Protein AF-A0A142X2M2-F1 (afdb_monomer)

Secondary structure (DSSP, 8-state):
--------------PPPPPPPPP-PPPPP-PPPP-PPPPPTT-PPPPPP---EEEPPHHHHHHHHHT-HHHHHHHT-SS--HHHHHHHHHHHHHTS---------------------PPPP----------HHHHHHHHHHHH-HHHHHHHHHHHHHHHHHHHHHHH-HHHHHHHT--HHHHHHGGGSPEETS-GGGTEE-HHHHHHHHHHHS-HHHHHHHHHHH-SPPSS-PPP-EEE----SPEEPPS--HHHHHHHHHT-HHHHHHTT--HHHHHHHHHHHHHHHHHHHHHTTT--SEE-HHHHHHHHHHHHHHHHHHHHHHH-HHHHHHHHHHHHHHH-HHHHHHH-HHHHHHTT--HHHHHHHHHHHHTT-SPPPPP--SSPPHHHHHHHHHHHHHHHHHHHHHTS-HHHHHHHHHHH-S------------PPPPP---S--S-----

Nearest PDB structures (foldseek):
  5c5b-assembly2_D  TM=1.240E-01  e=7.533E+00  Homo sapiens

Mean predicted aligned error: 13.17 Å

Structure (mmCIF, N/CA/C/O backbone):
data_AF-A0A142X2M2-F1
#
_entry.id   AF-A0A142X2M2-F1
#
loop_
_atom_site.group_PDB
_atom_site.id
_atom_site.type_symbol
_atom_site.label_atom_id
_atom_site.label_alt_id
_atom_site.label_comp_id
_atom_site.label_asym_id
_atom_site.label_entity_id
_atom_site.label_seq_id
_atom_site.pdbx_PDB_ins_code
_atom_site.Cartn_x
_atom_site.Cartn_y
_atom_site.Cartn_z
_atom_site.occupancy
_atom_site.B_iso_or_equiv
_atom_site.auth_seq_id
_atom_site.auth_comp_id
_atom_site.auth_asym_id
_atom_site.auth_atom_id
_atom_site.pdbx_PDB_model_num
ATOM 1 N N . MET A 1 1 ? -37.157 43.082 50.820 1.00 34.12 1 MET A N 1
ATOM 2 C CA . MET A 1 1 ? -36.244 43.528 49.746 1.00 34.12 1 MET A CA 1
ATOM 3 C C . MET A 1 1 ? -36.594 42.687 48.521 1.00 34.12 1 MET A C 1
ATOM 5 O O . MET A 1 1 ? -36.271 41.513 48.525 1.00 34.12 1 MET A O 1
ATOM 9 N N . PHE A 1 2 ? -37.652 43.058 47.786 1.00 28.42 2 PHE A N 1
ATOM 10 C CA . PHE A 1 2 ? -37.632 43.806 46.504 1.00 28.42 2 PHE A CA 1
ATOM 11 C C . PHE A 1 2 ? -36.718 43.139 45.454 1.00 28.42 2 PHE A C 1
ATOM 13 O O . PHE A 1 2 ? -35.533 43.013 45.723 1.00 28.42 2 PHE A O 1
ATOM 20 N N . GLY A 1 3 ? -37.163 42.697 44.271 1.00 26.62 3 GLY A N 1
ATOM 21 C CA . GLY A 1 3 ? -38.444 42.836 43.553 1.00 26.62 3 GLY A CA 1
ATOM 22 C C . GLY A 1 3 ? -38.660 41.653 42.584 1.00 26.62 3 GLY A C 1
ATOM 23 O O . GLY A 1 3 ? -37.718 40.932 42.275 1.00 26.62 3 GLY A O 1
ATOM 24 N N . SER A 1 4 ? -39.911 41.266 42.317 1.00 27.66 4 SER A N 1
ATOM 25 C CA . SER A 1 4 ? -40.783 41.728 41.208 1.00 27.66 4 SER A CA 1
ATOM 26 C C . SER A 1 4 ? -40.435 41.051 39.869 1.00 27.66 4 SER A C 1
ATOM 28 O O . SER A 1 4 ? -39.358 41.272 39.338 1.00 27.66 4 SER A O 1
ATOM 30 N N . LEU A 1 5 ? -41.198 40.049 39.413 1.00 26.20 5 LEU A N 1
ATOM 31 C CA . LEU A 1 5 ? -42.499 40.077 38.700 1.00 26.20 5 LEU A CA 1
ATOM 32 C C . LEU A 1 5 ? -42.400 40.337 37.180 1.00 26.20 5 LEU A C 1
ATOM 34 O O . LEU A 1 5 ? -42.012 41.425 36.781 1.00 26.20 5 LEU A O 1
ATOM 38 N N . HIS A 1 6 ? -42.951 39.373 36.417 1.00 27.03 6 HIS A N 1
ATOM 39 C CA . HIS A 1 6 ? -43.659 39.485 35.120 1.00 27.03 6 HIS A CA 1
ATOM 40 C C . HIS A 1 6 ? -42.833 39.962 33.899 1.00 27.03 6 HIS A C 1
ATOM 42 O O . HIS A 1 6 ? -42.152 40.972 33.948 1.00 27.03 6 HIS A O 1
ATOM 48 N N . TRP A 1 7 ? -42.843 39.274 32.750 1.00 24.09 7 TRP A N 1
ATOM 49 C CA . TRP A 1 7 ? -44.007 39.125 31.867 1.00 24.09 7 TRP A CA 1
ATOM 50 C C . TRP A 1 7 ? -43.967 37.873 30.967 1.00 24.09 7 TRP A C 1
ATOM 52 O O . TRP A 1 7 ? -42.922 37.366 30.572 1.00 24.09 7 TRP A O 1
ATOM 62 N N . 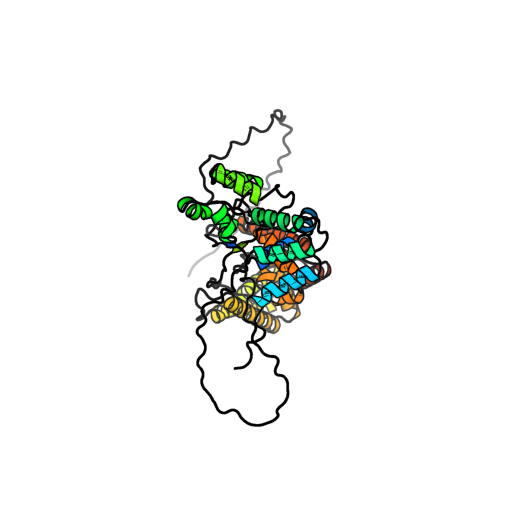MET A 1 8 ? -45.182 37.454 30.626 1.00 23.16 8 MET A N 1
ATOM 63 C CA . MET A 1 8 ? -45.648 36.450 29.671 1.00 23.16 8 MET A CA 1
ATOM 64 C C . MET A 1 8 ? -46.097 37.189 28.393 1.00 23.16 8 MET A C 1
ATOM 66 O O . MET A 1 8 ? -46.690 38.244 28.554 1.00 23.16 8 MET A O 1
ATOM 70 N N . LEU A 1 9 ? -45.856 36.680 27.172 1.00 24.19 9 LEU A N 1
ATOM 71 C CA . LEU A 1 9 ? -46.802 36.637 26.022 1.00 24.19 9 LEU A CA 1
ATOM 72 C C . LEU A 1 9 ? -46.113 36.436 24.646 1.00 24.19 9 LEU A C 1
ATOM 74 O O . LEU A 1 9 ? -45.360 37.279 24.176 1.00 24.19 9 LEU A O 1
ATOM 78 N N . ILE A 1 10 ? -46.468 35.307 24.018 1.00 26.72 10 ILE A N 1
ATOM 79 C CA . ILE A 1 10 ? -47.018 35.102 22.658 1.00 26.72 10 ILE A CA 1
ATOM 80 C C . ILE A 1 10 ? -46.437 35.901 21.472 1.00 26.72 10 ILE A C 1
ATOM 82 O O . ILE A 1 10 ? -46.679 37.096 21.333 1.00 26.72 10 ILE A O 1
ATOM 86 N N . LEU A 1 11 ? -45.918 35.157 20.484 1.00 23.42 11 LEU A N 1
ATOM 87 C CA . LEU A 1 11 ? -46.179 35.410 19.060 1.00 23.42 11 LEU A CA 1
ATOM 88 C C . LEU A 1 11 ? -46.281 34.078 18.292 1.00 23.42 11 LEU A C 1
ATOM 90 O O . LEU A 1 11 ? -45.315 33.335 18.144 1.00 23.42 11 LEU A O 1
ATOM 94 N N . VAL A 1 12 ? -47.506 33.790 17.851 1.00 26.75 12 VAL A N 1
ATOM 95 C CA . VAL A 1 12 ? -47.888 32.808 16.828 1.00 26.75 12 VAL A CA 1
ATOM 96 C C . VAL A 1 12 ? -48.082 33.568 15.510 1.00 26.75 12 VAL A C 1
ATOM 98 O O . VAL A 1 12 ? -48.514 34.718 15.539 1.00 26.75 12 VAL A O 1
ATOM 101 N N . ALA A 1 13 ? -47.868 32.857 14.393 1.00 27.33 13 ALA A N 1
ATOM 102 C CA . ALA A 1 13 ? -48.114 33.218 12.986 1.00 27.33 13 ALA A CA 1
ATOM 103 C C . ALA A 1 13 ? -46.903 33.877 12.281 1.00 27.33 13 ALA A C 1
ATOM 105 O O . ALA A 1 13 ? -46.231 34.725 12.846 1.00 27.33 13 ALA A O 1
ATOM 106 N N . LEU A 1 14 ? -46.518 33.510 11.053 1.00 27.27 14 LEU A N 1
ATOM 107 C CA . LEU A 1 14 ? -47.326 33.086 9.909 1.00 27.27 14 LEU A CA 1
ATOM 108 C C . LEU A 1 14 ? -46.604 32.038 9.046 1.00 27.27 14 LEU A C 1
ATOM 110 O O . LEU A 1 14 ? -45.448 32.207 8.663 1.00 27.27 14 LEU A O 1
ATOM 114 N N . ALA A 1 15 ? -47.354 31.004 8.664 1.00 33.44 15 ALA A N 1
ATOM 115 C CA . ALA A 1 15 ? -47.099 30.229 7.461 1.00 33.44 15 ALA A CA 1
ATOM 116 C C . ALA A 1 15 ? -47.244 31.146 6.232 1.00 33.44 15 ALA A C 1
ATOM 118 O O . ALA A 1 15 ? -48.276 31.792 6.051 1.00 33.44 15 ALA A O 1
ATOM 119 N N . GLY A 1 16 ? -46.202 31.205 5.403 1.00 30.20 16 GLY A N 1
ATOM 120 C CA . GLY A 1 16 ? -46.249 31.801 4.069 1.00 30.20 16 GLY A CA 1
ATOM 121 C C . GLY A 1 16 ? -46.608 30.738 3.021 1.00 30.20 16 GLY A C 1
ATOM 122 O O . GLY A 1 16 ? -46.146 29.602 3.139 1.00 30.20 16 GLY A O 1
ATOM 123 N N . PRO A 1 17 ? -47.436 31.065 2.014 1.00 38.94 17 PRO A N 1
ATOM 124 C CA . PRO A 1 17 ? -47.988 30.087 1.086 1.00 38.94 17 PRO A CA 1
ATOM 125 C C . PRO A 1 17 ? -46.957 29.571 0.076 1.00 38.94 17 PRO A C 1
ATOM 127 O O . PRO A 1 17 ? -46.070 30.295 -0.382 1.00 38.94 17 PRO A O 1
ATOM 130 N N . ALA A 1 18 ? -47.149 28.310 -0.314 1.00 37.25 18 ALA A N 1
ATOM 131 C CA . ALA A 1 18 ? -46.510 27.674 -1.453 1.00 37.25 18 ALA A CA 1
ATOM 132 C C . ALA A 1 18 ? -46.694 28.525 -2.721 1.00 37.25 18 ALA A C 1
ATOM 134 O O . ALA A 1 18 ? -47.817 28.829 -3.127 1.00 37.25 18 ALA A O 1
ATOM 135 N N . GLN A 1 19 ? -45.584 28.899 -3.361 1.00 37.22 19 GLN A N 1
ATOM 136 C CA . GLN A 1 19 ? -45.625 29.463 -4.704 1.00 37.22 19 GLN A CA 1
ATOM 137 C C . GLN A 1 19 ? -45.918 28.342 -5.703 1.00 37.22 19 GLN A C 1
ATOM 139 O O . GLN A 1 19 ? -45.169 27.373 -5.810 1.00 37.22 19 GLN A O 1
ATOM 144 N N . ALA A 1 20 ? -47.019 28.495 -6.435 1.00 45.31 20 ALA A N 1
ATOM 145 C CA . ALA A 1 20 ? -47.341 27.686 -7.599 1.00 45.31 20 ALA A CA 1
ATOM 146 C C . ALA A 1 20 ? -46.241 27.804 -8.680 1.00 45.31 20 ALA A C 1
ATOM 148 O O . ALA A 1 20 ? -45.609 28.860 -8.808 1.00 45.31 20 ALA A O 1
ATOM 149 N N . PRO A 1 21 ? -46.016 26.750 -9.485 1.00 40.12 21 PRO A N 1
ATOM 150 C CA . PRO A 1 21 ? -45.026 26.766 -10.555 1.00 40.12 21 PRO A CA 1
ATOM 151 C C . PRO A 1 21 ? -45.401 27.805 -11.619 1.00 40.12 21 PRO A C 1
ATOM 153 O O . PRO A 1 21 ? -46.514 27.811 -12.147 1.00 40.12 21 PRO A O 1
ATOM 156 N N . ARG A 1 22 ? -44.460 28.696 -11.950 1.00 42.84 22 ARG A N 1
ATOM 157 C CA . ARG A 1 22 ? -44.619 29.623 -13.077 1.00 42.84 22 ARG A CA 1
ATOM 158 C C . ARG A 1 22 ? -44.614 28.840 -14.402 1.00 42.84 22 ARG A C 1
ATOM 160 O O . ARG A 1 22 ? -43.749 27.980 -14.575 1.00 42.84 22 ARG A O 1
ATOM 167 N N . PRO A 1 23 ? -45.522 29.148 -15.344 1.00 41.97 23 PRO A N 1
ATOM 168 C CA . PRO A 1 23 ? -45.538 28.531 -16.663 1.00 41.97 23 PRO A CA 1
ATOM 169 C C . PRO A 1 23 ? -44.358 29.005 -17.525 1.00 41.97 23 PRO A C 1
ATOM 171 O O . PRO A 1 23 ? -43.807 30.090 -17.332 1.00 41.97 23 PRO A O 1
ATOM 174 N N . GLY A 1 24 ? -43.983 28.129 -18.458 1.00 42.19 24 GLY A N 1
ATOM 175 C CA . GLY A 1 24 ? -42.773 28.123 -19.276 1.00 42.19 24 GLY A CA 1
ATOM 176 C C . GLY A 1 24 ? -42.265 29.465 -19.803 1.00 42.19 24 GLY A C 1
ATOM 177 O O . GLY A 1 24 ? -42.968 30.210 -20.484 1.00 42.19 24 GLY A O 1
ATOM 178 N N . ARG A 1 25 ? -40.963 29.688 -19.599 1.00 37.44 25 ARG A N 1
ATOM 179 C CA . ARG A 1 25 ? -40.144 30.458 -20.537 1.00 37.44 25 ARG A CA 1
ATOM 180 C C . ARG A 1 25 ? -39.588 29.479 -21.580 1.00 37.44 25 ARG A C 1
ATOM 182 O O . ARG A 1 25 ? -39.007 28.473 -21.173 1.00 37.44 25 ARG A O 1
ATOM 189 N N . PRO A 1 26 ? -39.745 29.739 -22.887 1.00 40.62 26 PRO A N 1
ATOM 190 C CA . PRO A 1 26 ? -39.127 28.913 -23.912 1.00 40.62 26 PRO A CA 1
ATOM 191 C C . PRO A 1 26 ? -37.603 29.014 -23.787 1.00 40.62 26 PRO A C 1
ATOM 193 O O . PRO A 1 26 ? -37.051 30.110 -23.665 1.00 40.62 26 PRO A O 1
ATOM 196 N N . LEU A 1 27 ? -36.936 27.859 -23.778 1.00 41.97 27 LEU A N 1
ATOM 197 C CA . LEU A 1 27 ? -35.482 27.771 -23.842 1.00 41.97 27 LEU A CA 1
ATOM 198 C C . LEU A 1 27 ? -35.015 28.384 -25.175 1.00 41.97 27 LEU A C 1
ATOM 200 O O . LEU A 1 27 ? -35.503 27.958 -26.225 1.00 41.97 27 LEU A O 1
ATOM 204 N N . PRO A 1 28 ? -34.092 29.363 -25.177 1.00 41.47 28 PRO A N 1
ATOM 205 C CA . PRO A 1 28 ? -33.401 29.736 -26.400 1.00 41.47 28 PRO A CA 1
ATOM 206 C C . PRO A 1 28 ? -32.556 28.542 -26.858 1.00 41.47 28 PRO A C 1
ATOM 208 O O . PRO A 1 28 ? -31.933 27.860 -26.044 1.00 41.47 28 PRO A O 1
ATOM 211 N N . GLY A 1 29 ? -32.619 28.269 -28.161 1.00 35.72 29 GLY A N 1
ATOM 212 C CA . GLY A 1 29 ? -32.109 27.061 -28.799 1.00 35.72 29 GLY A CA 1
ATOM 213 C C . GLY A 1 29 ? -30.684 26.675 -28.405 1.00 35.72 29 GLY A C 1
ATOM 214 O O . GLY A 1 29 ? -29.812 27.520 -28.200 1.00 35.72 29 GLY A O 1
ATOM 215 N N . GLY A 1 30 ? -30.469 25.360 -28.337 1.00 4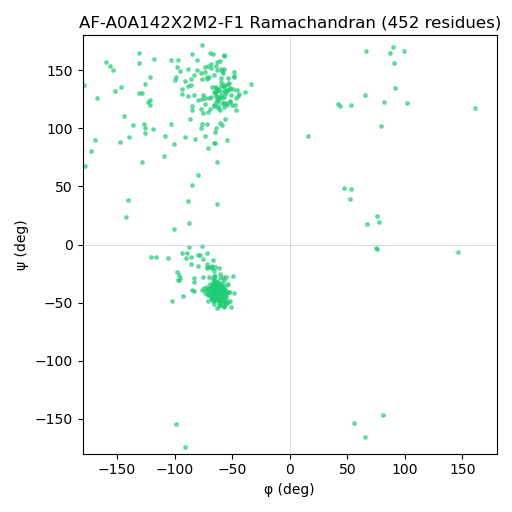0.97 30 GLY A N 1
ATOM 216 C CA . GLY A 1 30 ? -29.160 24.750 -28.161 1.00 40.97 30 GLY A CA 1
ATOM 217 C C . GLY A 1 30 ? -28.217 25.141 -29.293 1.00 40.97 30 GLY A C 1
ATOM 218 O O . GLY A 1 30 ? -28.288 24.598 -30.392 1.00 40.97 30 GLY A O 1
ATOM 219 N N . GLY A 1 31 ? -27.319 26.077 -29.000 1.00 44.34 31 GLY A N 1
ATOM 220 C CA . GLY A 1 31 ? -26.029 26.159 -29.667 1.00 44.34 31 GLY A CA 1
ATOM 221 C C . GLY A 1 31 ? -25.062 25.141 -29.045 1.00 44.34 31 GLY A C 1
ATOM 222 O O . GLY A 1 31 ? -25.192 24.832 -27.856 1.00 44.34 31 GLY A O 1
ATOM 223 N N . PRO A 1 32 ? -24.098 24.605 -29.814 1.00 44.22 32 PRO A N 1
ATOM 224 C CA . PRO A 1 32 ? -23.048 23.747 -29.272 1.00 44.22 32 PRO A CA 1
ATOM 225 C C . PRO A 1 32 ? -22.259 24.492 -28.179 1.00 44.22 32 PRO A C 1
ATOM 227 O O . PRO A 1 32 ? -22.115 25.717 -28.262 1.00 44.22 32 PRO A O 1
ATOM 230 N N . PRO A 1 33 ? -21.750 23.790 -27.148 1.00 39.78 33 PRO A N 1
ATOM 231 C CA . PRO A 1 33 ? -21.020 24.428 -26.062 1.00 39.78 33 PRO A CA 1
ATOM 232 C C . PRO A 1 33 ? -19.819 25.206 -26.627 1.00 39.78 33 PRO A C 1
ATOM 234 O O . PRO A 1 33 ? -19.078 24.663 -27.454 1.00 39.78 33 PRO A O 1
ATOM 237 N N . PRO A 1 34 ? -19.612 26.472 -26.217 1.00 38.84 34 PRO A N 1
ATOM 238 C CA . PRO A 1 34 ? -18.451 27.237 -26.640 1.00 38.84 34 PRO A CA 1
ATOM 239 C C . PRO A 1 34 ? -17.191 26.502 -26.187 1.00 38.84 34 PRO A C 1
ATOM 241 O O . PRO A 1 34 ? -17.072 26.110 -25.025 1.00 38.84 34 PRO A O 1
ATOM 244 N N . GLY A 1 35 ? -16.283 26.295 -27.142 1.00 37.06 35 GLY A N 1
ATOM 245 C CA . GLY A 1 35 ? -15.048 25.545 -26.970 1.00 37.06 35 GLY A CA 1
ATOM 246 C C . GLY A 1 35 ? -14.337 25.896 -25.669 1.00 37.06 35 GLY A C 1
ATOM 247 O O . GLY A 1 35 ? -14.119 27.070 -25.353 1.00 37.06 35 GLY A O 1
ATOM 248 N N . GLY A 1 36 ? -13.985 24.850 -24.917 1.00 34.53 36 GLY A N 1
ATOM 249 C CA . GLY A 1 36 ? -13.160 24.967 -23.727 1.00 34.53 36 GLY A CA 1
ATOM 250 C C . GLY A 1 36 ? -11.916 25.777 -24.061 1.00 34.53 36 GLY A C 1
ATOM 251 O O . GLY A 1 36 ? -11.152 25.422 -24.959 1.00 34.53 36 GLY A O 1
ATOM 252 N N . ARG A 1 37 ? -11.734 26.903 -23.365 1.00 36.69 37 ARG A N 1
ATOM 253 C CA . ARG A 1 37 ? -10.487 27.658 -23.451 1.00 36.69 37 ARG A CA 1
ATOM 254 C C . ARG A 1 37 ? -9.348 26.712 -23.061 1.00 36.69 37 ARG A C 1
ATOM 256 O O . ARG A 1 37 ? -9.430 26.129 -21.977 1.00 36.69 37 ARG A O 1
ATOM 263 N N . PRO A 1 38 ? -8.298 26.565 -23.886 1.00 38.59 38 PRO A N 1
ATOM 264 C CA . PRO A 1 38 ? -7.097 25.876 -23.450 1.00 38.59 38 PRO A CA 1
ATOM 265 C C . PRO A 1 38 ? -6.590 26.564 -22.181 1.00 38.59 38 PRO A C 1
ATOM 267 O O . PRO A 1 38 ? -6.538 27.796 -22.102 1.00 38.59 38 PRO A O 1
ATOM 270 N N . LEU A 1 39 ? -6.282 25.761 -21.163 1.00 34.94 39 LEU A N 1
ATOM 271 C CA . LEU A 1 39 ? -5.656 26.253 -19.942 1.00 34.94 39 LEU A CA 1
ATOM 272 C C . LEU A 1 39 ? -4.382 27.029 -20.323 1.00 34.94 39 LEU A C 1
ATOM 274 O O . LEU A 1 39 ? -3.655 26.592 -21.218 1.00 34.94 39 LEU A O 1
ATOM 278 N N . PRO A 1 40 ? -4.101 28.18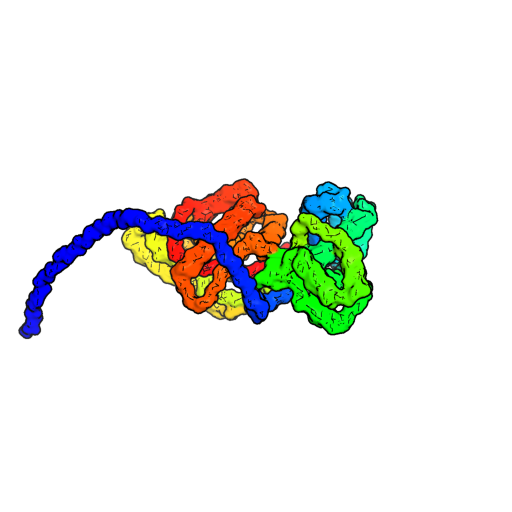1 -19.688 1.00 37.38 40 PRO A N 1
ATOM 279 C CA . PRO A 1 40 ? -2.903 28.951 -19.987 1.00 37.38 40 PRO A CA 1
ATOM 280 C C . PRO A 1 40 ? -1.662 28.086 -19.746 1.00 37.38 40 PRO A C 1
ATOM 282 O O . PRO A 1 40 ? -1.439 27.594 -18.637 1.00 37.38 40 PRO A O 1
ATOM 285 N N . ALA A 1 41 ? -0.857 27.915 -20.796 1.00 35.00 41 ALA A N 1
ATOM 286 C CA . ALA A 1 41 ? 0.471 27.328 -20.713 1.00 35.00 41 ALA A CA 1
ATOM 287 C C . ALA A 1 41 ? 1.293 28.138 -19.698 1.00 35.00 41 ALA A C 1
ATOM 289 O O . ALA A 1 41 ? 1.622 29.293 -19.955 1.00 35.00 41 ALA A O 1
ATOM 290 N N . GLY A 1 42 ? 1.565 27.574 -18.518 1.00 38.25 42 GLY A N 1
ATOM 291 C CA . GLY A 1 42 ? 2.412 28.239 -17.520 1.00 38.25 42 GLY A CA 1
ATOM 292 C C . GLY A 1 42 ? 2.075 28.008 -16.048 1.00 38.25 42 GLY A C 1
ATOM 293 O O . GLY A 1 42 ? 2.857 28.420 -15.199 1.00 38.25 42 GLY A O 1
ATOM 294 N N . ARG A 1 43 ? 0.968 27.338 -15.697 1.00 32.56 43 ARG A N 1
ATOM 295 C CA . ARG A 1 43 ? 0.784 26.854 -14.318 1.00 32.56 43 ARG A CA 1
ATOM 296 C C . ARG A 1 43 ? 1.335 25.441 -14.193 1.00 32.56 43 ARG A C 1
ATOM 298 O O . ARG A 1 43 ? 0.629 24.473 -14.452 1.00 32.56 43 ARG A O 1
ATOM 305 N N . THR A 1 44 ? 2.600 25.338 -13.794 1.00 41.22 44 THR A N 1
ATOM 306 C CA . THR A 1 44 ? 3.134 24.095 -13.240 1.00 41.22 44 THR A CA 1
ATOM 307 C C . THR A 1 44 ? 2.265 23.717 -12.043 1.00 41.22 44 THR A C 1
ATOM 309 O O . THR A 1 44 ? 2.058 24.516 -11.125 1.00 41.22 44 THR A O 1
ATOM 312 N N . ALA A 1 45 ? 1.669 22.524 -12.083 1.00 34.78 45 ALA A N 1
ATOM 313 C CA . ALA A 1 45 ? 1.011 21.969 -10.912 1.00 34.78 45 ALA A CA 1
ATOM 314 C C . ALA A 1 45 ? 2.016 22.000 -9.744 1.00 34.78 45 ALA A C 1
ATOM 316 O O . ALA A 1 45 ? 3.201 21.739 -9.973 1.00 34.78 45 ALA A O 1
ATOM 317 N N . PRO A 1 46 ? 1.597 22.359 -8.516 1.00 36.44 46 PRO A N 1
ATOM 318 C CA . PRO A 1 46 ? 2.500 22.347 -7.373 1.00 36.44 46 PRO A CA 1
ATOM 319 C C . PRO A 1 46 ? 3.124 20.956 -7.277 1.00 36.44 46 PRO A C 1
ATOM 321 O O . PRO A 1 46 ? 2.386 19.970 -7.183 1.00 36.44 46 PRO A O 1
ATOM 324 N N . ALA A 1 47 ? 4.458 20.904 -7.362 1.00 40.34 47 ALA A N 1
ATOM 325 C CA . ALA A 1 47 ? 5.226 19.669 -7.351 1.00 40.34 47 ALA A CA 1
ATOM 326 C C . ALA A 1 47 ? 4.711 18.777 -6.219 1.00 40.34 47 ALA A C 1
ATOM 328 O O . ALA A 1 47 ? 4.585 19.224 -5.073 1.00 40.34 47 ALA A O 1
ATOM 329 N N . ALA A 1 48 ? 4.348 17.535 -6.550 1.00 36.56 48 ALA A N 1
ATOM 330 C CA . ALA A 1 48 ? 4.084 16.527 -5.537 1.00 36.56 48 ALA A CA 1
ATOM 331 C C . ALA A 1 48 ? 5.255 16.535 -4.531 1.00 36.56 48 ALA A C 1
ATOM 333 O O . ALA A 1 48 ? 6.390 16.798 -4.948 1.00 36.56 48 ALA A O 1
ATOM 334 N N . PRO A 1 49 ? 5.011 16.305 -3.222 1.00 41.34 49 PRO A N 1
ATOM 335 C CA . PRO A 1 49 ? 6.102 16.169 -2.259 1.00 41.34 49 PRO A CA 1
ATOM 336 C C . PRO A 1 49 ? 7.153 15.238 -2.860 1.00 41.34 49 PRO A C 1
ATOM 338 O O . PRO A 1 49 ? 6.782 14.224 -3.450 1.00 41.34 49 PRO A O 1
ATOM 341 N N . SER A 1 50 ? 8.422 15.644 -2.782 1.00 53.00 50 SER A N 1
ATOM 342 C CA . SER A 1 50 ? 9.569 15.052 -3.475 1.00 53.00 50 SER A CA 1
ATOM 343 C C . SER A 1 50 ? 9.813 13.609 -3.027 1.00 53.00 50 SER A C 1
ATOM 345 O O . SER A 1 50 ? 10.758 13.315 -2.295 1.00 53.00 50 SER A O 1
ATOM 347 N N . ALA A 1 51 ? 8.928 12.700 -3.421 1.00 61.41 51 ALA A N 1
ATOM 348 C CA . ALA A 1 51 ? 9.123 11.279 -3.280 1.00 61.41 51 ALA A CA 1
ATOM 349 C C . ALA A 1 51 ? 10.354 10.941 -4.120 1.00 61.41 51 ALA A C 1
ATOM 351 O O . ALA A 1 51 ? 10.389 11.180 -5.330 1.00 61.41 51 ALA A O 1
ATOM 352 N N . SER A 1 52 ? 11.401 10.455 -3.460 1.00 77.38 52 S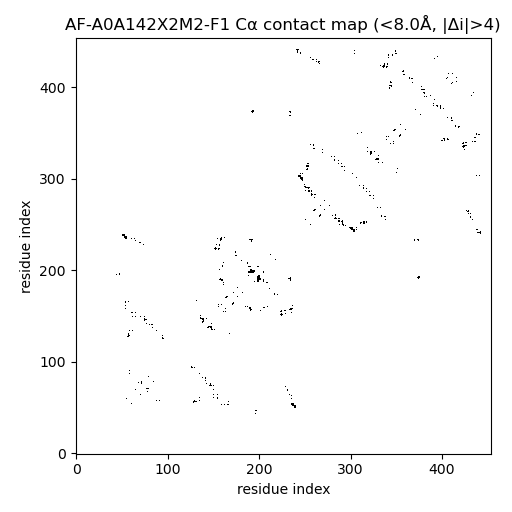ER A N 1
ATOM 353 C CA . SER A 1 52 ? 12.545 9.909 -4.172 1.00 77.38 52 SER A CA 1
ATOM 354 C C . SER A 1 52 ? 12.078 8.597 -4.778 1.00 77.38 52 SER A C 1
ATOM 356 O O . SER A 1 52 ? 11.706 7.683 -4.056 1.00 77.38 52 SER A O 1
ATOM 358 N N . TRP A 1 53 ? 12.016 8.518 -6.098 1.00 81.88 53 TRP A N 1
ATOM 359 C CA . TRP A 1 53 ? 11.662 7.292 -6.801 1.00 81.88 53 TRP A CA 1
ATOM 360 C C . TRP A 1 53 ? 12.943 6.541 -7.158 1.00 81.88 53 TRP A C 1
ATOM 362 O O . TRP A 1 53 ? 13.903 7.133 -7.667 1.00 81.88 53 TRP A O 1
ATOM 372 N N . ILE A 1 54 ? 12.966 5.237 -6.909 1.00 86.88 54 ILE A N 1
ATOM 373 C CA . ILE A 1 54 ? 14.056 4.349 -7.313 1.00 86.88 54 ILE A CA 1
ATOM 374 C C . ILE A 1 54 ? 13.505 3.245 -8.210 1.00 86.88 54 ILE A C 1
ATOM 376 O O . ILE A 1 54 ? 12.381 2.795 -8.004 1.00 86.88 54 ILE A O 1
ATOM 380 N N . PRO A 1 55 ? 14.266 2.799 -9.219 1.00 89.06 55 PRO A N 1
ATOM 381 C CA . PRO A 1 55 ? 13.900 1.588 -9.933 1.00 89.06 55 PRO A CA 1
ATOM 382 C C . PRO A 1 55 ? 13.845 0.414 -8.953 1.00 89.06 55 PRO A C 1
ATOM 384 O O . PRO A 1 55 ? 14.668 0.334 -8.039 1.00 89.06 55 PRO A O 1
ATOM 387 N N . LEU A 1 56 ? 12.895 -0.500 -9.165 1.00 86.31 56 LEU A N 1
ATOM 388 C CA . LEU A 1 56 ? 12.923 -1.807 -8.505 1.00 86.31 56 LEU A CA 1
ATOM 389 C C . LEU A 1 56 ? 14.245 -2.519 -8.835 1.00 86.31 56 LEU A C 1
ATOM 391 O O . LEU A 1 56 ? 14.910 -2.166 -9.813 1.00 86.31 56 LEU A O 1
ATOM 395 N N . SER A 1 57 ? 14.642 -3.535 -8.072 1.00 86.62 57 SER A N 1
ATOM 396 C CA . SER A 1 57 ? 15.796 -4.353 -8.466 1.00 86.62 57 SER A CA 1
ATOM 397 C C . SER A 1 57 ? 15.550 -5.009 -9.831 1.00 86.62 57 SER A C 1
ATOM 399 O O . SER A 1 57 ? 14.409 -5.299 -10.191 1.00 86.62 57 SER A O 1
ATOM 401 N N . THR A 1 58 ? 16.606 -5.275 -10.607 1.00 89.81 58 THR A N 1
ATOM 402 C CA . THR A 1 58 ? 16.493 -5.949 -11.916 1.00 89.81 58 THR A CA 1
ATOM 403 C C . THR A 1 58 ? 15.630 -7.215 -11.834 1.00 89.81 58 THR A C 1
ATOM 405 O O . THR A 1 58 ? 14.767 -7.433 -12.683 1.00 89.81 58 THR A O 1
ATOM 408 N N . ALA A 1 59 ? 15.803 -7.997 -10.766 1.00 85.69 59 ALA A N 1
ATOM 409 C CA . ALA A 1 59 ? 15.008 -9.181 -10.467 1.00 85.69 59 ALA A CA 1
ATOM 410 C C . ALA A 1 59 ? 13.506 -8.899 -10.370 1.00 85.69 59 ALA A C 1
ATOM 412 O O . ALA A 1 59 ? 12.700 -9.530 -11.054 1.00 85.69 59 ALA A O 1
ATOM 413 N N . GLU A 1 60 ? 13.133 -7.938 -9.523 1.00 84.75 60 GLU A N 1
ATOM 414 C CA . GLU A 1 60 ? 11.743 -7.544 -9.300 1.00 84.75 60 GLU A CA 1
ATOM 415 C C . GLU A 1 60 ? 11.111 -6.997 -10.577 1.00 84.75 60 GLU A C 1
ATOM 417 O O . GLU A 1 60 ? 9.953 -7.292 -10.855 1.00 84.75 60 GLU A O 1
ATOM 422 N N . GLN A 1 61 ? 11.877 -6.257 -11.385 1.00 92.25 61 GLN A N 1
ATOM 423 C CA . GLN A 1 61 ? 11.409 -5.732 -12.665 1.00 92.25 61 GLN A CA 1
ATOM 424 C C . GLN A 1 61 ? 10.999 -6.862 -13.621 1.00 92.25 61 GLN A C 1
ATOM 426 O O . GLN A 1 61 ? 9.885 -6.853 -14.144 1.00 92.25 61 GLN A O 1
ATOM 431 N N . PHE A 1 62 ? 11.867 -7.859 -13.828 1.00 92.69 62 PHE A N 1
ATOM 432 C CA . PHE A 1 62 ? 11.549 -9.002 -14.691 1.00 92.69 62 PHE A CA 1
ATOM 433 C C . PHE A 1 62 ? 10.439 -9.878 -14.110 1.00 92.69 62 PHE A C 1
ATOM 435 O O . PHE A 1 62 ? 9.538 -10.282 -14.844 1.00 92.69 62 PHE A O 1
ATOM 442 N N . ALA A 1 63 ? 10.463 -10.138 -12.801 1.00 87.50 63 ALA A N 1
ATOM 443 C CA . ALA A 1 63 ? 9.424 -10.914 -12.135 1.00 87.50 63 ALA A CA 1
ATOM 444 C C . ALA A 1 63 ? 8.046 -10.249 -12.265 1.00 87.50 63 ALA A C 1
ATOM 446 O O . ALA A 1 63 ? 7.063 -10.929 -12.549 1.00 87.50 63 ALA A O 1
ATOM 447 N N . MET A 1 64 ? 7.967 -8.925 -12.099 1.00 87.19 64 MET A N 1
ATOM 448 C CA . MET A 1 64 ? 6.717 -8.175 -12.223 1.00 87.19 64 MET A CA 1
ATOM 449 C C . MET A 1 64 ? 6.168 -8.215 -13.650 1.00 87.19 64 MET A C 1
ATOM 451 O O . MET A 1 64 ? 4.979 -8.458 -13.827 1.00 87.19 64 MET A O 1
ATOM 455 N N . LEU A 1 65 ? 7.021 -8.051 -14.666 1.00 92.12 65 LEU A N 1
ATOM 456 C CA . LEU A 1 65 ? 6.600 -8.157 -16.065 1.00 92.12 65 LEU A CA 1
ATOM 457 C C . LEU A 1 65 ? 6.117 -9.569 -16.418 1.00 92.12 65 LEU A C 1
ATOM 459 O O . LEU A 1 65 ? 5.059 -9.716 -17.017 1.00 92.12 65 LEU A O 1
ATOM 463 N N . LEU A 1 66 ? 6.852 -10.609 -16.017 1.00 92.38 66 LEU A N 1
ATOM 464 C CA . LEU A 1 66 ? 6.510 -12.003 -16.328 1.00 92.38 66 LEU A CA 1
ATOM 465 C C . LEU A 1 66 ? 5.251 -12.506 -15.600 1.00 92.38 66 LEU A C 1
ATOM 467 O O . LEU A 1 66 ? 4.657 -13.491 -16.035 1.00 92.38 66 LEU A O 1
ATOM 471 N N . LYS A 1 67 ? 4.826 -11.843 -14.515 1.00 87.62 67 LYS A N 1
ATOM 472 C CA . LYS A 1 67 ? 3.549 -12.116 -13.832 1.00 87.62 67 LYS A CA 1
ATOM 473 C C . LYS A 1 67 ? 2.328 -11.637 -14.631 1.00 87.62 67 LYS A C 1
ATOM 475 O O . LYS A 1 67 ? 1.221 -12.099 -14.364 1.00 87.62 67 LYS A O 1
ATOM 480 N N . LEU A 1 68 ? 2.500 -10.718 -15.583 1.00 87.06 68 LEU A N 1
ATOM 481 C CA . LEU A 1 68 ? 1.396 -10.172 -16.371 1.00 87.06 68 LEU A CA 1
ATOM 482 C C . LEU A 1 68 ? 1.089 -11.080 -17.561 1.00 87.06 68 LEU A C 1
ATOM 484 O O . LEU A 1 68 ? 1.918 -11.272 -18.453 1.00 87.06 68 LEU A O 1
ATOM 488 N N . LYS A 1 69 ? -0.139 -11.598 -17.610 1.00 90.75 69 LYS A N 1
ATOM 489 C CA . LYS A 1 69 ? -0.606 -12.475 -18.693 1.00 90.75 69 LYS A CA 1
ATOM 490 C C . LYS A 1 69 ? -0.489 -11.795 -20.057 1.00 90.75 69 LYS A C 1
ATOM 492 O O . LYS A 1 69 ? -0.177 -12.430 -21.060 1.00 90.75 69 LYS A O 1
ATOM 497 N N . GLU A 1 70 ? -0.742 -10.497 -20.095 1.00 91.69 70 GLU A N 1
ATOM 498 C CA . GLU A 1 70 ? -0.692 -9.656 -21.280 1.00 91.69 70 GLU A CA 1
ATOM 499 C C . GLU A 1 70 ? 0.741 -9.494 -21.803 1.00 91.69 70 GLU A C 1
ATOM 501 O O . GLU A 1 70 ? 0.958 -9.580 -23.010 1.00 91.69 70 GLU A O 1
ATOM 506 N N . VAL A 1 71 ? 1.725 -9.355 -20.905 1.00 93.50 71 VAL A N 1
ATOM 507 C CA . VAL A 1 71 ? 3.149 -9.380 -21.274 1.00 93.50 71 VAL A CA 1
ATOM 508 C C . VAL A 1 71 ? 3.517 -10.745 -21.844 1.00 93.50 71 VAL A C 1
ATOM 510 O O . VAL A 1 71 ? 4.175 -10.798 -22.878 1.00 93.50 71 VAL A O 1
ATOM 513 N N . GLY A 1 72 ? 3.036 -11.835 -21.231 1.00 93.81 72 GLY A N 1
ATOM 514 C CA . GLY A 1 72 ? 3.181 -13.196 -21.758 1.00 93.81 72 GLY A CA 1
ATOM 515 C C . GLY A 1 72 ? 2.718 -13.315 -23.214 1.00 93.81 72 GLY A C 1
ATOM 516 O O . GLY A 1 72 ? 3.464 -13.781 -24.074 1.00 93.81 72 GLY A O 1
ATOM 517 N N . LYS A 1 73 ? 1.528 -12.789 -23.533 1.00 95.06 73 LYS A N 1
ATOM 518 C CA . LYS A 1 73 ? 1.024 -12.735 -24.918 1.00 95.06 73 LYS A CA 1
ATOM 519 C C . LYS A 1 73 ? 1.927 -11.914 -25.841 1.00 95.06 73 LYS A C 1
ATOM 521 O O . LYS A 1 73 ? 2.208 -12.363 -26.948 1.00 95.06 73 LYS A O 1
ATOM 526 N N . GLU A 1 74 ? 2.393 -10.742 -25.404 1.00 95.56 74 GLU A N 1
ATOM 527 C CA . GLU A 1 74 ? 3.260 -9.885 -26.226 1.00 95.56 74 GLU A CA 1
ATOM 528 C C . GLU A 1 74 ? 4.638 -10.501 -26.506 1.00 95.56 74 GLU A C 1
ATOM 530 O O . GLU A 1 74 ? 5.193 -10.272 -27.580 1.00 95.56 74 GLU A O 1
ATOM 535 N N . ILE A 1 75 ? 5.190 -11.285 -25.576 1.00 96.44 75 ILE A N 1
ATOM 536 C CA . ILE A 1 75 ? 6.459 -11.998 -25.785 1.00 96.44 75 ILE A CA 1
ATOM 537 C C . ILE A 1 75 ? 6.269 -13.373 -26.446 1.00 96.44 75 ILE A C 1
ATOM 539 O O . ILE A 1 75 ? 7.260 -14.043 -26.706 1.00 96.44 75 ILE A O 1
ATOM 543 N N . GLY A 1 76 ? 5.033 -13.806 -26.724 1.00 95.75 76 GLY A N 1
ATOM 544 C CA . GLY A 1 76 ? 4.740 -15.109 -27.334 1.00 95.75 76 GLY A CA 1
ATOM 545 C C . GLY A 1 76 ? 4.871 -16.306 -26.382 1.00 95.75 76 GLY A C 1
ATOM 546 O O . GLY A 1 76 ? 5.110 -17.422 -26.833 1.00 95.75 76 GLY A O 1
ATOM 547 N N . VAL A 1 77 ? 4.729 -16.084 -25.073 1.00 93.62 77 VAL A N 1
ATOM 548 C CA . VAL A 1 77 ? 4.829 -17.100 -24.016 1.00 93.62 77 VAL A CA 1
ATOM 549 C C . VAL A 1 77 ? 3.557 -17.043 -23.164 1.00 93.62 77 VAL A C 1
ATOM 551 O O . VAL A 1 77 ? 3.424 -16.183 -22.297 1.00 93.62 77 VAL A O 1
ATOM 554 N N . GLU A 1 78 ? 2.601 -17.952 -23.395 1.00 87.81 78 GLU A N 1
ATOM 555 C CA . GLU A 1 78 ? 1.318 -17.960 -22.661 1.00 87.81 78 GLU A CA 1
ATOM 556 C C . GLU A 1 78 ? 1.492 -18.098 -21.143 1.00 87.81 78 GLU A C 1
ATOM 558 O O . GLU A 1 78 ? 0.697 -17.563 -20.367 1.00 87.81 78 GLU A O 1
ATOM 563 N N . SER A 1 79 ? 2.519 -18.827 -20.707 1.00 89.38 79 SER A N 1
ATOM 564 C CA . SER A 1 79 ? 2.904 -18.959 -19.304 1.00 89.38 79 SER A CA 1
ATOM 565 C C . SER A 1 79 ? 4.408 -19.230 -19.191 1.00 89.38 79 SER A C 1
ATOM 567 O O . SER A 1 79 ? 4.910 -20.105 -19.900 1.00 89.38 79 SER A O 1
ATOM 569 N N . PRO A 1 80 ? 5.140 -18.508 -18.321 1.00 89.38 80 PRO A N 1
ATOM 570 C CA . PRO A 1 80 ? 6.554 -18.761 -18.048 1.00 89.38 80 PRO A CA 1
ATOM 571 C C . PRO A 1 80 ? 6.826 -20.239 -17.705 1.00 89.38 80 PRO A C 1
ATOM 573 O O . PRO A 1 80 ? 6.174 -20.764 -16.796 1.00 89.38 80 PRO A O 1
ATOM 576 N N . PRO A 1 81 ? 7.793 -20.918 -18.357 1.00 93.81 81 PRO A N 1
ATOM 577 C CA . PRO A 1 81 ? 8.201 -22.262 -17.954 1.00 93.81 81 PRO A CA 1
ATOM 578 C C . PRO A 1 81 ? 8.634 -22.295 -16.481 1.00 93.81 81 PRO A C 1
ATOM 580 O O . PRO A 1 81 ? 9.351 -21.404 -16.020 1.00 93.81 81 PRO A O 1
ATOM 583 N N . GLN A 1 82 ? 8.228 -23.324 -15.729 1.00 91.62 82 GLN A N 1
ATOM 584 C CA . GLN A 1 82 ? 8.562 -23.432 -14.297 1.00 91.62 82 GLN A CA 1
ATOM 585 C C . GLN A 1 82 ? 10.077 -23.475 -14.054 1.00 91.62 82 GLN A C 1
ATOM 587 O O . GLN A 1 82 ? 10.559 -22.891 -13.085 1.00 91.62 82 GLN A O 1
ATOM 592 N N . GLU A 1 83 ? 10.830 -24.098 -14.962 1.00 93.44 83 GLU A N 1
ATOM 593 C CA . GLU A 1 83 ? 12.296 -24.137 -14.929 1.00 93.44 83 GLU A CA 1
ATOM 594 C C . GLU A 1 83 ? 12.912 -22.742 -15.083 1.00 93.44 83 GLU A C 1
ATOM 596 O O . GLU A 1 83 ? 13.826 -22.387 -14.345 1.00 93.44 83 GLU A O 1
ATOM 601 N N . MET A 1 84 ? 12.354 -21.903 -15.962 1.00 93.62 84 MET A N 1
ATOM 602 C CA . MET A 1 84 ? 12.779 -20.509 -16.106 1.00 93.62 84 MET A CA 1
ATOM 603 C C . MET A 1 84 ? 12.566 -19.736 -14.801 1.00 93.62 84 MET A C 1
ATOM 605 O O . MET A 1 84 ? 13.453 -19.018 -14.350 1.00 93.62 84 MET A O 1
ATOM 609 N N . LEU A 1 85 ? 11.404 -19.901 -14.159 1.00 89.12 85 LEU A N 1
ATOM 610 C CA . LEU A 1 85 ? 11.124 -19.260 -12.871 1.00 89.12 85 LEU A CA 1
ATOM 611 C C . LEU A 1 85 ? 12.047 -19.773 -11.755 1.00 89.12 85 LEU A C 1
ATOM 613 O O . LEU A 1 85 ? 12.411 -19.001 -10.867 1.00 89.12 85 LEU A O 1
ATOM 617 N N . ALA A 1 86 ? 12.425 -21.053 -11.780 1.00 88.69 86 ALA A N 1
ATOM 618 C CA . ALA A 1 86 ? 13.379 -21.630 -10.839 1.00 88.69 86 ALA A CA 1
ATOM 619 C C . ALA A 1 86 ? 14.790 -21.048 -11.028 1.00 88.69 86 ALA A C 1
ATOM 621 O O . ALA A 1 86 ? 15.365 -20.571 -10.049 1.00 88.69 86 ALA A O 1
ATOM 622 N N . ASP A 1 87 ? 15.288 -20.990 -12.268 1.00 89.88 87 ASP A N 1
ATOM 623 C CA . ASP A 1 87 ? 16.583 -20.387 -12.618 1.00 89.88 87 ASP A CA 1
ATOM 624 C C . ASP A 1 87 ? 16.626 -18.904 -12.196 1.00 89.88 87 ASP A C 1
ATOM 626 O O . ASP A 1 87 ? 17.575 -18.454 -11.552 1.00 89.88 87 ASP A O 1
ATOM 630 N N . LEU A 1 88 ? 15.552 -18.148 -12.467 1.00 87.88 88 LEU A N 1
ATOM 631 C CA . LEU A 1 88 ? 15.419 -16.750 -12.041 1.00 87.88 88 LEU A CA 1
ATOM 632 C C . LEU A 1 88 ? 15.460 -16.600 -10.513 1.00 87.88 88 LEU A C 1
ATOM 634 O O . LEU A 1 88 ? 16.131 -15.710 -9.995 1.00 87.88 88 LEU A O 1
ATOM 638 N N . ARG A 1 89 ? 14.776 -17.475 -9.764 1.00 85.56 89 ARG A N 1
ATOM 639 C CA . ARG A 1 89 ? 14.824 -17.470 -8.289 1.00 85.56 89 ARG A CA 1
ATOM 640 C C . ARG A 1 89 ? 16.209 -17.834 -7.765 1.00 85.56 89 ARG A C 1
ATOM 642 O O . ARG A 1 89 ? 16.635 -17.272 -6.758 1.00 85.56 89 ARG A O 1
ATOM 649 N N . GLN A 1 90 ? 16.899 -18.772 -8.411 1.00 87.94 90 GLN A N 1
ATOM 650 C CA . GLN A 1 90 ? 18.257 -19.152 -8.037 1.00 87.94 90 GLN A CA 1
ATOM 651 C C . GLN A 1 90 ? 19.225 -17.987 -8.242 1.00 87.94 90 GLN A C 1
ATOM 653 O O . GLN A 1 90 ? 20.042 -17.740 -7.360 1.00 87.94 90 GLN A O 1
ATOM 658 N N . LEU A 1 91 ? 19.082 -17.227 -9.332 1.00 85.00 91 LEU A N 1
ATOM 659 C CA . LEU A 1 91 ? 19.883 -16.031 -9.586 1.00 85.00 91 LEU A CA 1
ATOM 660 C C . LEU A 1 91 ? 19.704 -14.976 -8.481 1.00 85.00 91 LEU A C 1
ATOM 662 O O . LEU A 1 91 ? 20.682 -14.427 -7.979 1.00 85.00 91 LEU A O 1
ATOM 666 N N . VAL A 1 92 ? 18.463 -14.764 -8.027 1.00 81.75 92 VAL A N 1
ATOM 667 C CA . VAL A 1 92 ? 18.158 -13.859 -6.903 1.00 81.75 92 VAL A CA 1
ATOM 668 C C . VAL A 1 92 ? 18.793 -14.334 -5.593 1.00 81.75 92 VAL A C 1
ATOM 670 O O . VAL A 1 92 ? 19.302 -13.518 -4.830 1.00 81.75 92 VAL A O 1
ATOM 673 N N . ARG A 1 93 ? 18.785 -15.647 -5.324 1.00 81.31 93 ARG A N 1
ATOM 674 C CA . ARG A 1 93 ? 19.382 -16.226 -4.106 1.00 81.31 93 ARG A CA 1
ATOM 675 C C . ARG A 1 93 ? 20.913 -16.248 -4.148 1.00 81.31 93 ARG A C 1
ATOM 677 O O . ARG A 1 93 ? 21.544 -16.027 -3.124 1.00 81.31 93 ARG A O 1
ATOM 684 N N . GLY A 1 94 ? 21.502 -16.505 -5.315 1.00 72.19 94 GLY A N 1
ATOM 685 C CA . GLY A 1 94 ? 22.949 -16.642 -5.507 1.00 72.19 94 GLY A CA 1
ATOM 686 C C . GLY A 1 94 ? 23.732 -15.330 -5.398 1.00 72.19 94 GLY A C 1
ATOM 687 O O . GLY A 1 94 ? 24.939 -15.366 -5.185 1.00 72.19 94 GLY A O 1
ATOM 688 N N . GLY A 1 95 ? 23.060 -14.176 -5.485 1.00 61.78 95 GLY A N 1
ATOM 689 C CA . GLY A 1 95 ? 23.671 -12.857 -5.279 1.00 61.78 95 GLY A CA 1
ATOM 690 C C . GLY A 1 95 ? 24.046 -12.539 -3.823 1.00 61.78 95 GLY A C 1
ATOM 691 O O . GLY A 1 95 ? 24.689 -11.521 -3.577 1.00 61.78 95 GLY A O 1
ATOM 692 N N . GLY A 1 96 ? 23.667 -13.387 -2.859 1.00 50.12 96 GLY A N 1
ATOM 693 C CA . GLY A 1 96 ? 24.041 -13.274 -1.450 1.00 50.12 96 GLY A CA 1
ATOM 694 C C . GLY A 1 96 ? 24.841 -14.492 -0.993 1.00 50.12 96 GLY A C 1
ATOM 695 O O . GLY A 1 96 ? 24.255 -15.527 -0.709 1.00 50.12 96 GLY A O 1
ATOM 696 N N . SER A 1 97 ? 26.169 -14.348 -0.954 1.00 39.78 97 SER A N 1
ATOM 697 C CA . SER A 1 97 ? 27.174 -15.215 -0.311 1.00 39.78 97 SER A CA 1
ATOM 698 C C . SER A 1 97 ? 26.719 -16.632 0.085 1.00 39.78 97 SER A C 1
ATOM 700 O O . SER A 1 97 ? 26.245 -16.869 1.196 1.00 39.78 97 SER A O 1
ATOM 702 N N . ALA A 1 98 ? 26.946 -17.595 -0.807 1.00 37.97 98 ALA A N 1
ATOM 703 C CA . ALA A 1 98 ? 26.851 -19.016 -0.503 1.00 37.97 98 ALA A CA 1
ATOM 704 C C . ALA A 1 98 ? 28.149 -19.518 0.153 1.00 37.97 98 ALA A C 1
ATOM 706 O O . ALA A 1 98 ? 29.041 -19.974 -0.547 1.00 37.97 98 ALA A O 1
ATOM 707 N N . GLU A 1 99 ? 28.224 -19.474 1.484 1.00 41.16 99 GLU A N 1
ATOM 708 C CA . GLU A 1 99 ? 28.948 -20.466 2.296 1.00 41.16 99 GLU A CA 1
ATOM 709 C C . GLU A 1 99 ? 28.225 -20.623 3.642 1.00 41.16 99 GLU A C 1
ATOM 711 O O . GLU A 1 99 ? 28.524 -19.955 4.625 1.00 41.16 99 GLU A O 1
ATOM 716 N N . VAL A 1 100 ? 27.246 -21.527 3.690 1.00 35.31 100 VAL A N 1
ATOM 717 C CA . VAL A 1 100 ? 26.928 -22.257 4.921 1.00 35.31 100 VAL A CA 1
ATOM 718 C C . VAL A 1 100 ? 26.975 -23.722 4.533 1.00 35.31 100 VAL A C 1
ATOM 720 O O . VAL A 1 100 ? 26.115 -24.224 3.809 1.00 35.31 100 VAL A O 1
ATOM 723 N N . SER A 1 101 ? 28.066 -24.365 4.931 1.00 37.47 101 SER A N 1
ATOM 724 C CA . SER A 1 101 ? 28.301 -25.781 4.731 1.00 37.47 101 SER A CA 1
ATOM 725 C C . SER A 1 101 ? 27.263 -26.596 5.499 1.00 37.47 101 SER A C 1
ATOM 727 O O . SER A 1 101 ? 27.002 -26.386 6.682 1.00 37.47 101 SER A O 1
ATOM 729 N N . ASP A 1 102 ? 26.684 -27.563 4.799 1.00 40.16 102 ASP A N 1
ATOM 730 C CA . ASP A 1 102 ? 25.881 -28.629 5.372 1.00 40.16 102 ASP A CA 1
ATOM 731 C C . ASP A 1 102 ? 26.782 -29.492 6.273 1.00 40.16 102 ASP A C 1
ATOM 733 O O . ASP A 1 102 ? 27.607 -30.276 5.803 1.00 40.16 102 ASP A O 1
ATOM 737 N N . SER A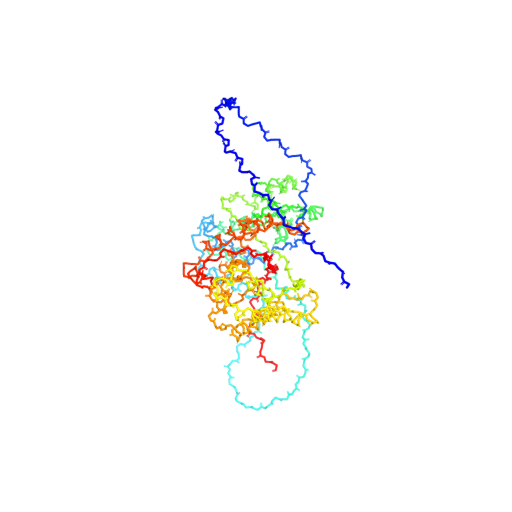 1 103 ? 26.701 -29.270 7.585 1.00 36.03 103 SER A N 1
ATOM 738 C CA . SER A 1 103 ? 27.394 -30.056 8.609 1.00 36.03 103 SER A CA 1
ATOM 739 C C . SER A 1 103 ? 26.395 -30.506 9.665 1.00 36.03 103 SER A C 1
ATOM 741 O O . SER A 1 103 ? 26.420 -30.050 10.804 1.00 36.03 103 SER A O 1
ATOM 743 N N . THR A 1 104 ? 25.524 -31.444 9.294 1.00 35.50 104 THR A N 1
ATOM 744 C CA . THR A 1 104 ? 24.739 -32.213 10.268 1.00 35.50 104 THR A CA 1
ATOM 745 C C . THR A 1 104 ? 25.231 -33.658 10.308 1.00 35.50 104 THR A C 1
ATOM 747 O O . THR A 1 104 ? 24.608 -34.576 9.780 1.00 35.50 104 THR A O 1
ATOM 750 N N . LYS A 1 105 ? 26.383 -33.873 10.956 1.00 39.09 105 LYS A N 1
ATOM 751 C CA . LYS A 1 105 ? 26.777 -35.179 11.503 1.00 39.09 105 LYS A CA 1
ATOM 752 C C . LYS A 1 105 ? 27.351 -34.999 12.911 1.00 39.09 105 LYS A C 1
ATOM 754 O O . LYS A 1 105 ? 28.486 -34.576 13.059 1.00 39.09 105 LYS A O 1
ATOM 759 N N . GLY A 1 106 ? 26.509 -35.334 13.893 1.00 39.72 106 GLY A N 1
ATOM 760 C CA . GLY A 1 106 ? 26.794 -35.888 15.224 1.00 39.72 106 GLY A CA 1
ATOM 761 C C . GLY A 1 106 ? 27.938 -35.325 16.074 1.00 39.72 106 GLY A C 1
ATOM 762 O O . GLY A 1 106 ? 29.098 -35.543 15.756 1.00 39.72 106 GLY A O 1
ATOM 763 N N . ALA A 1 107 ? 27.596 -34.795 17.252 1.00 33.25 107 ALA A N 1
ATOM 764 C CA . ALA A 1 107 ? 28.287 -35.106 18.508 1.00 33.25 107 ALA A CA 1
ATOM 765 C C . ALA A 1 107 ? 27.467 -34.601 19.708 1.00 33.25 107 ALA A C 1
ATOM 767 O O . ALA A 1 107 ? 27.093 -33.432 19.782 1.00 33.25 107 ALA A O 1
ATOM 768 N N . GLU A 1 108 ? 27.192 -35.510 20.639 1.00 38.41 108 GLU A N 1
ATOM 769 C CA . GLU A 1 108 ? 26.722 -35.224 21.990 1.00 38.41 108 GLU A CA 1
ATOM 770 C C . GLU A 1 108 ? 27.862 -34.631 22.839 1.00 38.41 108 GLU A C 1
ATOM 772 O O . GLU A 1 108 ? 28.991 -35.112 22.778 1.00 38.41 108 GLU A O 1
ATOM 777 N N . GLY A 1 109 ? 27.531 -33.670 23.708 1.00 37.03 109 GLY A N 1
ATOM 778 C CA . GLY A 1 109 ? 28.203 -33.496 25.000 1.00 37.03 109 GLY A CA 1
ATOM 779 C C . GLY A 1 109 ? 29.248 -32.377 25.150 1.00 37.03 109 GLY A C 1
ATOM 780 O O . GLY A 1 109 ? 30.324 -32.433 24.568 1.00 37.03 109 GLY A O 1
ATOM 781 N N . LEU A 1 110 ? 28.964 -31.498 26.128 1.00 32.91 110 LEU A N 1
ATOM 782 C CA . LEU A 1 110 ? 29.892 -30.728 26.990 1.00 32.91 110 LEU A CA 1
ATOM 783 C C . LEU A 1 110 ? 30.369 -29.317 26.538 1.00 32.91 110 LEU A C 1
ATOM 785 O O . LEU A 1 110 ? 30.184 -28.942 25.385 1.00 32.91 110 LEU A O 1
ATOM 789 N N . PRO A 1 111 ? 30.784 -28.451 27.503 1.00 40.19 111 PRO A N 1
ATOM 790 C CA . PRO A 1 111 ? 30.161 -27.144 27.706 1.00 40.19 111 PRO A CA 1
ATOM 791 C C . PRO A 1 111 ? 30.958 -25.956 27.151 1.00 40.19 111 PRO A C 1
ATOM 793 O O . PRO A 1 111 ? 32.168 -25.998 26.958 1.00 40.19 111 PRO A O 1
ATOM 796 N N . ILE A 1 112 ? 30.218 -24.868 26.945 1.00 32.62 112 ILE A N 1
ATOM 797 C CA . ILE A 1 112 ? 30.628 -23.620 26.302 1.00 32.62 112 ILE A CA 1
ATOM 798 C C . ILE A 1 112 ? 31.514 -22.785 27.240 1.00 32.62 112 ILE A C 1
ATOM 800 O O . ILE A 1 112 ? 31.029 -22.234 28.230 1.00 32.62 112 ILE A O 1
ATOM 804 N N . GLU A 1 113 ? 32.788 -22.617 26.879 1.00 32.91 113 GLU A N 1
ATOM 805 C CA . GLU A 1 113 ? 33.602 -21.483 27.322 1.00 32.91 113 GLU A CA 1
ATOM 806 C C . GLU A 1 113 ? 33.446 -20.301 26.354 1.00 32.91 113 GLU A C 1
ATOM 808 O O . GLU A 1 113 ? 33.447 -20.440 25.131 1.00 32.91 113 GLU A O 1
ATOM 813 N N . LYS A 1 114 ? 33.295 -19.113 26.945 1.00 45.59 114 LYS A N 1
ATOM 814 C CA . LYS A 1 114 ? 33.122 -17.821 26.280 1.00 45.59 114 LYS A CA 1
ATOM 815 C C . LYS A 1 114 ? 34.340 -17.466 25.425 1.00 45.59 114 LYS A C 1
ATOM 817 O O . LYS A 1 114 ? 35.430 -17.274 25.961 1.00 45.59 114 LYS A O 1
ATOM 822 N N . ARG A 1 115 ? 34.125 -17.212 24.132 1.00 30.12 115 ARG A N 1
ATOM 823 C CA . ARG A 1 115 ? 35.051 -16.436 23.298 1.00 30.12 115 ARG A CA 1
ATOM 824 C C . ARG A 1 115 ? 34.317 -15.250 22.684 1.00 30.12 115 ARG A C 1
ATOM 826 O O . ARG A 1 115 ? 33.278 -15.413 22.056 1.00 30.12 115 ARG A O 1
ATOM 833 N N .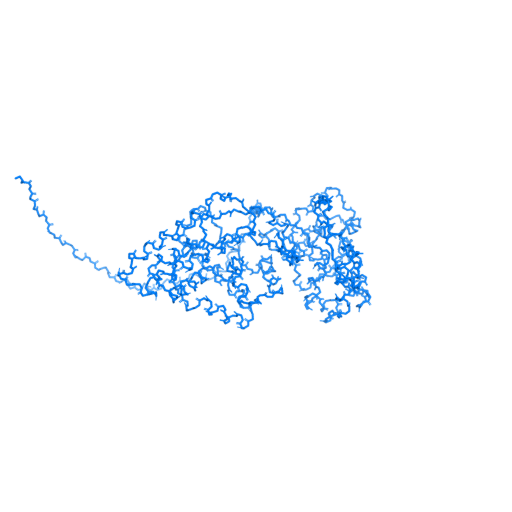 ALA A 1 116 ? 34.844 -14.061 22.955 1.00 41.44 116 ALA A N 1
ATOM 834 C CA . ALA A 1 116 ? 34.344 -12.793 22.458 1.00 41.44 116 ALA A CA 1
ATOM 835 C C . ALA A 1 116 ? 34.921 -12.522 21.064 1.00 41.44 116 ALA A C 1
ATOM 837 O O . ALA A 1 116 ? 36.126 -12.323 20.926 1.00 41.44 116 ALA A O 1
ATOM 838 N N . GLU A 1 117 ? 34.051 -12.472 20.062 1.00 34.66 117 GLU A N 1
ATOM 839 C CA . GLU A 1 117 ? 34.314 -11.837 18.772 1.00 34.66 117 GLU A CA 1
ATOM 840 C C . GLU A 1 117 ? 33.249 -10.750 18.589 1.00 34.66 117 GLU A C 1
ATOM 842 O O . GLU A 1 117 ? 32.056 -10.994 18.765 1.00 34.66 117 GLU A O 1
ATOM 847 N N . GLY A 1 118 ? 33.694 -9.511 18.366 1.00 35.56 118 GLY A N 1
ATOM 848 C CA . GLY A 1 118 ? 32.807 -8.361 18.187 1.00 35.56 118 GLY A CA 1
ATOM 849 C C . GLY A 1 118 ? 32.021 -8.450 16.873 1.00 35.56 118 GLY A C 1
ATOM 850 O O . GLY A 1 118 ? 32.487 -9.093 15.930 1.00 35.56 118 GLY A O 1
ATOM 851 N N . PRO A 1 119 ? 30.845 -7.806 16.777 1.00 31.39 119 PRO A N 1
ATOM 852 C CA . PRO A 1 119 ? 30.024 -7.901 15.583 1.00 31.39 119 PRO A CA 1
ATOM 853 C C . PRO A 1 119 ? 30.662 -7.119 14.422 1.00 31.39 119 PRO A C 1
ATOM 855 O O . PRO A 1 119 ? 31.230 -6.041 14.636 1.00 31.39 119 PRO A O 1
ATOM 858 N N . PRO A 1 120 ? 30.548 -7.618 13.181 1.00 33.66 120 PRO A N 1
ATOM 859 C CA . PRO A 1 120 ? 30.874 -6.833 12.005 1.00 33.66 120 PRO A CA 1
ATOM 860 C C . PRO A 1 120 ? 29.902 -5.650 11.915 1.00 33.66 120 PRO A C 1
ATOM 862 O O . PRO A 1 120 ? 28.696 -5.786 12.110 1.00 33.66 120 PRO A O 1
ATOM 865 N N . THR A 1 121 ? 30.435 -4.467 11.635 1.00 32.88 121 THR A N 1
ATOM 866 C CA . THR A 1 121 ? 29.660 -3.250 11.398 1.00 32.88 121 THR A CA 1
ATOM 867 C C . THR A 1 121 ? 28.826 -3.399 10.122 1.00 32.88 121 THR A C 1
ATOM 869 O O . THR A 1 121 ? 29.373 -3.580 9.034 1.00 32.88 121 THR A O 1
ATOM 872 N N . GLU A 1 122 ? 27.501 -3.289 10.241 1.00 35.06 122 GLU A N 1
ATOM 873 C CA . GLU A 1 122 ? 26.574 -3.257 9.107 1.00 35.06 122 GLU A CA 1
ATOM 874 C C . GLU A 1 122 ? 26.799 -1.995 8.255 1.00 35.06 122 GLU A C 1
ATOM 876 O O . GLU A 1 122 ? 26.276 -0.914 8.524 1.00 35.06 122 GLU A O 1
ATOM 881 N N . LYS A 1 123 ? 27.568 -2.135 7.172 1.00 33.62 123 LYS A N 1
ATOM 882 C CA . LYS A 1 123 ? 27.320 -1.364 5.950 1.00 33.62 123 LYS A CA 1
ATOM 883 C C . LYS A 1 123 ? 26.115 -2.004 5.268 1.00 33.62 123 LYS A C 1
ATOM 885 O O . LYS A 1 123 ? 26.125 -3.210 5.039 1.00 33.62 123 LYS A O 1
ATOM 890 N N . GLY A 1 124 ? 25.085 -1.206 4.984 1.00 36.25 124 GLY A N 1
ATOM 891 C CA . GLY A 1 124 ? 23.835 -1.667 4.383 1.00 36.25 124 GLY A CA 1
ATOM 892 C C . GLY A 1 124 ? 24.077 -2.628 3.221 1.00 36.25 124 GLY A C 1
ATOM 893 O O . GLY A 1 124 ? 24.852 -2.328 2.316 1.00 36.25 124 GLY A O 1
ATOM 894 N N . ALA A 1 125 ? 23.427 -3.791 3.270 1.00 36.69 125 ALA A N 1
ATOM 895 C CA . ALA A 1 125 ? 23.478 -4.778 2.204 1.00 36.69 125 ALA A CA 1
ATOM 896 C C . ALA A 1 125 ? 22.828 -4.205 0.930 1.00 36.69 125 ALA A C 1
ATOM 898 O O . ALA A 1 125 ? 21.623 -4.352 0.691 1.00 36.69 125 ALA A O 1
ATOM 899 N N . GLU A 1 126 ? 23.637 -3.514 0.129 1.00 42.47 126 GLU A N 1
ATOM 900 C CA . GLU A 1 126 ? 23.514 -3.470 -1.322 1.00 42.47 126 GLU A CA 1
ATOM 901 C C . GLU A 1 126 ? 23.813 -4.890 -1.818 1.00 42.47 126 GLU A C 1
ATOM 903 O O . GLU A 1 126 ? 24.957 -5.244 -2.094 1.00 42.47 126 GLU A O 1
ATOM 908 N N . GLY A 1 127 ? 22.788 -5.747 -1.872 1.00 49.25 127 GLY A N 1
ATOM 909 C CA . GLY A 1 127 ? 22.885 -6.940 -2.713 1.00 49.25 127 GLY A CA 1
ATOM 910 C C . GLY A 1 127 ? 23.237 -6.475 -4.132 1.00 49.25 127 GLY A C 1
ATOM 911 O O . GLY A 1 127 ? 22.653 -5.483 -4.585 1.00 49.25 127 GLY A O 1
ATOM 912 N N . PRO A 1 128 ? 24.218 -7.100 -4.805 1.00 47.47 128 PRO A N 1
ATOM 913 C CA . PRO A 1 128 ? 24.771 -6.564 -6.036 1.00 47.47 128 PRO A CA 1
ATOM 914 C C . PRO A 1 128 ? 23.659 -6.398 -7.076 1.00 47.47 128 PRO A C 1
ATOM 916 O O . PRO A 1 128 ? 22.817 -7.292 -7.215 1.00 47.47 128 PRO A O 1
ATOM 919 N N . PRO A 1 129 ? 23.628 -5.277 -7.819 1.00 52.81 129 PRO A N 1
ATOM 920 C CA . PRO A 1 129 ? 22.758 -5.163 -8.973 1.00 52.81 129 PRO A CA 1
ATOM 921 C C . PRO A 1 129 ? 23.157 -6.259 -9.955 1.00 52.81 129 PRO A C 1
ATOM 923 O O . PRO A 1 129 ? 24.196 -6.192 -10.606 1.00 52.81 129 PRO A O 1
ATOM 926 N N . THR A 1 130 ? 22.337 -7.297 -10.025 1.00 71.88 130 THR A N 1
ATOM 927 C CA . THR A 1 130 ? 22.502 -8.353 -11.007 1.00 71.88 130 THR A CA 1
ATOM 928 C C . THR A 1 130 ? 22.290 -7.753 -12.399 1.00 71.88 130 THR A C 1
ATOM 930 O O . THR A 1 130 ? 21.316 -7.018 -12.627 1.00 71.88 130 THR A O 1
ATOM 933 N N . ASP A 1 131 ? 23.219 -8.028 -13.312 1.00 88.06 131 ASP A N 1
ATOM 934 C CA . ASP A 1 131 ? 23.201 -7.510 -14.679 1.00 88.06 131 ASP A CA 1
ATOM 935 C C . ASP A 1 131 ? 21.899 -7.947 -15.385 1.00 88.06 131 ASP A C 1
ATOM 937 O O . ASP A 1 131 ? 21.602 -9.146 -15.430 1.00 88.06 131 ASP A O 1
ATOM 941 N N . PRO A 1 132 ? 21.097 -7.023 -15.958 1.00 91.56 132 PRO A N 1
ATOM 942 C CA . PRO A 1 132 ? 19.942 -7.379 -16.781 1.00 91.56 132 PRO A CA 1
ATOM 943 C C . PRO A 1 132 ? 20.239 -8.422 -17.867 1.00 91.56 132 PRO A C 1
ATOM 945 O O . PRO A 1 132 ? 19.334 -9.167 -18.243 1.00 91.56 132 PRO A O 1
ATOM 948 N N . ALA A 1 133 ? 21.480 -8.503 -18.358 1.00 92.81 133 ALA A N 1
ATOM 949 C CA . ALA A 1 133 ? 21.896 -9.509 -19.329 1.00 92.81 133 ALA A CA 1
ATOM 950 C C . ALA A 1 133 ? 21.736 -10.952 -18.817 1.00 92.81 133 ALA A C 1
ATOM 952 O O . ALA A 1 133 ? 21.346 -11.821 -19.594 1.00 92.81 133 ALA A O 1
ATOM 953 N N . GLU A 1 134 ? 21.962 -11.213 -17.527 1.00 93.00 134 GLU A N 1
ATOM 954 C CA . GLU A 1 134 ? 21.854 -12.560 -16.946 1.00 93.00 134 GLU A CA 1
ATOM 955 C C . GLU A 1 134 ? 20.397 -13.049 -16.917 1.00 93.00 134 GLU A C 1
ATOM 957 O O . GLU A 1 134 ? 20.106 -14.184 -17.296 1.00 93.00 134 GLU A O 1
ATOM 962 N N . TYR A 1 135 ? 19.452 -12.166 -16.576 1.00 93.12 135 TYR A N 1
ATOM 963 C CA . TYR A 1 135 ? 18.013 -12.466 -16.631 1.00 93.12 135 TYR A CA 1
ATOM 964 C C . TYR A 1 135 ? 17.557 -12.747 -18.057 1.00 93.12 135 TYR A C 1
ATOM 966 O O . TYR A 1 135 ? 16.814 -13.695 -18.308 1.00 93.12 135 TYR A O 1
ATOM 974 N N . LEU A 1 136 ? 18.011 -11.924 -19.002 1.00 95.00 136 LEU A N 1
ATOM 975 C CA . LEU A 1 136 ? 17.670 -12.087 -20.409 1.00 95.00 136 LEU A CA 1
ATOM 976 C C . LEU A 1 136 ? 18.262 -13.369 -20.992 1.00 95.00 136 LEU A C 1
ATOM 978 O O . LEU A 1 136 ? 17.586 -14.007 -21.790 1.00 95.00 136 LEU A O 1
ATOM 982 N N . ALA A 1 137 ? 19.455 -13.785 -20.561 1.00 95.75 137 ALA A N 1
ATOM 983 C CA . ALA A 1 137 ? 20.049 -15.059 -20.957 1.00 95.75 137 ALA A CA 1
ATOM 984 C C . ALA A 1 137 ? 19.225 -16.258 -20.457 1.00 95.75 137 ALA A C 1
ATOM 986 O O . ALA A 1 137 ? 19.039 -17.221 -21.198 1.00 95.75 137 ALA A O 1
ATOM 987 N N . ILE A 1 138 ? 18.672 -16.188 -19.239 1.00 95.19 138 ILE A N 1
ATOM 988 C CA . ILE A 1 138 ? 17.749 -17.213 -18.723 1.00 95.19 138 ILE A CA 1
ATOM 989 C C . ILE A 1 138 ? 16.468 -17.251 -19.568 1.00 95.19 138 ILE A C 1
ATOM 991 O O . ILE A 1 138 ? 16.039 -18.322 -19.994 1.00 95.19 138 ILE A O 1
ATOM 995 N N . VAL A 1 139 ? 15.873 -16.095 -19.874 1.00 95.50 139 VAL A N 1
ATOM 996 C CA . VAL A 1 139 ? 14.674 -16.039 -20.729 1.00 95.50 139 VAL A CA 1
ATOM 997 C C . VAL A 1 139 ? 14.982 -16.535 -22.144 1.00 95.50 139 VAL A C 1
ATOM 999 O O . VAL A 1 139 ? 14.185 -17.273 -22.712 1.00 95.50 139 VAL A O 1
ATOM 1002 N N . GLU A 1 140 ? 16.143 -16.202 -22.706 1.00 97.19 140 GLU A N 1
ATOM 1003 C CA . GLU A 1 140 ? 16.574 -16.665 -24.028 1.00 97.19 140 GLU A CA 1
ATOM 1004 C C . GLU A 1 140 ? 16.801 -18.178 -24.062 1.00 97.19 140 GLU A C 1
ATOM 1006 O O . GLU A 1 140 ? 16.352 -18.834 -24.999 1.00 97.19 140 GLU A O 1
ATOM 1011 N N . LYS A 1 141 ? 17.418 -18.748 -23.021 1.00 96.69 141 LYS A N 1
ATOM 1012 C CA . LYS A 1 141 ? 17.603 -20.199 -22.868 1.00 96.69 141 LYS A CA 1
ATOM 1013 C C . LYS A 1 141 ? 16.271 -20.954 -22.914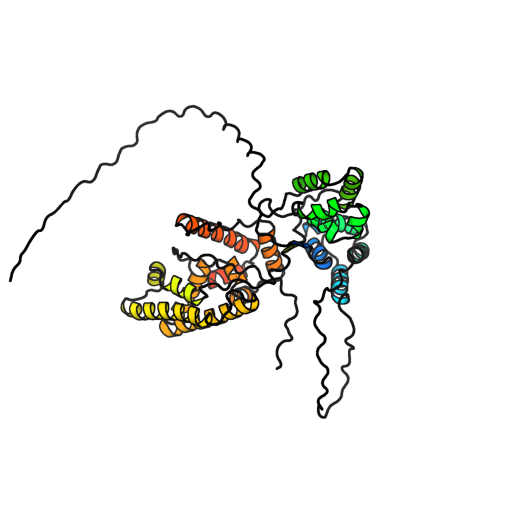 1.00 96.69 141 LYS A C 1
ATOM 1015 O O . LYS A 1 141 ? 16.203 -22.014 -23.526 1.00 96.69 141 LYS A O 1
ATOM 1020 N N . HIS A 1 142 ? 15.230 -20.418 -22.275 1.00 96.62 142 HIS A N 1
ATOM 1021 C CA . HIS A 1 142 ? 13.950 -21.117 -22.089 1.00 96.62 142 HIS A CA 1
ATOM 1022 C C . HIS A 1 142 ? 12.874 -20.760 -23.120 1.00 96.62 142 HIS A C 1
ATOM 1024 O O . HIS A 1 142 ? 12.026 -21.589 -23.434 1.00 96.62 142 HIS A O 1
ATOM 1030 N N . CYS A 1 143 ? 12.887 -19.536 -23.645 1.00 96.44 143 CYS A N 1
ATOM 1031 C CA . CYS A 1 143 ? 11.852 -19.009 -24.542 1.00 96.44 143 CYS A CA 1
ATOM 1032 C C . CYS A 1 143 ? 12.409 -18.581 -25.911 1.00 96.44 143 CYS A C 1
ATOM 1034 O O . CYS A 1 143 ? 11.648 -18.302 -26.832 1.00 96.44 143 CYS A O 1
ATOM 1036 N N . GLY A 1 144 ? 13.730 -18.522 -26.072 1.00 97.50 144 GLY A N 1
ATOM 1037 C CA . GLY A 1 144 ? 14.389 -18.054 -27.286 1.00 97.50 144 GLY A CA 1
ATOM 1038 C C . GLY A 1 144 ? 14.674 -16.550 -27.303 1.00 97.50 144 GLY A C 1
ATOM 1039 O O . GLY A 1 144 ? 14.211 -15.757 -26.477 1.00 97.50 144 GLY A O 1
ATOM 1040 N N . ARG A 1 145 ? 15.460 -16.140 -28.301 1.00 97.69 145 ARG A N 1
ATOM 1041 C CA . ARG A 1 145 ? 16.009 -14.780 -28.410 1.00 97.69 145 ARG A CA 1
ATOM 1042 C C . ARG A 1 145 ? 14.954 -13.701 -28.643 1.00 97.69 145 ARG A C 1
ATOM 1044 O O . ARG A 1 145 ? 15.088 -12.590 -28.134 1.00 97.69 145 ARG A O 1
ATOM 1051 N N . ALA A 1 146 ? 13.917 -14.003 -29.427 1.00 97.38 146 ALA A N 1
ATOM 1052 C CA . ALA A 1 146 ? 12.867 -13.035 -29.743 1.00 97.38 146 ALA A CA 1
ATOM 1053 C C . ALA A 1 146 ? 12.028 -12.662 -28.500 1.00 97.38 146 ALA A C 1
ATOM 1055 O O . ALA A 1 146 ? 11.921 -11.464 -28.227 1.00 97.38 146 ALA A O 1
ATOM 1056 N N . PRO A 1 147 ? 11.534 -13.620 -27.685 1.00 97.38 147 PRO A N 1
ATOM 1057 C CA . PRO A 1 147 ? 10.872 -13.299 -26.417 1.00 97.38 147 PRO A CA 1
ATOM 1058 C C . PRO A 1 147 ? 11.763 -12.541 -25.429 1.00 97.38 147 PRO A C 1
ATOM 1060 O O . PRO A 1 147 ? 11.317 -11.557 -24.842 1.00 97.38 147 PRO A O 1
ATOM 1063 N N . ALA A 1 148 ? 13.038 -12.925 -25.292 1.00 97.50 148 ALA A N 1
ATOM 1064 C CA . ALA A 1 148 ? 13.983 -12.214 -24.427 1.00 97.50 148 ALA A CA 1
ATOM 1065 C C . ALA A 1 148 ? 14.183 -10.755 -24.874 1.00 97.50 148 ALA A C 1
ATOM 1067 O O . ALA A 1 148 ? 14.085 -9.828 -24.065 1.00 97.50 148 ALA A O 1
ATOM 1068 N N . LYS A 1 149 ? 14.383 -10.527 -26.181 1.00 97.44 149 LYS A N 1
ATOM 1069 C CA . LYS A 1 149 ? 14.469 -9.176 -26.751 1.00 97.44 149 LYS A CA 1
ATOM 1070 C C . LYS A 1 149 ? 13.201 -8.372 -26.453 1.00 97.44 149 LYS A C 1
ATOM 1072 O O . LYS A 1 149 ? 13.304 -7.251 -25.960 1.00 97.44 149 LYS A O 1
ATOM 1077 N N . ARG A 1 150 ? 12.019 -8.948 -26.697 1.00 97.56 150 ARG A N 1
ATOM 1078 C CA . ARG A 1 150 ? 10.746 -8.256 -26.468 1.00 97.56 150 ARG A CA 1
ATOM 1079 C C . ARG A 1 150 ? 10.524 -7.928 -24.991 1.00 97.56 150 ARG A C 1
ATOM 1081 O O . ARG A 1 150 ? 10.087 -6.829 -24.669 1.00 97.56 150 ARG A O 1
ATOM 1088 N N . LEU A 1 151 ? 10.885 -8.825 -24.078 1.00 97.12 151 LEU A N 1
ATOM 1089 C CA . LEU A 1 151 ? 10.799 -8.565 -22.641 1.00 97.12 151 LEU A CA 1
ATOM 1090 C C . LEU A 1 151 ? 11.703 -7.395 -22.215 1.00 97.12 151 LEU A C 1
ATOM 1092 O O . LEU A 1 151 ? 11.293 -6.563 -21.404 1.00 97.12 151 LEU A O 1
ATOM 1096 N N . ARG A 1 152 ? 12.909 -7.284 -22.794 1.00 97.31 152 ARG A N 1
ATOM 1097 C CA . ARG A 1 152 ? 13.803 -6.132 -22.577 1.00 97.31 152 ARG A CA 1
ATOM 1098 C C . ARG A 1 152 ? 13.181 -4.822 -23.066 1.00 97.31 152 ARG A C 1
ATOM 1100 O O . ARG A 1 152 ? 13.243 -3.821 -22.357 1.00 97.31 152 ARG A O 1
ATOM 1107 N N . GLU A 1 153 ? 12.583 -4.835 -24.254 1.00 97.62 153 GLU A N 1
ATOM 1108 C CA . GLU A 1 153 ? 11.882 -3.680 -24.827 1.00 97.62 153 GLU A CA 1
ATOM 1109 C C . GLU A 1 153 ? 10.751 -3.205 -23.902 1.00 97.62 153 GLU A C 1
ATOM 1111 O O . GLU A 1 153 ? 10.690 -2.026 -23.551 1.00 97.62 153 GLU A O 1
ATOM 1116 N N . LEU A 1 154 ? 9.905 -4.132 -23.435 1.00 96.81 154 LEU A N 1
ATOM 1117 C CA . LEU A 1 154 ? 8.808 -3.841 -22.505 1.00 96.81 154 LEU A CA 1
ATOM 1118 C C . LEU A 1 154 ? 9.315 -3.287 -21.172 1.00 96.81 154 LEU A C 1
ATOM 1120 O O . LEU A 1 154 ? 8.756 -2.324 -20.653 1.00 96.81 154 LEU A O 1
ATOM 1124 N N . ARG A 1 155 ? 10.422 -3.820 -20.648 1.00 96.75 155 ARG A N 1
ATOM 1125 C CA . ARG A 1 155 ? 11.079 -3.276 -19.453 1.00 96.75 155 ARG A CA 1
ATOM 1126 C C . ARG A 1 155 ? 11.482 -1.814 -19.631 1.00 96.75 155 ARG A C 1
ATOM 1128 O O . ARG A 1 155 ? 11.246 -1.010 -18.733 1.00 96.75 155 ARG A O 1
ATOM 1135 N N . PHE A 1 156 ? 12.069 -1.448 -20.768 1.00 97.00 156 PHE A N 1
ATOM 1136 C CA . PHE A 1 156 ? 12.438 -0.054 -21.022 1.00 97.00 156 PHE A CA 1
ATOM 1137 C C . PHE A 1 156 ? 11.223 0.854 -21.202 1.00 97.00 156 PHE A C 1
ATOM 1139 O O . PHE A 1 156 ? 11.231 1.962 -20.673 1.00 97.00 156 PHE A O 1
ATOM 1146 N N . GLN A 1 157 ? 10.166 0.379 -21.865 1.00 95.75 157 GLN A N 1
ATOM 1147 C CA . GLN A 1 157 ? 8.908 1.124 -21.969 1.00 95.75 157 GLN A CA 1
ATOM 1148 C C . GLN A 1 157 ? 8.260 1.363 -20.595 1.00 95.75 157 GLN A C 1
ATOM 1150 O O . GLN A 1 157 ? 7.755 2.452 -20.339 1.00 95.75 157 GLN A O 1
ATOM 1155 N N . ALA A 1 158 ? 8.315 0.376 -19.699 1.00 93.56 158 ALA A N 1
ATOM 1156 C CA . ALA A 1 158 ? 7.746 0.460 -18.355 1.00 93.56 158 ALA A CA 1
ATOM 1157 C C . ALA A 1 158 ? 8.570 1.321 -17.377 1.00 93.56 158 ALA A C 1
ATOM 1159 O O . ALA A 1 158 ? 8.024 1.882 -16.431 1.00 93.56 158 ALA A O 1
ATOM 1160 N N . LEU A 1 159 ? 9.887 1.427 -17.582 1.00 94.31 159 LEU A N 1
ATOM 1161 C CA . LEU A 1 159 ? 10.763 2.303 -16.791 1.00 94.31 159 LEU A CA 1
ATOM 1162 C C . LEU A 1 159 ? 10.767 3.753 -17.297 1.00 94.31 159 LEU A C 1
ATOM 1164 O O . LEU A 1 159 ? 10.966 4.679 -16.506 1.00 94.31 159 LEU A O 1
ATOM 1168 N N . GLY A 1 160 ? 10.610 3.946 -18.608 1.00 95.88 160 GLY A N 1
ATOM 1169 C CA . GLY A 1 160 ? 10.922 5.205 -19.282 1.00 95.88 160 GLY A CA 1
ATOM 1170 C C . GLY A 1 160 ? 12.421 5.526 -19.258 1.00 95.88 160 GLY A C 1
ATOM 1171 O O . GLY A 1 160 ? 13.203 4.940 -18.506 1.00 95.88 160 GLY A O 1
ATOM 1172 N N . LEU A 1 161 ? 12.845 6.496 -20.063 1.00 96.38 161 LEU A N 1
ATOM 1173 C CA . LEU A 1 161 ? 14.245 6.898 -20.223 1.00 96.38 161 LEU A CA 1
ATOM 1174 C C . LEU A 1 161 ? 14.887 7.281 -18.882 1.00 96.38 161 LEU A C 1
ATOM 1176 O O . LEU A 1 161 ? 16.031 6.905 -18.611 1.00 96.38 161 LEU A O 1
ATOM 1180 N N . ARG A 1 162 ? 14.122 7.974 -18.025 1.00 93.88 162 ARG A N 1
ATOM 1181 C CA . ARG A 1 162 ? 14.536 8.418 -16.685 1.00 93.88 162 ARG A CA 1
ATOM 1182 C C . ARG A 1 162 ? 15.131 7.289 -15.852 1.00 93.88 162 ARG A C 1
ATOM 1184 O O . ARG A 1 162 ? 16.231 7.431 -15.320 1.00 93.88 162 ARG A O 1
ATOM 1191 N N . PHE A 1 163 ? 14.400 6.184 -15.712 1.00 94.38 163 PHE A N 1
ATOM 1192 C CA . PHE A 1 163 ? 14.820 5.076 -14.857 1.00 94.38 163 PHE A CA 1
ATOM 1193 C C . PHE A 1 163 ? 15.529 3.975 -15.630 1.00 94.38 163 PHE A C 1
ATOM 1195 O O . PHE A 1 163 ? 16.384 3.316 -15.047 1.00 94.38 163 PHE A O 1
ATOM 1202 N N . ALA A 1 164 ? 15.265 3.813 -16.928 1.00 95.25 164 ALA A N 1
ATOM 1203 C CA . ALA A 1 164 ? 15.958 2.840 -17.765 1.00 95.25 164 ALA A CA 1
ATOM 1204 C C . ALA A 1 164 ? 17.464 3.121 -17.820 1.00 95.25 164 ALA A C 1
ATOM 1206 O O . ALA A 1 164 ? 18.254 2.209 -17.599 1.00 95.25 164 ALA A O 1
ATOM 1207 N N . ALA A 1 165 ? 17.874 4.379 -18.022 1.00 94.06 165 ALA A N 1
ATOM 1208 C CA . ALA A 1 165 ? 19.293 4.745 -18.042 1.00 94.06 165 ALA A CA 1
ATOM 1209 C C . ALA A 1 165 ? 19.977 4.561 -16.672 1.00 94.06 165 ALA A C 1
ATOM 1211 O O . ALA A 1 165 ? 21.160 4.233 -16.610 1.00 94.06 165 ALA A O 1
ATOM 1212 N N . LYS A 1 166 ? 19.234 4.735 -15.569 1.00 90.50 166 LYS A N 1
ATOM 1213 C CA . LYS A 1 166 ? 19.736 4.506 -14.203 1.00 90.50 166 LYS A CA 1
ATOM 1214 C C . LYS A 1 166 ? 19.830 3.014 -13.864 1.00 90.50 166 LYS A C 1
ATOM 1216 O O . LYS A 1 166 ? 20.773 2.600 -13.201 1.00 90.50 166 LYS A O 1
ATOM 1221 N N . ALA A 1 167 ? 18.853 2.222 -14.303 1.00 90.00 167 ALA A N 1
ATOM 1222 C CA . ALA A 1 167 ? 18.744 0.791 -14.025 1.00 90.00 167 ALA A CA 1
ATOM 1223 C C . ALA A 1 167 ? 19.526 -0.094 -15.015 1.00 90.00 167 ALA A C 1
ATOM 1225 O O . ALA A 1 167 ? 19.631 -1.298 -14.798 1.00 90.00 167 ALA A O 1
ATOM 1226 N N . ASP A 1 168 ? 20.023 0.464 -16.121 1.00 92.69 168 ASP A N 1
ATOM 1227 C CA . ASP A 1 168 ? 20.859 -0.222 -17.109 1.00 92.69 168 ASP A CA 1
ATOM 1228 C C . ASP A 1 168 ? 21.989 0.723 -17.578 1.00 92.69 168 ASP A C 1
ATOM 1230 O O . ASP A 1 168 ? 21.824 1.500 -18.527 1.00 92.69 168 ASP A O 1
ATOM 1234 N N . PRO A 1 169 ? 23.172 0.667 -16.934 1.00 88.25 169 PRO A N 1
ATOM 1235 C CA . PRO A 1 169 ? 24.320 1.477 -17.334 1.00 88.25 169 PRO A CA 1
ATOM 1236 C C . PRO A 1 169 ? 24.801 1.202 -18.767 1.00 88.25 169 PRO A C 1
ATOM 1238 O O . PRO A 1 169 ? 25.423 2.072 -19.380 1.00 88.25 169 PRO A O 1
ATOM 1241 N N . ALA A 1 170 ? 24.544 0.008 -19.320 1.00 91.56 170 ALA A N 1
ATOM 1242 C CA . ALA A 1 170 ? 24.906 -0.306 -20.699 1.00 91.56 170 ALA A CA 1
ATOM 1243 C C . ALA A 1 170 ? 24.027 0.469 -21.688 1.00 91.56 170 ALA A C 1
ATOM 1245 O O . ALA A 1 170 ? 24.549 0.997 -22.671 1.00 91.56 170 ALA A O 1
ATOM 1246 N N . LEU A 1 171 ? 22.733 0.625 -21.390 1.00 94.38 171 LEU A N 1
ATOM 1247 C CA . LEU A 1 171 ? 21.841 1.505 -22.147 1.00 94.38 171 LEU A CA 1
ATOM 1248 C C . LEU A 1 171 ? 22.322 2.962 -22.099 1.00 94.38 171 LEU A C 1
ATOM 1250 O O . LEU A 1 171 ? 22.431 3.601 -23.145 1.00 94.38 171 LEU A O 1
ATOM 1254 N N . ALA A 1 172 ? 22.657 3.484 -20.914 1.00 91.00 172 ALA A N 1
ATOM 1255 C CA . ALA A 1 172 ? 23.149 4.859 -20.776 1.00 91.00 172 ALA A CA 1
ATOM 1256 C C . ALA A 1 172 ? 24.415 5.111 -21.620 1.00 91.00 172 ALA A C 1
ATOM 1258 O O . ALA A 1 172 ? 24.510 6.127 -22.315 1.00 91.00 172 ALA A O 1
ATOM 1259 N N . ARG A 1 173 ? 25.358 4.154 -21.632 1.00 93.69 173 ARG A N 1
ATOM 1260 C CA . ARG A 1 173 ? 26.553 4.197 -22.494 1.00 93.69 173 ARG A CA 1
ATOM 1261 C C . ARG A 1 173 ? 26.202 4.134 -23.981 1.00 93.69 173 ARG A C 1
ATOM 1263 O O . ARG A 1 173 ? 26.738 4.921 -24.760 1.00 93.69 173 ARG A O 1
ATOM 1270 N N . ALA A 1 174 ? 25.285 3.247 -24.373 1.00 96.06 174 ALA A N 1
ATOM 1271 C CA . ALA A 1 174 ? 24.850 3.095 -25.762 1.00 96.06 174 ALA A CA 1
ATOM 1272 C C . ALA A 1 174 ? 24.201 4.377 -26.308 1.00 96.06 174 ALA A C 1
ATOM 1274 O O . ALA A 1 174 ? 24.483 4.783 -27.440 1.00 96.06 174 ALA A O 1
ATOM 1275 N N . LEU A 1 175 ? 23.389 5.047 -25.485 1.00 97.19 175 LEU A N 1
ATOM 1276 C CA . LEU A 1 175 ? 22.804 6.352 -25.795 1.00 97.19 175 LEU A CA 1
ATOM 1277 C C . LEU A 1 175 ? 23.837 7.485 -25.762 1.00 97.19 175 LEU A C 1
ATOM 1279 O O . LEU A 1 175 ? 23.609 8.523 -26.371 1.00 97.19 175 LEU A O 1
ATOM 1283 N N . SER A 1 176 ? 24.981 7.303 -25.098 1.00 96.69 176 SER A N 1
ATOM 1284 C CA . SER A 1 176 ? 26.026 8.329 -24.992 1.00 96.69 176 SER A CA 1
ATOM 1285 C C . SER A 1 176 ? 25.459 9.656 -24.463 1.00 96.69 176 SER A C 1
ATOM 1287 O O . SER A 1 176 ? 25.655 10.713 -25.061 1.00 96.69 176 SER A O 1
ATOM 1289 N N . LEU A 1 177 ? 24.674 9.584 -23.380 1.00 94.31 177 LEU A N 1
ATOM 1290 C CA . LEU A 1 177 ? 24.048 10.759 -22.766 1.00 94.31 177 LEU A CA 1
ATOM 1291 C C . LEU A 1 177 ? 25.124 11.726 -22.260 1.00 94.31 177 LEU A C 1
ATOM 1293 O O . LEU A 1 177 ? 26.074 11.314 -21.593 1.00 94.31 177 LEU A O 1
ATOM 1297 N N . SER A 1 178 ? 24.973 13.019 -22.552 1.00 94.44 178 SER A N 1
ATOM 1298 C CA . SER A 1 178 ? 25.879 14.034 -22.008 1.00 94.44 178 SER A CA 1
ATOM 1299 C C . SER A 1 178 ? 25.721 14.153 -20.480 1.00 94.44 178 SER A C 1
ATOM 1301 O O . SER A 1 178 ? 24.696 13.740 -19.923 1.00 94.44 178 SER A O 1
ATOM 1303 N N . PRO A 1 179 ? 26.677 14.775 -19.764 1.00 93.25 179 PRO A N 1
ATOM 1304 C CA . PRO A 1 179 ? 26.498 15.083 -18.344 1.00 93.25 179 PRO A CA 1
ATOM 1305 C C . PRO A 1 179 ? 25.254 15.943 -18.068 1.00 93.25 179 PRO A C 1
ATOM 1307 O O . PRO A 1 179 ? 24.535 15.690 -17.104 1.00 93.25 179 PRO A O 1
ATOM 1310 N N . SER A 1 180 ? 24.950 16.911 -18.944 1.00 94.00 180 SER A N 1
ATOM 1311 C CA . SER A 1 180 ? 23.754 17.757 -18.823 1.00 94.00 180 SER A CA 1
ATOM 1312 C C . SER A 1 180 ? 22.456 16.976 -19.034 1.00 94.00 180 SER A C 1
ATOM 1314 O O . SER A 1 180 ? 21.502 17.171 -18.287 1.00 94.00 180 SER A O 1
ATOM 1316 N N . GLN A 1 181 ? 22.422 16.043 -19.991 1.00 95.00 181 GLN A N 1
ATOM 1317 C CA . GLN A 1 181 ? 21.293 15.126 -20.157 1.00 95.00 181 GLN A CA 1
ATOM 1318 C C . GLN A 1 181 ? 21.171 14.187 -18.953 1.00 95.00 181 GLN A C 1
ATOM 1320 O O . GLN A 1 181 ? 20.088 13.997 -18.423 1.00 95.00 181 GLN A O 1
ATOM 1325 N N . THR A 1 182 ? 22.274 13.643 -18.449 1.00 92.62 182 THR A N 1
ATOM 1326 C CA . THR A 1 182 ? 22.240 12.768 -17.269 1.00 92.62 182 THR A CA 1
ATOM 1327 C C . THR A 1 182 ? 21.659 13.494 -16.049 1.00 92.62 182 THR A C 1
ATOM 1329 O O . THR A 1 182 ? 20.814 12.935 -15.353 1.00 92.62 182 THR A O 1
ATOM 1332 N N . ALA A 1 183 ? 22.034 14.761 -15.834 1.00 90.00 183 ALA A N 1
ATOM 1333 C CA . ALA A 1 183 ? 21.452 15.609 -14.792 1.00 90.00 183 ALA A CA 1
ATOM 1334 C C . ALA A 1 183 ? 19.960 15.919 -15.036 1.00 90.00 183 ALA A C 1
ATOM 1336 O O . ALA A 1 183 ? 19.173 15.935 -14.094 1.00 90.00 183 ALA A O 1
ATOM 1337 N N . GLY A 1 184 ? 19.560 16.119 -16.296 1.00 92.00 184 GLY A N 1
ATOM 1338 C CA . GLY A 1 184 ? 18.179 16.416 -16.689 1.00 92.00 184 GLY A CA 1
ATOM 1339 C C . GLY A 1 184 ? 17.214 15.224 -16.666 1.00 92.00 184 GLY A C 1
ATOM 1340 O O . GLY A 1 184 ? 16.006 15.438 -16.726 1.00 92.00 184 GLY A O 1
ATOM 1341 N N . LEU A 1 185 ? 17.695 13.978 -16.546 1.00 91.94 185 LEU A N 1
ATOM 1342 C CA . LEU A 1 185 ? 16.825 12.791 -16.483 1.00 91.94 185 LEU A CA 1
ATOM 1343 C C . LEU A 1 185 ? 15.812 12.865 -15.329 1.00 91.94 185 LEU A C 1
ATOM 1345 O O . LEU A 1 185 ? 14.710 12.334 -15.449 1.00 91.94 185 LEU A O 1
ATOM 1349 N N . GLY A 1 186 ? 16.166 13.528 -14.223 1.00 87.62 186 GLY A N 1
ATOM 1350 C CA . GLY A 1 186 ? 15.288 13.712 -13.064 1.00 87.62 186 GLY A CA 1
ATOM 1351 C C . GLY A 1 186 ? 14.042 14.564 -13.335 1.00 87.62 186 GLY A C 1
ATOM 1352 O O . GLY A 1 186 ? 13.066 14.440 -12.598 1.00 87.62 186 GLY A O 1
ATOM 1353 N N . GLU A 1 187 ? 14.052 15.361 -14.405 1.00 90.88 187 GLU A N 1
ATOM 1354 C CA . GLU A 1 187 ? 12.941 16.233 -14.807 1.00 90.88 187 GLU A CA 1
ATOM 1355 C C . GLU A 1 187 ? 11.961 15.539 -15.761 1.00 90.88 187 GLU A C 1
ATOM 1357 O O . GLU A 1 187 ? 10.874 16.052 -16.028 1.00 90.88 187 GLU A O 1
ATOM 1362 N N . LEU A 1 188 ? 12.327 14.367 -16.293 1.00 92.19 188 LEU A N 1
ATOM 1363 C CA . LEU A 1 188 ? 11.440 13.612 -17.168 1.00 92.19 188 LEU A CA 1
ATOM 1364 C C . LEU A 1 188 ? 10.264 13.023 -16.372 1.00 92.19 188 LEU A C 1
ATOM 1366 O O . LEU A 1 188 ? 10.458 12.570 -15.229 1.00 92.19 188 LEU A O 1
ATOM 1370 N N . PRO A 1 189 ? 9.064 12.967 -16.980 1.00 90.62 189 PRO A N 1
ATOM 1371 C CA . PRO A 1 189 ? 7.933 12.293 -16.375 1.00 90.62 189 PRO A CA 1
ATOM 1372 C C . PRO A 1 189 ? 8.219 10.810 -16.141 1.00 90.62 189 PRO A C 1
ATOM 1374 O O . PRO A 1 189 ? 9.080 10.196 -16.775 1.00 90.62 189 PRO A O 1
ATOM 1377 N N . ILE A 1 190 ? 7.474 10.229 -15.217 1.00 86.75 190 ILE A N 1
ATOM 1378 C CA . ILE A 1 190 ? 7.606 8.830 -14.839 1.00 86.75 190 ILE A CA 1
ATOM 1379 C C . ILE A 1 190 ? 6.636 7.956 -15.646 1.00 86.75 190 ILE A C 1
ATOM 1381 O O . ILE A 1 190 ? 5.433 8.223 -15.684 1.00 86.75 190 ILE A O 1
ATOM 1385 N N . ALA A 1 191 ? 7.148 6.883 -16.253 1.00 85.75 191 ALA A N 1
ATOM 1386 C CA . ALA A 1 191 ? 6.339 5.926 -17.005 1.00 85.75 191 ALA A CA 1
ATOM 1387 C C . ALA A 1 191 ? 5.274 5.245 -16.139 1.00 85.75 191 ALA A C 1
ATOM 1389 O O . ALA A 1 191 ? 5.553 4.768 -15.040 1.00 85.75 191 ALA A O 1
ATOM 1390 N N . GLY A 1 192 ? 4.042 5.211 -16.654 1.00 79.50 192 GLY A N 1
ATOM 1391 C CA . GLY A 1 192 ? 2.913 4.530 -16.017 1.00 79.50 192 GLY A CA 1
ATOM 1392 C C . GLY A 1 192 ? 2.316 5.253 -14.805 1.00 79.50 192 GLY A C 1
ATOM 1393 O O . GLY A 1 192 ? 1.314 4.778 -14.274 1.00 79.50 192 GLY A O 1
ATOM 1394 N N . LEU A 1 193 ? 2.881 6.391 -14.379 1.00 76.81 193 LEU A N 1
ATOM 1395 C CA . LEU A 1 193 ? 2.289 7.227 -13.334 1.00 76.81 193 LEU A CA 1
ATOM 1396 C C . LEU A 1 193 ? 1.308 8.265 -13.928 1.00 76.81 193 LEU A C 1
ATOM 1398 O O . LEU A 1 193 ? 1.506 8.739 -15.050 1.00 76.81 193 LEU A O 1
ATOM 1402 N N . PRO A 1 194 ? 0.286 8.690 -13.168 1.00 72.69 194 PRO A N 1
ATOM 1403 C CA . PRO A 1 194 ? -0.551 9.841 -13.510 1.00 72.69 194 PRO A CA 1
ATOM 1404 C C . PRO A 1 194 ? 0.230 11.162 -13.555 1.00 72.69 194 PRO A C 1
ATOM 1406 O O . PRO A 1 194 ? 1.161 11.369 -12.771 1.00 72.69 194 PRO A O 1
ATOM 1409 N N . GLU A 1 195 ? -0.205 12.111 -14.391 1.00 76.50 195 GLU A N 1
ATOM 1410 C CA . GLU A 1 195 ? 0.421 13.441 -14.526 1.00 76.50 195 GLU A CA 1
ATOM 1411 C C . GLU A 1 195 ? 0.516 14.204 -13.197 1.00 76.50 195 GLU A C 1
ATOM 1413 O O . GLU A 1 195 ? 1.504 14.886 -12.927 1.00 76.50 195 GLU A O 1
ATOM 1418 N N . GLN A 1 196 ? -0.471 14.041 -12.312 1.00 66.44 196 GLN A N 1
ATOM 1419 C CA . GLN A 1 196 ? -0.509 14.707 -11.007 1.00 66.44 196 GLN A CA 1
ATOM 1420 C C . GLN A 1 196 ? 0.589 14.214 -10.049 1.00 66.44 196 GLN A C 1
ATOM 1422 O O . GLN A 1 196 ? 0.919 14.910 -9.087 1.00 66.44 196 GLN A O 1
ATOM 1427 N N . LEU A 1 197 ? 1.154 13.029 -10.304 1.00 64.31 197 LEU A N 1
ATOM 1428 C CA . LEU A 1 197 ? 2.276 12.445 -9.562 1.00 64.31 197 LEU A CA 1
ATOM 1429 C C . LEU A 1 197 ? 3.617 12.628 -10.295 1.00 64.31 197 LEU A C 1
ATOM 1431 O O . LEU A 1 197 ? 4.606 11.994 -9.934 1.00 64.31 197 LEU A O 1
ATOM 1435 N N . GLY A 1 198 ? 3.660 13.488 -11.318 1.00 77.56 198 GLY A N 1
ATOM 1436 C CA . GLY A 1 198 ? 4.837 13.670 -12.170 1.00 77.56 198 GLY A CA 1
ATOM 1437 C C . GLY A 1 198 ? 5.010 12.559 -13.208 1.00 77.56 198 GLY A C 1
ATOM 1438 O O . GLY A 1 198 ? 6.112 12.357 -13.712 1.00 77.56 198 GLY A O 1
ATOM 1439 N N . GLY A 1 199 ? 3.949 11.808 -13.503 1.00 85.12 199 GLY A N 1
ATOM 1440 C CA . GLY A 1 199 ? 3.926 10.803 -14.554 1.00 85.12 199 GLY A CA 1
ATOM 1441 C C . GLY A 1 199 ? 3.460 11.329 -15.909 1.00 85.12 199 GLY A C 1
ATOM 1442 O O . GLY A 1 199 ? 3.269 12.529 -16.099 1.00 85.12 199 GLY A O 1
ATOM 1443 N N . SER A 1 200 ? 3.299 10.431 -16.876 1.00 84.69 200 SER A N 1
ATOM 1444 C CA . SER A 1 200 ? 2.698 10.733 -18.176 1.00 84.69 200 SER A CA 1
ATOM 1445 C C . SER A 1 200 ? 2.208 9.447 -18.849 1.00 84.69 200 SER A C 1
ATOM 1447 O O . SER A 1 200 ? 2.693 8.354 -18.544 1.00 84.69 200 SER A O 1
ATOM 1449 N N . SER A 1 201 ? 1.248 9.563 -19.774 1.00 85.69 201 SER A N 1
ATOM 1450 C CA . SER A 1 201 ? 0.819 8.425 -20.597 1.00 85.69 201 SER A CA 1
ATOM 1451 C C . SER A 1 201 ? 1.977 7.924 -21.469 1.00 85.69 201 SER A C 1
ATOM 1453 O O . SER A 1 201 ? 2.904 8.676 -21.760 1.00 85.69 201 SER A O 1
ATOM 1455 N N . GLY A 1 202 ? 1.939 6.664 -21.919 1.00 86.12 202 GLY A N 1
ATOM 1456 C CA . GLY A 1 202 ? 3.040 6.088 -22.706 1.00 86.12 202 GLY A CA 1
ATOM 1457 C C . GLY A 1 202 ? 3.380 6.890 -23.972 1.00 86.12 202 GLY A C 1
ATOM 1458 O O . GLY A 1 202 ? 4.553 7.093 -24.282 1.00 86.12 202 GLY A O 1
ATOM 1459 N N . GLU A 1 203 ? 2.369 7.410 -24.672 1.00 89.00 203 GLU A N 1
ATOM 1460 C CA . GLU A 1 203 ? 2.562 8.242 -25.866 1.00 89.00 203 GLU A CA 1
ATOM 1461 C C . GLU A 1 203 ? 3.138 9.624 -25.523 1.00 89.00 203 GLU A C 1
ATOM 1463 O O . GLU A 1 203 ? 4.128 10.055 -26.123 1.00 89.00 203 GLU A O 1
ATOM 1468 N N . ALA A 1 204 ? 2.554 10.305 -24.532 1.00 90.81 204 ALA A N 1
ATOM 1469 C CA . ALA A 1 204 ? 2.996 11.633 -24.122 1.00 90.81 204 ALA A CA 1
ATOM 1470 C C . ALA A 1 204 ? 4.410 11.596 -23.520 1.00 90.81 204 ALA A C 1
ATOM 1472 O O . ALA A 1 204 ? 5.250 12.425 -23.879 1.00 90.81 204 ALA A O 1
ATOM 1473 N N . LEU A 1 205 ? 4.715 10.584 -22.700 1.00 92.56 205 LEU A N 1
ATOM 1474 C CA . LEU A 1 205 ? 6.057 10.322 -22.192 1.00 92.56 205 LEU A CA 1
ATOM 1475 C C . LEU A 1 205 ? 7.048 10.160 -23.343 1.00 92.56 205 LEU A C 1
ATOM 1477 O O . LEU A 1 205 ? 8.060 10.859 -23.380 1.00 92.56 205 LEU A O 1
ATOM 1481 N N . ARG A 1 206 ? 6.747 9.287 -24.313 1.00 94.06 206 ARG A N 1
ATOM 1482 C CA . ARG A 1 206 ? 7.655 9.012 -25.435 1.00 94.06 206 ARG A CA 1
ATOM 1483 C C . ARG A 1 206 ? 7.924 10.269 -26.260 1.00 94.06 206 ARG A C 1
ATOM 1485 O O . ARG A 1 206 ? 9.057 10.494 -26.679 1.00 94.06 206 ARG A O 1
ATOM 1492 N N . ALA A 1 207 ? 6.927 11.131 -26.453 1.00 95.06 207 ALA A N 1
ATOM 1493 C CA . ALA A 1 207 ? 7.126 12.416 -27.119 1.00 95.06 207 ALA A CA 1
ATOM 1494 C C . ALA A 1 207 ? 8.096 13.335 -26.347 1.00 95.06 207 ALA A C 1
ATOM 1496 O O . ALA A 1 207 ? 8.952 13.977 -26.962 1.00 95.06 207 ALA A O 1
ATOM 1497 N N . VAL A 1 208 ? 7.993 13.385 -25.014 1.00 95.19 208 VAL A N 1
ATOM 1498 C CA . VAL A 1 208 ? 8.894 14.171 -24.153 1.00 95.19 208 VAL A CA 1
ATOM 1499 C C . VAL A 1 208 ? 10.316 13.600 -24.173 1.00 95.19 208 VAL A C 1
ATOM 1501 O O . VAL A 1 208 ? 11.270 14.350 -24.377 1.00 95.19 208 VAL A O 1
ATOM 1504 N N . GLU A 1 209 ? 10.469 12.282 -24.052 1.00 96.31 209 GLU A N 1
ATOM 1505 C CA . GLU A 1 209 ? 11.768 11.601 -24.114 1.00 96.31 209 GLU A CA 1
ATOM 1506 C C . GLU A 1 209 ? 12.474 11.823 -25.453 1.00 96.31 209 GLU A C 1
ATOM 1508 O O . GLU A 1 209 ? 13.667 12.113 -25.497 1.00 96.31 209 GLU A O 1
ATOM 1513 N N . LEU A 1 210 ? 11.747 11.743 -26.570 1.00 96.50 210 LEU A N 1
ATOM 1514 C CA . LEU A 1 210 ? 12.346 11.983 -27.881 1.00 96.50 210 LEU A CA 1
ATOM 1515 C C . LEU A 1 210 ? 12.807 13.435 -28.023 1.00 96.50 210 LEU A C 1
ATOM 1517 O O . LEU A 1 210 ? 13.881 13.673 -28.564 1.00 96.50 210 LEU A O 1
ATOM 1521 N N . ARG A 1 211 ? 12.062 14.415 -27.497 1.00 96.62 211 ARG A N 1
ATOM 1522 C CA . ARG A 1 211 ? 12.502 15.824 -27.492 1.00 96.62 211 ARG A CA 1
ATOM 1523 C C . ARG A 1 211 ? 13.763 16.040 -26.658 1.00 96.62 211 ARG A C 1
ATOM 1525 O O . ARG A 1 211 ? 14.567 16.896 -27.014 1.00 96.62 211 ARG A O 1
ATOM 1532 N N . PHE A 1 212 ? 13.938 15.256 -25.598 1.00 96.25 212 PHE A N 1
ATOM 1533 C CA . PHE A 1 212 ? 15.107 15.296 -24.723 1.00 96.25 212 PHE A CA 1
ATOM 1534 C C . PHE A 1 212 ? 16.394 14.768 -25.385 1.00 96.25 212 PHE A C 1
ATOM 1536 O O . PHE A 1 212 ? 17.506 15.179 -25.042 1.00 96.25 212 PHE A O 1
ATOM 1543 N N . LEU A 1 213 ? 16.249 13.858 -26.349 1.00 97.44 213 LEU A N 1
ATOM 1544 C CA . LEU A 1 213 ? 17.349 13.194 -27.043 1.00 97.44 213 LEU A CA 1
ATOM 1545 C C . LEU A 1 213 ? 17.716 13.891 -28.366 1.00 97.44 213 LEU A C 1
ATOM 1547 O O . LEU A 1 213 ? 16.857 14.432 -29.073 1.00 97.44 213 LEU A O 1
ATOM 1551 N N . THR A 1 214 ? 18.998 13.819 -28.741 1.00 97.38 214 THR A N 1
ATOM 1552 C CA . THR A 1 214 ? 19.472 14.200 -30.085 1.00 97.38 214 THR A CA 1
ATOM 1553 C C . THR A 1 214 ? 18.979 13.208 -31.139 1.00 97.38 214 THR A C 1
ATOM 1555 O O . THR A 1 214 ? 18.562 12.100 -30.813 1.00 97.38 214 THR A O 1
ATOM 1558 N N . GLU A 1 215 ? 19.046 13.560 -32.422 1.00 96.88 215 GLU A N 1
ATOM 1559 C CA . GLU A 1 215 ? 18.569 12.692 -33.509 1.00 96.88 215 GLU A CA 1
ATOM 1560 C C . GLU A 1 215 ? 19.220 11.296 -33.505 1.00 96.88 215 GLU A C 1
ATOM 1562 O O . GLU A 1 215 ? 18.516 10.287 -33.536 1.00 96.88 215 GLU A O 1
ATOM 1567 N N . SER A 1 216 ? 20.548 11.223 -33.346 1.00 96.81 216 SER A N 1
ATOM 1568 C CA . SER A 1 216 ? 21.266 9.942 -33.242 1.00 96.81 216 SER A CA 1
ATOM 1569 C C . SER A 1 216 ? 20.829 9.123 -32.019 1.00 96.81 216 SER A C 1
ATOM 1571 O O . SER A 1 216 ? 20.701 7.900 -32.088 1.00 96.81 216 SER A O 1
ATOM 1573 N N . GLN A 1 217 ? 20.555 9.789 -30.895 1.00 98.00 217 GLN A N 1
ATOM 1574 C CA . GLN A 1 217 ? 20.095 9.140 -29.668 1.00 98.00 217 GLN A CA 1
ATOM 1575 C C . GLN A 1 217 ? 18.651 8.639 -29.775 1.00 98.00 217 GLN A C 1
ATOM 1577 O O . GLN A 1 217 ? 18.342 7.569 -29.254 1.00 98.00 217 GLN A O 1
ATOM 1582 N N . ARG A 1 218 ? 17.775 9.379 -30.469 1.00 97.94 218 ARG A N 1
ATOM 1583 C CA . ARG A 1 218 ? 16.373 8.992 -30.691 1.00 97.94 218 ARG A CA 1
ATOM 1584 C C . ARG A 1 218 ? 16.274 7.648 -31.394 1.00 97.94 218 ARG A C 1
ATOM 1586 O O . ARG A 1 218 ? 15.522 6.804 -30.923 1.00 97.94 218 ARG A O 1
ATOM 1593 N N . GLY A 1 219 ? 17.060 7.433 -32.453 1.00 97.00 219 GLY A N 1
ATOM 1594 C CA . GLY A 1 219 ? 17.076 6.158 -33.175 1.00 97.00 219 GLY A CA 1
ATOM 1595 C C . GLY A 1 219 ? 17.436 4.985 -32.259 1.00 97.00 219 GLY A C 1
ATOM 1596 O O . GLY A 1 219 ? 16.702 4.004 -32.194 1.00 97.00 219 GLY A O 1
ATOM 1597 N N . LYS A 1 220 ? 18.496 5.138 -31.456 1.00 97.75 220 LYS A N 1
ATOM 1598 C CA . LYS A 1 220 ? 18.929 4.117 -30.487 1.00 97.75 220 LYS A CA 1
ATOM 1599 C C . LYS A 1 220 ? 17.896 3.860 -29.388 1.00 97.75 220 LYS A C 1
ATOM 1601 O O . LYS A 1 220 ? 17.680 2.714 -29.010 1.00 97.75 220 LYS A O 1
ATOM 1606 N N . TRP A 1 221 ? 17.253 4.907 -28.867 1.00 97.56 221 TRP A N 1
ATOM 1607 C CA . TRP A 1 221 ? 16.204 4.761 -27.853 1.00 97.56 221 TRP A CA 1
ATOM 1608 C C . TRP A 1 221 ? 14.961 4.073 -28.421 1.00 97.56 221 TRP A C 1
ATOM 1610 O O . TRP A 1 221 ? 14.419 3.161 -27.806 1.00 97.56 221 TRP A O 1
ATOM 1620 N N . GLN A 1 222 ? 14.540 4.454 -29.629 1.00 97.06 222 GLN A N 1
ATOM 1621 C CA . GLN A 1 222 ? 13.420 3.814 -30.315 1.00 97.06 222 GLN A CA 1
ATOM 1622 C C . GLN A 1 222 ? 13.703 2.343 -30.619 1.00 97.06 222 GLN A C 1
ATOM 1624 O O . GLN A 1 222 ? 12.814 1.520 -30.420 1.00 97.06 222 GLN A O 1
ATOM 1629 N N . GLU A 1 223 ? 14.922 2.013 -31.047 1.00 97.12 223 GLU A N 1
ATOM 1630 C CA . GLU A 1 223 ? 15.358 0.632 -31.251 1.00 97.12 223 GLU A CA 1
ATOM 1631 C C . GLU A 1 223 ? 15.361 -0.158 -29.935 1.00 97.12 223 GLU A C 1
ATOM 1633 O O . GLU A 1 223 ? 14.848 -1.273 -29.894 1.00 97.12 223 GLU A O 1
ATOM 1638 N N . ALA A 1 224 ? 15.864 0.433 -28.845 1.00 97.00 224 ALA A N 1
ATOM 1639 C CA . ALA A 1 224 ? 15.886 -0.199 -27.528 1.00 97.00 224 ALA A CA 1
ATOM 1640 C C . ALA A 1 224 ? 14.476 -0.466 -26.974 1.00 97.00 224 ALA A C 1
ATOM 1642 O O . ALA A 1 224 ? 14.246 -1.512 -26.371 1.00 97.00 224 ALA A O 1
ATOM 1643 N N . CYS A 1 225 ? 13.533 0.457 -27.172 1.00 96.25 225 CYS A N 1
ATOM 1644 C CA . CYS A 1 225 ? 12.141 0.287 -26.754 1.00 96.25 225 CYS A CA 1
ATOM 1645 C C . CYS A 1 225 ? 11.316 -0.582 -27.707 1.00 96.25 225 CYS A C 1
ATOM 1647 O O . CYS A 1 225 ? 10.238 -1.020 -27.317 1.00 96.25 225 CYS A O 1
ATOM 1649 N N . GLY A 1 226 ? 11.753 -0.781 -28.950 1.00 96.69 226 GLY A N 1
ATOM 1650 C CA . GLY A 1 226 ? 10.984 -1.477 -29.977 1.00 96.69 226 GLY A CA 1
ATOM 1651 C C . GLY A 1 226 ? 9.595 -0.873 -30.236 1.00 96.69 226 GLY A C 1
ATOM 1652 O O . GLY A 1 226 ? 9.334 0.326 -30.026 1.00 96.69 226 GLY A O 1
ATOM 1653 N N . THR A 1 227 ? 8.688 -1.731 -30.708 1.00 96.12 227 THR A N 1
ATOM 1654 C CA . THR A 1 227 ? 7.287 -1.383 -30.992 1.00 96.12 227 THR A CA 1
ATOM 1655 C C . THR A 1 227 ? 6.555 -1.037 -29.689 1.00 96.12 227 THR A C 1
ATOM 1657 O O . THR A 1 227 ? 6.655 -1.816 -28.734 1.00 96.12 227 THR A O 1
ATOM 1660 N N . PRO A 1 228 ? 5.817 0.089 -29.610 1.00 94.94 228 PRO A N 1
ATOM 1661 C CA . PRO A 1 228 ? 4.997 0.408 -28.442 1.00 94.94 228 PRO A CA 1
ATOM 1662 C C . PRO A 1 228 ? 4.110 -0.772 -28.029 1.00 94.94 228 PRO A C 1
ATOM 1664 O O . PRO A 1 228 ? 3.500 -1.418 -28.880 1.00 94.94 228 PRO A O 1
ATOM 1667 N N . SER A 1 229 ? 4.078 -1.075 -26.735 1.00 93.25 229 SER A N 1
ATOM 1668 C CA . SER A 1 229 ? 3.151 -2.049 -26.168 1.00 93.25 229 SER A CA 1
ATOM 1669 C C . SER A 1 229 ? 1.719 -1.539 -26.297 1.00 93.25 229 SER A C 1
ATOM 1671 O O . SER A 1 229 ? 1.456 -0.339 -26.200 1.00 93.25 229 SER A O 1
ATOM 1673 N N . THR A 1 230 ? 0.792 -2.466 -26.512 1.00 89.38 230 THR A N 1
ATOM 1674 C CA . THR A 1 230 ? -0.652 -2.173 -26.471 1.00 89.38 230 THR A CA 1
ATOM 1675 C C . THR A 1 230 ? -1.231 -2.345 -25.068 1.00 89.38 230 THR A C 1
ATOM 1677 O O . THR A 1 230 ? -2.391 -2.026 -24.821 1.00 89.38 230 THR A O 1
ATOM 1680 N N . VAL A 1 231 ? -0.415 -2.856 -24.149 1.00 88.00 231 VAL A N 1
ATOM 1681 C CA . VAL A 1 231 ? -0.772 -3.199 -22.780 1.00 88.00 231 VAL A CA 1
ATOM 1682 C C . VAL A 1 231 ? -0.335 -2.068 -21.856 1.00 88.00 231 VAL A C 1
ATOM 1684 O O . VAL A 1 231 ? 0.719 -1.457 -22.034 1.00 88.00 231 VAL A O 1
ATOM 1687 N N . GLN A 1 232 ? -1.134 -1.799 -20.825 1.00 85.12 232 GLN A N 1
ATOM 1688 C CA . GLN A 1 232 ? -0.729 -0.892 -19.760 1.00 85.12 232 GLN A CA 1
ATOM 1689 C C . GLN A 1 232 ? 0.345 -1.561 -18.894 1.00 85.12 232 GLN A C 1
ATOM 1691 O O . GLN A 1 232 ? 0.055 -2.436 -18.079 1.00 85.12 232 GLN A O 1
ATOM 1696 N N . LEU A 1 233 ? 1.597 -1.154 -19.090 1.00 88.12 233 LEU A N 1
ATOM 1697 C CA . LEU A 1 233 ? 2.725 -1.657 -18.314 1.00 88.12 233 LEU A CA 1
ATOM 1698 C C . LEU A 1 233 ? 2.746 -1.031 -16.910 1.00 88.12 233 LEU A C 1
ATOM 1700 O O . LEU A 1 233 ? 2.436 0.156 -16.763 1.00 88.12 233 LEU A O 1
ATOM 1704 N N . PRO A 1 234 ? 3.117 -1.799 -15.872 1.00 84.75 234 PRO A N 1
ATOM 1705 C CA . PRO A 1 234 ? 3.198 -1.282 -14.519 1.00 84.75 234 PRO A CA 1
ATOM 1706 C C . PRO A 1 234 ? 4.424 -0.386 -14.346 1.00 84.75 234 PRO A C 1
ATOM 1708 O O . PRO A 1 234 ? 5.441 -0.602 -15.011 1.00 84.75 234 PRO A O 1
ATOM 1711 N N . PRO A 1 235 ? 4.375 0.584 -13.420 1.00 85.19 235 PRO A N 1
ATOM 1712 C CA . PRO A 1 235 ? 5.568 1.316 -13.034 1.00 85.19 235 PRO A CA 1
ATOM 1713 C C . PRO A 1 235 ? 6.580 0.340 -12.416 1.00 85.19 235 PRO A C 1
ATOM 1715 O O . PRO A 1 235 ? 6.320 -0.282 -11.390 1.00 85.19 235 PRO A O 1
ATOM 1718 N N . LEU A 1 236 ? 7.760 0.211 -13.025 1.00 90.88 236 LEU A N 1
ATOM 1719 C CA . LEU A 1 236 ? 8.844 -0.656 -12.533 1.00 90.88 236 LEU A CA 1
ATOM 1720 C C . LEU A 1 236 ? 9.763 0.061 -11.535 1.00 90.88 236 LEU A C 1
ATOM 1722 O O . LEU A 1 236 ? 10.987 -0.112 -11.511 1.00 90.88 236 LEU A O 1
ATOM 1726 N N . ILE A 1 237 ? 9.153 0.899 -10.710 1.00 86.38 237 ILE A N 1
ATOM 1727 C CA . ILE A 1 237 ? 9.811 1.743 -9.726 1.00 86.38 237 ILE A CA 1
ATOM 1728 C C . ILE A 1 237 ? 9.112 1.592 -8.379 1.00 86.38 237 ILE A C 1
ATOM 1730 O O . ILE A 1 237 ? 7.929 1.269 -8.297 1.00 86.38 237 ILE A O 1
ATOM 1734 N N . SER A 1 238 ? 9.836 1.875 -7.313 1.00 79.00 238 SER A N 1
ATOM 1735 C CA . SER A 1 238 ? 9.278 2.072 -5.987 1.00 79.00 238 SER A CA 1
ATOM 1736 C C . SER A 1 238 ? 9.567 3.489 -5.515 1.00 79.00 238 SER A C 1
ATOM 1738 O O . SER A 1 238 ? 10.466 4.181 -6.002 1.00 79.00 238 SER A O 1
ATOM 1740 N N . VAL A 1 239 ? 8.789 3.942 -4.540 1.00 71.31 239 VAL A N 1
ATOM 1741 C CA . VAL A 1 239 ? 9.209 5.081 -3.731 1.00 71.31 239 VAL A CA 1
ATOM 1742 C C . VAL A 1 239 ? 10.380 4.583 -2.884 1.00 71.31 239 VAL A C 1
ATOM 1744 O O . VAL A 1 239 ? 10.211 3.650 -2.097 1.00 71.31 239 VAL A O 1
ATOM 1747 N N . ALA A 1 240 ? 11.566 5.160 -3.083 1.00 68.50 240 ALA A N 1
ATOM 1748 C CA . ALA A 1 240 ? 12.729 4.933 -2.237 1.00 68.50 240 ALA A CA 1
ATOM 1749 C C . ALA A 1 240 ? 12.290 5.181 -0.809 1.00 68.50 240 ALA A C 1
ATOM 1751 O O . ALA A 1 240 ? 11.724 6.241 -0.539 1.00 68.50 240 ALA A O 1
ATOM 1752 N N . GLY A 1 241 ? 12.467 4.151 0.020 1.00 51.25 241 GLY A N 1
ATOM 1753 C CA . GLY A 1 241 ? 11.680 3.930 1.218 1.00 51.25 241 GLY A CA 1
ATOM 1754 C C . GLY A 1 241 ? 11.236 5.209 1.914 1.00 51.25 241 GLY A C 1
ATOM 1755 O O . GLY A 1 241 ? 12.040 6.090 2.212 1.00 51.25 241 GLY A O 1
ATOM 1756 N N . PHE A 1 242 ? 9.986 5.207 2.364 1.00 52.75 242 PHE A N 1
ATOM 1757 C CA . PHE A 1 242 ? 9.629 5.896 3.602 1.00 52.75 242 PHE A CA 1
ATOM 1758 C C . PHE A 1 242 ? 10.355 5.256 4.817 1.00 52.75 242 PHE A C 1
ATOM 1760 O O . PHE A 1 242 ? 9.791 5.166 5.898 1.00 52.75 242 PHE A O 1
ATOM 1767 N N . GLY A 1 243 ? 11.599 4.783 4.634 1.00 50.41 243 GLY A N 1
ATOM 1768 C CA . GLY A 1 243 ? 12.561 4.454 5.673 1.00 50.41 243 GLY A CA 1
ATOM 1769 C C . GLY A 1 243 ? 13.005 5.776 6.261 1.00 50.41 243 GLY A C 1
ATOM 1770 O O . GLY A 1 243 ? 13.944 6.425 5.806 1.00 50.41 243 GLY A O 1
ATOM 1771 N N . GLY A 1 244 ? 12.185 6.249 7.173 1.00 66.50 244 GLY A N 1
ATOM 1772 C CA . GLY A 1 244 ? 12.301 7.552 7.756 1.00 66.50 244 GLY A CA 1
ATOM 1773 C C . GLY A 1 244 ? 11.192 7.695 8.764 1.00 66.50 244 GLY A C 1
ATOM 1774 O O . GLY A 1 244 ? 10.041 7.345 8.507 1.00 66.50 244 GLY A O 1
ATOM 1775 N N . LYS A 1 245 ? 11.561 8.254 9.907 1.00 83.94 245 LYS A N 1
ATOM 1776 C CA . LYS A 1 245 ? 10.658 8.442 11.025 1.00 83.94 245 LYS A CA 1
ATOM 1777 C C . LYS A 1 245 ? 9.332 9.065 10.577 1.00 83.94 245 LYS A C 1
ATOM 1779 O O . LYS A 1 245 ? 9.295 10.182 10.038 1.00 83.94 245 LYS A O 1
ATOM 1784 N N . VAL A 1 246 ? 8.239 8.355 10.801 1.00 84.25 246 VAL A N 1
ATOM 1785 C CA . VAL A 1 246 ? 6.875 8.813 10.545 1.00 84.25 246 VAL A CA 1
ATOM 1786 C C . VAL A 1 246 ? 6.395 9.644 11.722 1.00 84.25 246 VAL A C 1
ATOM 1788 O O . VAL A 1 246 ? 6.779 9.397 12.862 1.00 84.25 246 VAL A O 1
ATOM 1791 N N . ARG A 1 247 ? 5.584 10.670 11.452 1.00 88.62 247 ARG A N 1
ATOM 1792 C CA . ARG A 1 247 ? 5.024 11.501 12.519 1.00 88.62 247 ARG A CA 1
ATOM 1793 C C . ARG A 1 247 ? 4.033 10.678 13.335 1.00 88.62 247 ARG A C 1
ATOM 1795 O O . ARG A 1 247 ? 3.090 10.124 12.772 1.00 88.62 247 ARG A O 1
ATOM 1802 N N . VAL A 1 248 ? 4.230 10.653 14.643 1.00 89.19 248 VAL A N 1
ATOM 1803 C CA . VAL A 1 248 ? 3.309 10.028 15.584 1.00 89.19 248 VAL A CA 1
ATOM 1804 C C . VAL A 1 248 ? 2.032 10.873 15.644 1.00 89.19 248 VAL A C 1
ATOM 1806 O O . VAL A 1 248 ? 2.110 12.095 15.823 1.00 89.19 248 VAL A O 1
ATOM 1809 N N . PRO A 1 249 ? 0.842 10.287 15.430 1.00 88.75 249 PRO A N 1
ATOM 1810 C CA . PRO A 1 249 ? -0.402 11.031 15.543 1.00 88.75 249 PRO A CA 1
ATOM 1811 C C . PRO A 1 249 ? -0.661 11.428 16.998 1.00 88.75 249 PRO A C 1
ATOM 1813 O O . PRO A 1 249 ? -0.298 10.720 17.928 1.00 88.75 249 PRO A O 1
ATOM 1816 N N . GLN A 1 250 ? -1.378 12.535 17.191 1.00 87.12 250 GLN A N 1
ATOM 1817 C CA . GLN A 1 250 ? -1.831 12.957 18.524 1.00 87.12 250 GLN A CA 1
ATOM 1818 C C . GLN A 1 250 ? -2.885 12.017 19.128 1.00 87.12 250 GLN A C 1
ATOM 1820 O O . GLN A 1 250 ? -3.154 12.088 20.320 1.00 87.12 250 GLN A O 1
ATOM 1825 N N . LEU A 1 251 ? -3.528 11.197 18.292 1.00 87.94 251 LEU A N 1
ATOM 1826 C CA . LEU A 1 251 ? -4.530 10.218 18.692 1.00 87.94 251 LEU A CA 1
ATOM 1827 C C . LEU A 1 251 ? -4.143 8.865 18.104 1.00 87.94 251 LEU A C 1
ATOM 1829 O O . LEU A 1 251 ? -3.872 8.764 16.906 1.00 87.94 251 LEU A O 1
ATOM 1833 N N . LEU A 1 252 ? -4.150 7.848 18.953 1.00 90.88 252 LEU A N 1
ATOM 1834 C CA . LEU A 1 252 ? -3.993 6.450 18.585 1.00 90.88 252 LEU A CA 1
ATOM 1835 C C . LEU A 1 252 ? -5.392 5.806 18.522 1.00 90.88 252 LEU A C 1
ATOM 1837 O O . LEU A 1 252 ? -6.405 6.466 18.263 1.00 90.88 252 LEU A O 1
ATOM 1841 N N . ALA A 1 253 ? -5.465 4.492 18.728 1.00 90.19 253 ALA A N 1
ATOM 1842 C CA . ALA A 1 253 ? -6.715 3.747 18.653 1.00 90.19 253 ALA A CA 1
ATOM 1843 C C . ALA A 1 253 ? -7.741 4.161 19.727 1.00 90.19 253 ALA A C 1
ATOM 1845 O O . ALA A 1 253 ? -8.939 4.164 19.441 1.00 90.19 253 ALA A O 1
ATOM 1846 N N . GLY A 1 254 ? -7.310 4.546 20.936 1.00 91.81 254 GLY A N 1
ATOM 1847 C CA . GLY A 1 254 ? -8.219 4.918 22.024 1.00 91.81 254 GLY A CA 1
ATOM 1848 C C . GLY A 1 254 ? -9.055 6.149 21.689 1.00 91.81 254 GLY A C 1
ATOM 1849 O O . GLY A 1 254 ? -10.272 6.137 21.855 1.00 91.81 254 GLY A O 1
ATOM 1850 N N . GLY A 1 255 ? -8.437 7.182 21.122 1.00 92.44 255 GLY A N 1
ATOM 1851 C CA . GLY A 1 255 ? -9.110 8.379 20.634 1.00 92.44 255 GLY A CA 1
ATOM 1852 C C . GLY A 1 255 ? -10.067 8.089 19.476 1.00 92.44 255 GLY A C 1
ATOM 1853 O O . GLY A 1 255 ? -11.124 8.717 19.388 1.00 92.44 255 GLY A O 1
ATOM 1854 N N . GLY A 1 256 ? -9.737 7.116 18.619 1.00 91.94 256 GLY A N 1
ATOM 1855 C CA . GLY A 1 256 ? -10.636 6.607 17.579 1.00 91.94 256 GLY A CA 1
ATOM 1856 C C . GLY A 1 256 ? -11.908 5.993 18.169 1.00 91.94 256 GLY A C 1
ATOM 1857 O O . GLY A 1 256 ? -13.011 6.432 17.843 1.00 91.94 256 GLY A O 1
ATOM 1858 N N . PHE A 1 257 ? -11.760 5.055 19.106 1.00 95.69 257 PHE A N 1
ATOM 1859 C CA . PHE A 1 257 ? -12.890 4.434 19.803 1.00 95.69 257 PHE A CA 1
ATOM 1860 C C . PHE A 1 257 ? -13.707 5.431 20.627 1.00 95.69 257 PHE A C 1
ATOM 1862 O O . PHE A 1 257 ? -14.934 5.398 20.596 1.00 95.69 257 PHE A O 1
ATOM 1869 N N . ALA A 1 258 ? -13.045 6.366 21.309 1.00 96.25 258 ALA A N 1
ATOM 1870 C CA . ALA A 1 258 ? -13.703 7.420 22.071 1.00 96.25 258 ALA A CA 1
ATOM 1871 C C . ALA A 1 258 ? -14.574 8.324 21.181 1.00 96.25 258 ALA A C 1
ATOM 1873 O O . ALA A 1 258 ? -15.615 8.805 21.624 1.00 96.25 258 ALA A O 1
ATOM 1874 N N . ARG A 1 259 ? -14.168 8.560 19.924 1.00 94.38 259 ARG A N 1
ATOM 1875 C CA . ARG A 1 259 ? -14.981 9.299 18.945 1.00 94.38 259 ARG A CA 1
ATOM 1876 C C . ARG A 1 259 ? -16.191 8.498 18.480 1.00 94.38 259 ARG A C 1
ATOM 1878 O O . ARG A 1 259 ? -17.265 9.077 18.410 1.00 94.38 259 ARG A O 1
ATOM 1885 N N . VAL A 1 260 ? -16.022 7.204 18.203 1.00 95.62 260 VAL A N 1
ATOM 1886 C CA . VAL A 1 260 ? -17.127 6.299 17.833 1.00 95.62 260 VAL A CA 1
ATOM 1887 C C . VAL A 1 260 ? -18.165 6.245 18.956 1.00 95.62 260 VAL A C 1
ATOM 1889 O O . VAL A 1 260 ? -19.333 6.525 18.731 1.00 95.62 260 VAL A O 1
ATOM 1892 N N . LEU A 1 261 ? -17.729 5.981 20.187 1.00 97.00 261 LEU A N 1
ATOM 1893 C CA . LEU A 1 261 ? -18.594 5.909 21.368 1.00 97.00 261 LEU A CA 1
ATOM 1894 C C . LEU A 1 261 ? -19.257 7.245 21.734 1.00 97.00 261 LEU A C 1
ATOM 1896 O O . LEU A 1 261 ? -20.323 7.260 22.345 1.00 97.00 261 LEU A O 1
ATOM 1900 N N . GLY A 1 262 ? -18.634 8.370 21.383 1.00 95.88 262 GLY A N 1
ATOM 1901 C CA . GLY A 1 262 ? -19.182 9.705 21.615 1.00 95.88 262 GLY A CA 1
ATOM 1902 C C . GLY A 1 262 ? -20.267 10.126 20.621 1.00 95.88 262 GLY A C 1
ATOM 1903 O O . GLY A 1 262 ? -20.880 11.173 20.823 1.00 95.88 262 GLY A O 1
ATOM 1904 N N . ASP A 1 263 ? -20.497 9.357 19.555 1.00 96.31 263 ASP A N 1
ATOM 1905 C CA . ASP A 1 263 ? -21.487 9.690 18.536 1.00 96.31 263 ASP A CA 1
ATOM 1906 C C . ASP A 1 263 ? -22.905 9.244 18.951 1.00 96.31 263 ASP A C 1
ATOM 1908 O O . ASP A 1 263 ? -23.104 8.077 19.306 1.00 96.31 263 ASP A O 1
ATOM 1912 N N . PRO A 1 264 ? -23.919 10.130 18.897 1.00 95.56 264 PRO A N 1
ATOM 1913 C CA . PRO A 1 264 ? -25.280 9.785 19.308 1.00 95.56 264 PRO A CA 1
ATOM 1914 C C . PRO A 1 264 ? -25.925 8.654 18.494 1.00 95.56 264 PRO A C 1
ATOM 1916 O O . PRO A 1 264 ? -26.715 7.885 19.044 1.00 95.56 264 PRO A O 1
ATOM 1919 N N . ALA A 1 265 ? -25.617 8.534 17.197 1.00 96.25 265 ALA A N 1
ATOM 1920 C CA . ALA A 1 265 ? -26.164 7.465 16.364 1.00 96.25 265 ALA A CA 1
ATOM 1921 C C . ALA A 1 265 ? -25.578 6.107 16.770 1.00 96.25 265 ALA A C 1
ATOM 1923 O O . ALA A 1 265 ? -26.313 5.123 16.848 1.00 96.25 265 ALA A O 1
ATOM 1924 N N . VAL A 1 266 ? -24.292 6.078 17.132 1.00 97.06 266 VAL A N 1
ATOM 1925 C CA . VAL A 1 266 ? -23.639 4.888 17.697 1.00 97.06 266 VAL A CA 1
ATOM 1926 C C . VAL A 1 266 ? -24.226 4.531 19.059 1.00 97.06 266 VAL A C 1
ATOM 1928 O O . VAL A 1 266 ? -24.558 3.375 19.294 1.00 97.06 266 VAL A O 1
ATOM 1931 N N . GLN A 1 267 ? -24.418 5.498 19.957 1.00 97.19 267 GLN A N 1
ATOM 1932 C CA . GLN A 1 267 ? -25.015 5.232 21.275 1.00 97.19 267 GLN A CA 1
ATOM 1933 C C . GLN A 1 267 ? -26.428 4.648 21.163 1.00 97.19 267 GLN A C 1
ATOM 1935 O O . GLN A 1 267 ? -26.791 3.751 21.927 1.00 97.19 267 GLN A O 1
ATOM 1940 N N . LYS A 1 268 ? -27.205 5.121 20.180 1.00 97.12 268 LYS A N 1
ATOM 1941 C CA . LYS A 1 268 ? -28.527 4.579 19.860 1.00 97.12 268 LYS A CA 1
ATOM 1942 C C . LYS A 1 268 ? -28.451 3.149 19.311 1.00 97.12 268 LYS A C 1
ATOM 1944 O O . LYS A 1 268 ? -29.221 2.312 19.770 1.00 97.12 268 LYS A O 1
ATOM 1949 N N . ASP A 1 269 ? -27.543 2.868 18.373 1.00 97.56 269 ASP A N 1
ATOM 1950 C CA . ASP A 1 269 ? -27.308 1.517 17.820 1.00 97.56 269 ASP A CA 1
ATOM 1951 C C . ASP A 1 269 ? -26.909 0.522 18.924 1.00 97.56 269 ASP A C 1
ATOM 1953 O O . ASP A 1 269 ? -27.470 -0.566 19.029 1.00 97.56 269 ASP A O 1
ATOM 1957 N N . LEU A 1 270 ? -26.037 0.953 19.838 1.00 97.75 270 LEU A N 1
ATOM 1958 C CA . LEU A 1 270 ? -25.585 0.173 20.993 1.00 97.75 270 LEU A CA 1
ATOM 1959 C C . LEU A 1 270 ? -26.614 0.083 22.131 1.00 97.75 270 LEU A C 1
ATOM 1961 O O . LEU A 1 270 ? -26.344 -0.563 23.144 1.00 97.75 270 LEU A O 1
ATOM 1965 N N . SER A 1 271 ? -27.779 0.727 21.994 1.00 97.31 271 SER A N 1
ATOM 1966 C CA . SER A 1 271 ? -28.831 0.769 23.018 1.00 97.31 271 SER A CA 1
ATOM 1967 C C . SER A 1 271 ? -28.324 1.220 24.397 1.00 97.31 271 SER A C 1
ATOM 1969 O O . SER A 1 271 ? -28.737 0.688 25.430 1.00 97.31 271 SER A O 1
ATOM 1971 N N . ILE A 1 272 ? -27.418 2.205 24.425 1.00 96.06 272 ILE A N 1
ATOM 1972 C CA . ILE A 1 272 ? -26.879 2.749 25.675 1.00 96.06 272 ILE A CA 1
ATOM 1973 C C . ILE A 1 272 ? -28.002 3.446 26.447 1.00 96.06 272 ILE A C 1
ATOM 1975 O O . ILE A 1 272 ? -28.617 4.402 25.978 1.00 96.06 272 ILE A O 1
ATOM 1979 N N . THR A 1 273 ? -28.276 2.957 27.654 1.00 94.81 273 THR A N 1
ATOM 1980 C CA . THR A 1 273 ? -29.287 3.539 28.545 1.00 94.81 273 THR A CA 1
ATOM 1981 C C . THR A 1 273 ? -28.748 4.765 29.285 1.00 94.81 273 THR A C 1
ATOM 1983 O O . THR A 1 273 ? -27.546 4.880 29.520 1.00 94.81 273 THR A O 1
ATOM 1986 N N . GLU A 1 274 ? -29.634 5.634 29.784 1.00 92.81 274 GLU A N 1
ATOM 1987 C CA . GLU A 1 274 ? -29.243 6.786 30.622 1.00 92.81 274 GLU A CA 1
ATOM 1988 C C . GLU A 1 274 ? -28.388 6.371 31.833 1.00 92.81 274 GLU A C 1
ATOM 1990 O O . GLU A 1 274 ? -27.453 7.068 32.222 1.00 92.81 274 GLU A O 1
ATOM 1995 N N . ARG A 1 275 ? -28.652 5.185 32.403 1.00 89.94 275 ARG A N 1
ATOM 1996 C CA . ARG A 1 275 ? -27.861 4.625 33.512 1.00 89.94 275 ARG A CA 1
ATOM 1997 C C . ARG A 1 275 ? -26.433 4.257 33.104 1.00 89.94 275 ARG A C 1
ATOM 1999 O O . ARG A 1 275 ? -25.543 4.254 33.952 1.00 89.94 275 ARG A O 1
ATOM 2006 N N . GLN A 1 276 ? -26.211 3.911 31.839 1.00 93.56 276 GLN A N 1
ATOM 2007 C CA . GLN A 1 276 ? -24.890 3.594 31.296 1.00 93.56 276 GLN A CA 1
ATOM 2008 C C . GLN A 1 276 ? -24.139 4.842 30.825 1.00 93.56 276 GLN A C 1
ATOM 2010 O O . GLN A 1 276 ? -22.916 4.778 30.725 1.00 93.56 276 GLN A O 1
ATOM 2015 N N . GLN A 1 277 ? -24.821 5.974 30.618 1.00 94.44 277 GLN A N 1
ATOM 2016 C CA . GLN A 1 277 ? -24.204 7.208 30.126 1.00 94.44 277 GLN A CA 1
ATOM 2017 C C . GLN A 1 277 ? -23.030 7.671 31.000 1.00 94.44 277 GLN A C 1
ATOM 2019 O O . GLN A 1 277 ? -21.953 7.949 30.487 1.00 94.44 277 GLN A O 1
ATOM 2024 N N . GLY A 1 278 ? -23.179 7.646 32.330 1.00 94.00 278 GLY A N 1
ATOM 2025 C CA . GLY A 1 278 ? -22.084 8.026 33.232 1.00 94.00 278 GLY A CA 1
ATOM 2026 C C . GLY A 1 278 ? -20.858 7.107 33.128 1.00 94.00 278 GLY A C 1
ATOM 2027 O O . GLY A 1 278 ? -19.722 7.571 33.215 1.00 94.00 278 GLY A O 1
ATOM 2028 N N . LYS A 1 279 ? -21.067 5.803 32.884 1.00 95.12 279 LYS A N 1
ATOM 2029 C CA . LYS A 1 279 ? -19.966 4.859 32.618 1.00 95.12 279 LYS A CA 1
ATOM 2030 C C . LYS A 1 279 ? -19.333 5.118 31.254 1.00 95.12 279 LYS A C 1
ATOM 2032 O O . LYS A 1 279 ? -18.117 5.019 31.126 1.00 95.12 279 LYS A O 1
ATOM 2037 N N . LEU A 1 280 ? -20.149 5.454 30.256 1.00 96.81 280 LEU A N 1
ATOM 2038 C CA . LEU A 1 280 ? -19.701 5.777 28.908 1.00 96.81 280 LEU A CA 1
ATOM 2039 C C . LEU A 1 280 ? -18.817 7.032 28.894 1.00 96.81 280 LEU A C 1
ATOM 2041 O O . LEU A 1 280 ? -17.744 7.001 28.300 1.00 96.81 280 LEU A O 1
ATOM 2045 N N . ASP A 1 281 ? -19.209 8.098 29.591 1.00 96.81 281 ASP A N 1
ATOM 2046 C CA . ASP A 1 281 ? -18.426 9.339 29.668 1.00 96.81 281 ASP A CA 1
ATOM 2047 C C . ASP A 1 281 ? -17.068 9.110 30.357 1.00 96.81 281 ASP A C 1
ATOM 2049 O O . ASP A 1 281 ? -16.026 9.590 29.891 1.00 96.81 281 ASP A O 1
ATOM 2053 N N . GLY A 1 282 ? -17.064 8.309 31.431 1.00 97.38 282 GLY A N 1
ATOM 2054 C CA . GLY A 1 282 ? -15.839 7.863 32.099 1.00 97.38 282 GLY A CA 1
ATOM 2055 C C . GLY A 1 282 ? -14.945 7.029 31.176 1.00 97.38 282 GLY A C 1
ATOM 2056 O O . GLY A 1 282 ? -13.744 7.281 31.090 1.00 97.38 282 GLY A O 1
ATOM 2057 N N . LEU A 1 283 ? -15.530 6.098 30.417 1.00 97.75 283 LEU A N 1
ATOM 2058 C CA . LEU A 1 283 ? -14.818 5.279 29.433 1.00 97.75 283 LEU A CA 1
ATOM 2059 C C . LEU A 1 283 ? -14.209 6.127 28.308 1.00 97.75 283 LEU A C 1
ATOM 2061 O O . LEU A 1 283 ? -13.037 5.964 27.986 1.00 97.75 283 LEU A O 1
ATOM 2065 N N . ILE A 1 284 ? -14.972 7.055 27.723 1.00 97.88 284 ILE A N 1
ATOM 2066 C CA . ILE A 1 284 ? -14.499 7.973 26.674 1.00 97.88 284 ILE A CA 1
ATOM 2067 C C . ILE A 1 284 ? -13.299 8.787 27.173 1.00 97.88 284 ILE A C 1
ATOM 2069 O O . ILE A 1 284 ? -12.345 9.001 26.421 1.00 97.88 284 ILE A O 1
ATOM 2073 N N . THR A 1 285 ? -13.341 9.237 28.427 1.00 97.88 285 THR A N 1
ATOM 2074 C CA . THR A 1 285 ? -12.236 9.966 29.063 1.00 97.88 285 THR A CA 1
ATOM 2075 C C . THR A 1 285 ? -11.015 9.065 29.238 1.00 97.88 285 THR A C 1
ATOM 2077 O O . THR A 1 285 ? -9.951 9.391 28.713 1.00 97.88 285 THR A O 1
ATOM 2080 N N . ALA A 1 286 ? -11.189 7.881 29.831 1.00 97.75 286 ALA A N 1
ATOM 2081 C CA . ALA A 1 286 ? -10.113 6.910 30.029 1.00 97.75 286 ALA A CA 1
ATOM 2082 C C . ALA A 1 286 ? -9.453 6.474 28.707 1.00 97.75 286 ALA A C 1
ATOM 2084 O O . ALA A 1 286 ? -8.237 6.302 28.629 1.00 97.75 286 ALA A O 1
ATOM 2085 N N . LEU A 1 287 ? -10.230 6.334 27.628 1.00 97.44 287 LEU A N 1
ATOM 2086 C CA . LEU A 1 287 ? -9.701 6.001 26.307 1.00 97.44 287 LEU A CA 1
ATOM 2087 C C . LEU A 1 287 ? -8.789 7.104 25.746 1.00 97.44 287 LEU A C 1
ATOM 2089 O O . LEU A 1 287 ? -7.750 6.788 25.161 1.00 97.44 287 LEU A O 1
ATOM 2093 N N . LYS A 1 288 ? -9.148 8.380 25.934 1.00 96.25 288 LYS A N 1
ATOM 2094 C CA . LYS A 1 288 ? -8.331 9.531 25.511 1.00 96.25 288 LYS A CA 1
ATOM 2095 C C . LYS A 1 288 ? -7.080 9.686 26.372 1.00 96.25 288 LYS A C 1
ATOM 2097 O O . LYS A 1 288 ? -6.000 9.907 25.834 1.00 96.25 288 LYS A O 1
ATOM 2102 N N . GLU A 1 289 ? -7.212 9.540 27.685 1.00 97.06 289 GLU A N 1
ATOM 2103 C CA . GLU A 1 289 ? -6.079 9.584 28.616 1.00 97.06 289 GLU A CA 1
ATOM 2104 C C . GLU A 1 289 ? -5.095 8.441 28.352 1.00 97.06 289 GLU A C 1
ATOM 2106 O O . GLU A 1 289 ? -3.888 8.659 28.355 1.00 97.06 289 GLU A O 1
ATOM 2111 N N . GLY A 1 290 ? -5.596 7.248 28.015 1.00 97.25 290 GLY A N 1
ATOM 2112 C CA . GLY A 1 290 ? -4.759 6.116 27.624 1.00 97.25 290 GLY A CA 1
ATOM 2113 C C . GLY A 1 290 ? -3.945 6.361 26.349 1.00 97.25 290 GLY A C 1
ATOM 2114 O O . GLY A 1 290 ? -2.830 5.861 26.244 1.00 97.25 290 GLY A O 1
ATOM 2115 N N . ASP A 1 291 ? -4.458 7.144 25.391 1.00 95.81 291 ASP A N 1
ATOM 2116 C CA . ASP A 1 291 ? -3.655 7.585 24.240 1.00 95.81 291 ASP A CA 1
ATOM 2117 C C . ASP A 1 291 ? -2.561 8.565 24.671 1.00 95.81 291 ASP A C 1
ATOM 2119 O O . ASP A 1 291 ? -1.413 8.402 24.271 1.00 95.81 291 ASP A O 1
ATOM 2123 N N . ALA A 1 292 ? -2.899 9.557 25.501 1.00 96.62 292 ALA A N 1
ATOM 2124 C CA . ALA A 1 292 ? -1.931 10.536 25.994 1.00 96.62 292 ALA A CA 1
ATOM 2125 C C . ALA A 1 292 ? -0.793 9.865 26.782 1.00 96.62 292 ALA A C 1
ATOM 2127 O O . ALA A 1 292 ? 0.371 10.172 26.544 1.00 96.62 292 ALA A O 1
ATOM 2128 N N . ALA A 1 293 ? -1.121 8.903 27.648 1.00 97.50 293 ALA A N 1
ATOM 2129 C CA . ALA A 1 293 ? -0.147 8.124 28.407 1.00 97.50 293 ALA A CA 1
ATOM 2130 C C . ALA A 1 293 ? 0.719 7.229 27.505 1.00 97.50 293 ALA A C 1
ATOM 2132 O O . ALA A 1 293 ? 1.928 7.151 27.691 1.00 97.50 293 ALA A O 1
ATOM 2133 N N . ALA A 1 294 ? 0.134 6.586 26.487 1.00 95.81 294 ALA A N 1
ATOM 2134 C CA . ALA A 1 294 ? 0.891 5.768 25.534 1.00 95.81 294 ALA A CA 1
ATOM 2135 C C . ALA A 1 294 ? 1.866 6.591 24.672 1.00 95.81 294 ALA A C 1
ATOM 2137 O O . ALA A 1 294 ? 2.827 6.044 24.137 1.00 95.81 294 ALA A O 1
ATOM 2138 N N . LEU A 1 295 ? 1.606 7.891 24.522 1.00 96.25 295 LEU A N 1
ATOM 2139 C CA . LEU A 1 295 ? 2.443 8.830 23.780 1.00 96.25 295 LEU A CA 1
ATOM 2140 C C . LEU A 1 295 ? 3.456 9.568 24.668 1.00 96.25 295 LEU A C 1
ATOM 2142 O O . LEU A 1 295 ? 4.311 10.285 24.144 1.00 96.25 295 LEU A O 1
ATOM 2146 N N . GLU A 1 296 ? 3.393 9.410 25.991 1.00 97.31 296 GLU A N 1
ATOM 2147 C CA . GLU A 1 296 ? 4.322 10.058 26.913 1.00 97.31 296 GLU A CA 1
ATOM 2148 C C . GLU A 1 296 ? 5.753 9.552 26.677 1.00 97.31 296 GLU A C 1
ATOM 2150 O O . GLU A 1 296 ? 6.032 8.356 26.705 1.00 97.31 296 GLU A O 1
ATOM 2155 N N . GLY A 1 297 ? 6.675 10.475 26.390 1.00 96.06 297 GLY A N 1
ATOM 2156 C CA . GLY A 1 297 ? 8.071 10.146 26.082 1.00 96.06 297 GLY A CA 1
ATOM 2157 C C . GLY A 1 297 ? 8.311 9.570 24.680 1.00 96.06 297 GLY A C 1
ATOM 2158 O O . GLY A 1 297 ? 9.468 9.383 24.303 1.00 96.06 297 GLY A O 1
ATOM 2159 N N . VAL A 1 298 ? 7.263 9.340 23.879 1.00 96.00 298 VAL A N 1
ATOM 2160 C CA . VAL A 1 298 ? 7.412 8.930 22.478 1.00 96.00 298 VAL A CA 1
ATOM 2161 C C . VAL A 1 298 ? 7.870 10.143 21.653 1.00 96.00 298 VAL A C 1
ATOM 2163 O O . VAL A 1 298 ? 7.223 11.193 21.695 1.00 96.00 298 VAL A O 1
ATOM 2166 N N . PRO A 1 299 ? 8.976 10.050 20.890 1.00 96.31 299 PRO A N 1
ATOM 2167 C CA . PRO A 1 299 ? 9.404 11.135 20.012 1.00 96.31 299 PRO A CA 1
ATOM 2168 C C . PRO A 1 299 ? 8.310 11.530 19.008 1.00 96.31 299 PRO A C 1
ATOM 2170 O O . PRO A 1 299 ? 7.549 10.681 18.554 1.00 96.31 299 PRO A O 1
ATOM 2173 N N . GLU A 1 300 ? 8.277 12.794 18.561 1.00 94.12 300 GLU A N 1
ATOM 2174 C CA . GLU A 1 300 ? 7.293 13.242 17.549 1.00 94.12 300 GLU A CA 1
ATOM 2175 C C . GLU A 1 300 ? 7.349 12.396 16.266 1.00 94.12 300 GLU A C 1
ATOM 2177 O O . GLU A 1 300 ? 6.356 12.272 15.545 1.00 94.12 300 GLU A O 1
ATOM 2182 N N . ARG A 1 301 ? 8.517 11.825 15.959 1.00 92.44 301 ARG A N 1
ATOM 2183 C CA . ARG A 1 301 ? 8.700 10.932 14.823 1.00 92.44 301 ARG A CA 1
ATOM 2184 C C . ARG A 1 301 ? 9.417 9.660 15.262 1.00 92.44 301 ARG A C 1
ATOM 2186 O O . ARG A 1 301 ? 10.483 9.749 15.869 1.00 92.44 301 ARG A O 1
ATOM 2193 N N . VAL A 1 302 ? 8.874 8.511 14.883 1.00 92.00 302 VAL A N 1
ATOM 2194 C CA . VAL A 1 302 ? 9.382 7.165 15.209 1.00 92.00 302 VAL A CA 1
ATOM 2195 C C . VAL A 1 302 ? 9.456 6.316 13.949 1.00 92.00 302 VAL A C 1
ATOM 2197 O O . VAL A 1 302 ? 8.875 6.694 12.930 1.00 92.00 302 VAL A O 1
ATOM 2200 N N . GLU A 1 303 ? 10.168 5.196 13.985 1.00 88.88 303 GLU A N 1
ATOM 2201 C CA . GLU A 1 303 ? 10.153 4.272 12.848 1.00 88.88 303 GLU A CA 1
ATOM 2202 C C . GLU A 1 303 ? 8.749 3.679 12.643 1.00 88.88 303 GLU A C 1
ATOM 2204 O O . GLU A 1 303 ? 7.938 3.609 13.568 1.00 88.88 303 GLU A O 1
ATOM 2209 N N . TYR A 1 304 ? 8.428 3.281 11.410 1.00 83.12 304 TYR A N 1
ATOM 2210 C CA . TYR A 1 304 ? 7.083 2.792 11.082 1.00 83.12 304 TYR A CA 1
ATOM 2211 C C . TYR A 1 304 ? 6.668 1.600 11.957 1.00 83.12 304 TYR A C 1
ATOM 2213 O O . TYR A 1 304 ? 5.557 1.587 12.483 1.00 83.12 304 TYR A O 1
ATOM 2221 N N . ASP A 1 305 ? 7.570 0.639 12.152 1.00 82.62 305 ASP A N 1
ATOM 2222 C CA . ASP A 1 305 ? 7.287 -0.577 12.920 1.00 82.62 305 ASP A CA 1
ATOM 2223 C C . ASP A 1 305 ? 7.070 -0.275 14.410 1.00 82.62 305 ASP A C 1
ATOM 2225 O O . ASP A 1 305 ? 6.200 -0.867 15.052 1.00 82.62 305 ASP A O 1
ATOM 2229 N N . GLU A 1 306 ? 7.789 0.716 14.952 1.00 89.94 306 GLU A N 1
ATOM 2230 C CA . GLU A 1 306 ? 7.583 1.203 16.321 1.00 89.94 306 GLU A CA 1
ATOM 2231 C C . GLU A 1 306 ? 6.182 1.807 16.474 1.00 89.94 306 GLU A C 1
ATOM 2233 O O . GLU A 1 306 ? 5.462 1.488 17.423 1.00 89.94 306 GLU A O 1
ATOM 2238 N N . LEU A 1 307 ? 5.761 2.637 15.512 1.00 89.06 307 LEU A N 1
ATOM 2239 C CA . LEU A 1 307 ? 4.419 3.215 15.492 1.00 89.06 307 LEU A CA 1
ATOM 2240 C C . LEU A 1 307 ? 3.333 2.143 15.334 1.00 89.06 307 LEU A C 1
ATOM 2242 O O . LEU A 1 307 ? 2.302 2.228 16.001 1.00 89.06 307 LEU A O 1
ATOM 2246 N N . ALA A 1 308 ? 3.543 1.152 14.465 1.00 86.06 308 ALA A N 1
ATOM 2247 C CA . ALA A 1 308 ? 2.601 0.059 14.248 1.00 86.06 308 ALA A CA 1
ATOM 2248 C C . ALA A 1 308 ? 2.417 -0.775 15.526 1.00 86.06 308 ALA A C 1
ATOM 2250 O O . ALA A 1 308 ? 1.282 -0.991 15.954 1.00 86.06 308 ALA A O 1
ATOM 2251 N N . SER A 1 309 ? 3.518 -1.144 16.192 1.00 89.94 309 SER A N 1
ATOM 2252 C CA . SER A 1 309 ? 3.481 -1.869 17.468 1.00 89.94 309 SER A CA 1
ATOM 2253 C C . SER A 1 309 ? 2.812 -1.053 18.579 1.00 89.94 309 SER A C 1
ATOM 2255 O O . SER A 1 309 ? 2.007 -1.581 19.350 1.00 89.94 309 SER A O 1
ATOM 2257 N N . LEU A 1 310 ? 3.097 0.252 18.655 1.00 93.25 310 LEU A N 1
ATOM 2258 C CA . LEU A 1 310 ? 2.447 1.154 19.607 1.00 93.25 310 LEU A CA 1
ATOM 2259 C C . LEU A 1 310 ? 0.933 1.238 19.362 1.00 93.25 310 LEU A C 1
ATOM 2261 O O . LEU A 1 310 ? 0.143 1.151 20.306 1.00 93.25 310 LEU A O 1
ATOM 2265 N N . ALA A 1 311 ? 0.522 1.382 18.100 1.00 91.06 311 ALA A N 1
ATOM 2266 C CA . ALA A 1 311 ? -0.881 1.453 17.711 1.00 91.06 311 ALA A CA 1
ATOM 2267 C C . ALA A 1 311 ? -1.635 0.147 18.013 1.00 91.06 311 ALA A C 1
ATOM 2269 O O . ALA A 1 311 ? -2.760 0.212 18.508 1.00 91.06 311 ALA A O 1
ATOM 2270 N N . GLU A 1 312 ? -1.018 -1.013 17.768 1.00 91.56 312 GLU A N 1
ATOM 2271 C CA . GLU A 1 312 ? -1.578 -2.335 18.079 1.00 91.56 312 GLU A CA 1
ATOM 2272 C C . GLU A 1 312 ? -1.785 -2.514 19.588 1.00 91.56 312 GLU A C 1
ATOM 2274 O O . GLU A 1 312 ? -2.919 -2.695 20.033 1.00 91.56 312 GLU A O 1
ATOM 2279 N N . LYS A 1 313 ? -0.734 -2.325 20.401 1.00 94.12 313 LYS A N 1
ATOM 2280 C CA . LYS A 1 313 ? -0.832 -2.422 21.871 1.00 94.12 313 LYS A CA 1
ATOM 2281 C C . LYS A 1 313 ? -1.914 -1.505 22.428 1.00 94.12 313 LYS A C 1
ATOM 2283 O O . LYS A 1 313 ? -2.680 -1.884 23.318 1.00 94.12 313 LYS A O 1
ATOM 2288 N N . ARG A 1 314 ? -1.993 -0.278 21.902 1.00 95.75 314 ARG A N 1
ATOM 2289 C CA . ARG A 1 314 ? -3.005 0.681 22.337 1.00 95.75 314 ARG A CA 1
ATOM 2290 C C . ARG A 1 314 ? -4.412 0.253 21.923 1.00 95.75 314 ARG A C 1
ATOM 2292 O O . ARG A 1 314 ? -5.332 0.440 22.725 1.00 95.75 314 ARG A O 1
ATOM 2299 N N . ARG A 1 315 ? -4.588 -0.305 20.720 1.00 95.00 315 ARG A N 1
ATOM 2300 C CA . ARG A 1 315 ? -5.865 -0.849 20.232 1.00 95.00 315 ARG A CA 1
ATOM 2301 C C . ARG A 1 315 ? -6.354 -1.970 21.140 1.00 95.00 315 ARG A C 1
ATOM 2303 O O . ARG A 1 315 ? -7.489 -1.892 21.600 1.00 95.00 315 ARG A O 1
ATOM 2310 N N . ASP A 1 316 ? -5.497 -2.926 21.477 1.00 95.94 316 ASP A N 1
ATOM 2311 C CA . ASP A 1 316 ? -5.851 -4.052 22.349 1.00 95.94 316 ASP A CA 1
ATOM 2312 C C . ASP A 1 316 ? -6.246 -3.584 23.750 1.00 95.94 316 ASP A C 1
ATOM 2314 O O . ASP A 1 316 ? -7.282 -3.989 24.282 1.00 95.94 316 ASP A O 1
ATOM 2318 N N . ALA A 1 317 ? -5.478 -2.652 24.322 1.00 97.06 317 ALA A N 1
ATOM 2319 C CA . ALA A 1 317 ? -5.821 -2.046 25.603 1.00 97.06 317 ALA A CA 1
ATOM 2320 C C . ALA A 1 317 ? -7.180 -1.327 25.549 1.00 97.06 317 ALA A C 1
ATOM 2322 O O . ALA A 1 317 ? -7.976 -1.462 26.472 1.00 97.06 317 ALA A O 1
ATOM 2323 N N . ALA A 1 318 ? -7.475 -0.592 24.468 1.00 97.62 318 ALA A N 1
ATOM 2324 C CA . ALA A 1 318 ? -8.753 0.101 24.302 1.00 97.62 318 ALA A CA 1
ATOM 2325 C C . ALA A 1 318 ? -9.925 -0.883 24.219 1.00 97.62 318 ALA A C 1
ATOM 2327 O O . ALA A 1 318 ? -10.914 -0.702 24.929 1.00 97.62 318 ALA A O 1
ATOM 2328 N N . ARG A 1 319 ? -9.798 -1.936 23.402 1.00 97.56 319 ARG A N 1
ATOM 2329 C CA . ARG A 1 319 ? -10.819 -2.985 23.255 1.00 97.56 319 ARG A CA 1
ATOM 2330 C C . ARG A 1 319 ? -11.088 -3.665 24.591 1.00 97.56 319 ARG A C 1
ATOM 2332 O O . ARG A 1 319 ? -12.242 -3.749 25.000 1.00 97.56 319 ARG A O 1
ATOM 2339 N N . LYS A 1 320 ? -10.033 -4.012 25.334 1.00 98.06 320 LYS A N 1
ATOM 2340 C CA . LYS A 1 320 ? -10.159 -4.563 26.687 1.00 98.06 320 LYS A CA 1
ATOM 2341 C C . LYS A 1 320 ? -10.896 -3.614 27.637 1.00 98.06 320 LYS A C 1
ATOM 2343 O O . LYS A 1 320 ? -11.822 -4.040 28.313 1.00 98.06 320 LYS A O 1
ATOM 2348 N N . THR A 1 321 ? -10.561 -2.320 27.654 1.00 97.94 321 THR A N 1
ATOM 2349 C CA . THR A 1 321 ? -11.272 -1.345 28.506 1.00 97.94 321 THR A CA 1
ATOM 2350 C C . THR A 1 321 ? -12.761 -1.242 28.149 1.00 97.94 321 THR A C 1
ATOM 2352 O O . THR A 1 321 ? -13.603 -1.158 29.046 1.00 97.94 321 THR A O 1
ATOM 2355 N N . ILE A 1 322 ? -13.109 -1.272 26.856 1.00 98.12 322 ILE A N 1
ATOM 2356 C CA . ILE A 1 322 ? -14.508 -1.261 26.398 1.00 98.12 322 ILE A CA 1
ATOM 2357 C C . ILE A 1 322 ? -15.216 -2.546 26.835 1.00 98.12 322 ILE A C 1
ATOM 2359 O O . ILE A 1 322 ? -16.305 -2.473 27.403 1.00 98.12 322 ILE A O 1
ATOM 2363 N N . GLN A 1 323 ? -14.582 -3.702 26.632 1.00 98.06 323 GLN A N 1
ATOM 2364 C CA . GLN A 1 323 ? -15.106 -5.009 27.019 1.00 98.06 323 GLN A CA 1
ATOM 2365 C C . GLN A 1 323 ? -15.366 -5.097 28.528 1.00 98.06 323 GLN A C 1
ATOM 2367 O O . GLN A 1 323 ? -16.456 -5.501 28.931 1.00 98.06 323 GLN A O 1
ATOM 2372 N N . ASP A 1 324 ? -14.411 -4.668 29.354 1.00 97.44 324 ASP A N 1
ATOM 2373 C CA . ASP A 1 324 ? -14.518 -4.698 30.817 1.00 97.44 324 ASP A CA 1
ATOM 2374 C C . ASP A 1 324 ? -15.619 -3.748 31.335 1.00 97.44 324 ASP A C 1
ATOM 2376 O O . ASP A 1 324 ? -16.244 -4.009 32.364 1.00 97.44 324 ASP A O 1
ATOM 2380 N N . THR A 1 325 ? -15.888 -2.647 30.620 1.00 97.06 325 THR A N 1
ATOM 2381 C CA . THR A 1 325 ? -16.837 -1.607 31.060 1.00 97.06 325 THR A CA 1
ATOM 2382 C C . THR A 1 325 ? -18.260 -1.819 30.539 1.00 97.06 325 THR A C 1
ATOM 2384 O O . THR A 1 325 ? -19.228 -1.625 31.283 1.00 97.06 325 THR A O 1
ATOM 2387 N N . LEU A 1 326 ? -18.398 -2.165 29.256 1.00 96.69 326 LEU A N 1
ATOM 2388 C CA . LEU A 1 326 ? -19.675 -2.236 28.533 1.00 96.69 326 LEU A CA 1
ATOM 2389 C C . LEU A 1 326 ? -20.026 -3.652 28.053 1.00 96.69 326 LEU A C 1
ATOM 2391 O O . LEU A 1 326 ? -21.170 -3.886 27.667 1.00 96.69 326 LEU A O 1
ATOM 2395 N N . GLY A 1 327 ? -19.089 -4.599 28.119 1.00 96.94 327 GLY A N 1
ATOM 2396 C CA . GLY A 1 327 ? -19.280 -5.985 27.700 1.00 96.94 327 GLY A CA 1
ATOM 2397 C C . GLY A 1 327 ? -18.728 -6.298 26.306 1.00 96.94 327 GLY A C 1
ATOM 2398 O O . GLY A 1 327 ? -18.405 -5.416 25.511 1.00 96.94 327 GLY A O 1
ATOM 2399 N N . THR A 1 328 ? -18.637 -7.597 26.008 1.00 98.00 328 THR A N 1
ATOM 2400 C CA . THR A 1 328 ? -18.005 -8.118 24.778 1.00 98.00 328 THR A CA 1
ATOM 2401 C C . THR A 1 328 ? -18.802 -7.776 23.518 1.00 98.00 328 THR A C 1
ATOM 2403 O O . THR A 1 328 ? -18.216 -7.375 22.519 1.00 98.00 328 THR A O 1
ATOM 2406 N N . GLU A 1 329 ? -20.134 -7.854 23.564 1.00 97.88 329 GLU A N 1
ATOM 2407 C CA . GLU A 1 329 ? -20.977 -7.518 22.405 1.00 97.88 329 GLU A CA 1
ATOM 2408 C C . GLU A 1 329 ? -20.854 -6.040 22.004 1.00 97.88 329 GLU A C 1
ATOM 2410 O O . GLU A 1 329 ? -20.782 -5.716 20.818 1.00 97.88 329 GLU A O 1
ATOM 2415 N N . VAL A 1 330 ? -20.758 -5.138 22.991 1.00 97.56 330 VAL A N 1
ATOM 2416 C CA . VAL A 1 330 ? -20.564 -3.704 22.737 1.00 97.56 330 VAL A CA 1
ATOM 2417 C C . VAL A 1 330 ? -19.181 -3.441 22.149 1.00 97.56 330 VAL A C 1
ATOM 2419 O O . VAL A 1 330 ? -19.075 -2.702 21.174 1.00 97.56 330 VAL A O 1
ATOM 2422 N N . GLU A 1 331 ? -18.127 -4.066 22.686 1.00 97.94 331 GLU A N 1
ATOM 2423 C CA . GLU A 1 331 ? -16.780 -3.976 22.105 1.00 97.94 331 GLU A CA 1
ATOM 2424 C C . GLU A 1 331 ? -16.774 -4.432 20.643 1.00 97.94 331 GLU A C 1
ATOM 2426 O O . GLU A 1 331 ? -16.305 -3.690 19.777 1.00 97.94 331 GLU A O 1
ATOM 2431 N N . LYS A 1 332 ? -17.364 -5.598 20.352 1.00 97.88 332 LYS A N 1
ATOM 2432 C CA . LYS A 1 332 ? -17.427 -6.153 18.998 1.00 97.88 332 LYS A CA 1
ATOM 2433 C C . LYS A 1 332 ? -18.101 -5.181 18.032 1.00 97.88 332 LYS A C 1
ATOM 2435 O O . LYS A 1 332 ? -17.553 -4.899 16.963 1.00 97.88 332 LYS A O 1
ATOM 2440 N N . ARG A 1 333 ? -19.265 -4.637 18.410 1.00 97.94 333 ARG A N 1
ATOM 2441 C CA . ARG A 1 333 ? -20.024 -3.703 17.567 1.00 97.94 333 ARG A CA 1
ATOM 2442 C C . ARG A 1 333 ? -19.303 -2.366 17.381 1.00 97.94 333 ARG A C 1
ATOM 2444 O O . ARG A 1 333 ? -19.278 -1.824 16.279 1.00 97.94 333 ARG A O 1
ATOM 2451 N N . VAL A 1 334 ? -18.645 -1.858 18.419 1.00 97.62 334 VAL A N 1
ATOM 2452 C CA . VAL A 1 334 ? -17.823 -0.641 18.337 1.00 97.62 334 VAL A CA 1
ATOM 2453 C C . VAL A 1 334 ? -16.622 -0.840 17.407 1.00 97.62 334 VAL A C 1
ATOM 2455 O O . VAL A 1 334 ? -16.335 0.033 16.588 1.00 97.62 334 VAL A O 1
ATOM 2458 N N . SER A 1 335 ? -15.953 -1.992 17.475 1.00 96.62 335 SER A N 1
ATOM 2459 C CA . SER A 1 335 ? -14.857 -2.363 16.571 1.00 96.62 335 SER A CA 1
ATOM 2460 C C . SER A 1 335 ? -15.313 -2.492 15.116 1.00 96.62 335 SER A C 1
ATOM 2462 O O . SER A 1 335 ? -14.632 -2.005 14.213 1.00 96.62 335 SER A O 1
ATOM 2464 N N . GLN A 1 336 ? -16.494 -3.066 14.885 1.00 97.19 336 GLN A N 1
ATOM 2465 C CA . GLN A 1 336 ? -17.151 -3.097 13.576 1.00 97.19 336 GLN A CA 1
ATOM 2466 C C . GLN A 1 336 ? -17.361 -1.683 13.008 1.00 97.19 336 GLN A C 1
ATOM 2468 O O . GLN A 1 336 ? -16.877 -1.379 11.917 1.00 97.19 336 GLN A O 1
ATOM 2473 N N . ILE A 1 337 ? -17.984 -0.783 13.777 1.00 96.44 337 ILE A N 1
ATOM 2474 C CA . ILE A 1 337 ? -18.236 0.608 13.358 1.00 96.44 337 ILE A CA 1
ATOM 2475 C C . ILE A 1 337 ? -16.920 1.366 13.132 1.00 96.44 337 ILE A C 1
ATOM 2477 O O . ILE A 1 337 ? -16.778 2.091 12.147 1.00 96.44 337 ILE A O 1
ATOM 2481 N N . ALA A 1 338 ? -15.920 1.181 13.997 1.00 93.94 338 ALA A N 1
ATOM 2482 C CA . ALA A 1 338 ? -14.611 1.808 13.828 1.00 93.94 338 ALA A CA 1
ATOM 2483 C C . ALA A 1 338 ? -13.953 1.413 12.492 1.00 93.94 338 ALA A C 1
ATOM 2485 O O . ALA A 1 338 ? -13.390 2.273 11.812 1.00 93.94 338 ALA A O 1
ATOM 2486 N N . ARG A 1 339 ? -14.070 0.143 12.079 1.00 93.94 339 ARG A N 1
ATOM 2487 C CA . ARG A 1 339 ? -13.553 -0.358 10.792 1.00 93.94 339 ARG A CA 1
ATOM 2488 C C . ARG A 1 339 ? -14.349 0.160 9.599 1.00 93.94 339 ARG A C 1
ATOM 2490 O O . ARG A 1 339 ? -13.729 0.604 8.637 1.00 93.94 339 ARG A O 1
ATOM 2497 N N . GLN A 1 340 ? -15.684 0.194 9.685 1.00 93.94 340 GLN A N 1
ATOM 2498 C CA . GLN A 1 340 ? -16.531 0.823 8.656 1.00 93.94 340 GLN A CA 1
ATOM 2499 C C . GLN A 1 340 ? -16.080 2.260 8.372 1.00 93.94 340 GLN A C 1
ATOM 2501 O O . GLN A 1 340 ? -16.022 2.698 7.229 1.00 93.94 340 GLN A O 1
ATOM 2506 N N . GLN A 1 341 ? -15.730 2.992 9.429 1.00 91.25 341 GLN A N 1
ATOM 2507 C CA . GLN A 1 341 ? -15.354 4.396 9.326 1.00 91.25 341 GLN A CA 1
ATOM 2508 C C . GLN A 1 341 ? -13.889 4.596 8.931 1.00 91.25 341 GLN A C 1
ATOM 2510 O O . GLN A 1 341 ? -13.556 5.595 8.289 1.00 91.25 341 GLN A O 1
ATOM 2515 N N . ALA A 1 342 ? -13.000 3.666 9.275 1.00 89.56 342 ALA A N 1
ATOM 2516 C CA . ALA A 1 342 ? -11.628 3.676 8.782 1.00 89.56 342 ALA A CA 1
ATOM 2517 C C . ALA A 1 342 ? -11.575 3.417 7.267 1.00 89.56 342 ALA A C 1
ATOM 2519 O O . ALA A 1 342 ? -10.866 4.132 6.557 1.00 89.56 342 ALA A O 1
ATOM 2520 N N . GLY A 1 343 ? -12.367 2.459 6.784 1.00 92.31 343 GLY A N 1
ATOM 2521 C CA . GLY A 1 343 ? -12.330 1.957 5.414 1.00 92.31 343 GLY A CA 1
ATOM 2522 C C . GLY A 1 343 ? -11.319 0.822 5.234 1.00 92.31 343 GLY A C 1
ATOM 2523 O O . GLY A 1 343 ? -10.438 0.599 6.069 1.00 92.31 343 GLY A O 1
ATOM 2524 N N . LEU A 1 344 ? -11.431 0.104 4.121 1.00 92.81 344 LEU A N 1
ATOM 2525 C CA . LEU A 1 344 ? -10.670 -1.115 3.848 1.00 92.81 344 LEU A CA 1
ATOM 2526 C C . LEU A 1 344 ? -9.173 -0.832 3.670 1.00 92.81 344 LEU A C 1
ATOM 2528 O O . LEU A 1 344 ? -8.344 -1.497 4.290 1.00 92.81 344 LEU A O 1
ATOM 2532 N N . LEU A 1 345 ? -8.807 0.183 2.876 1.00 90.06 345 LEU A N 1
ATOM 2533 C CA . LEU A 1 345 ? -7.393 0.510 2.638 1.00 90.06 345 LEU A CA 1
ATOM 2534 C C . LEU A 1 345 ? -6.640 0.898 3.926 1.00 90.06 345 LEU A C 1
ATOM 2536 O O . LEU A 1 345 ? -5.557 0.352 4.158 1.00 90.06 345 LEU A O 1
ATOM 2540 N N . PRO A 1 346 ? -7.140 1.830 4.767 1.00 87.56 346 PRO A N 1
ATOM 2541 C CA . PRO A 1 346 ? -6.466 2.152 6.022 1.00 87.56 346 PRO A CA 1
ATOM 2542 C C . PRO A 1 346 ? -6.437 0.972 6.996 1.00 87.56 346 PRO A C 1
ATOM 2544 O O . PRO A 1 346 ? -5.416 0.777 7.657 1.00 87.56 346 PRO A O 1
ATOM 2547 N N . SER A 1 347 ? -7.505 0.167 7.069 1.00 90.81 347 SER A N 1
ATOM 2548 C CA . SER A 1 347 ? -7.543 -1.027 7.924 1.00 90.81 347 SER A CA 1
ATOM 2549 C C . SER A 1 347 ? -6.498 -2.063 7.519 1.00 90.81 347 SER A C 1
ATOM 2551 O O . SER A 1 347 ? -5.723 -2.482 8.370 1.00 90.81 347 SER A O 1
ATOM 2553 N N . LEU A 1 348 ? -6.384 -2.389 6.229 1.00 89.69 348 LEU A N 1
ATOM 2554 C CA . LEU A 1 348 ? -5.361 -3.306 5.710 1.00 89.69 348 LEU A CA 1
ATOM 2555 C C . LEU A 1 348 ? -3.926 -2.857 6.012 1.00 89.69 348 LEU A C 1
ATOM 2557 O O . LEU A 1 348 ? -3.028 -3.684 6.089 1.00 89.69 348 LEU A O 1
ATOM 2561 N N . ARG A 1 349 ? -3.689 -1.549 6.160 1.00 83.25 349 ARG A N 1
ATOM 2562 C CA . ARG A 1 349 ? -2.338 -1.002 6.364 1.00 83.25 349 ARG A CA 1
ATOM 2563 C C . ARG A 1 349 ? -1.973 -0.761 7.818 1.00 83.25 349 ARG A C 1
ATOM 2565 O O . ARG A 1 349 ? -0.795 -0.779 8.153 1.00 83.25 349 ARG A O 1
ATOM 2572 N N . SER A 1 350 ? -2.959 -0.455 8.652 1.00 80.94 350 SER A N 1
ATOM 2573 C CA . SER A 1 350 ? -2.740 -0.072 10.049 1.00 80.94 350 SER A CA 1
ATOM 2574 C C . SER A 1 350 ? -3.117 -1.165 11.046 1.00 80.94 350 SER A C 1
ATOM 2576 O O . SER A 1 350 ? -2.779 -1.043 12.225 1.00 80.94 350 SER A O 1
ATOM 2578 N N . ASP A 1 351 ? -3.805 -2.222 10.605 1.00 86.81 351 ASP A N 1
ATOM 2579 C CA . ASP A 1 351 ? -4.288 -3.299 11.462 1.00 86.81 351 ASP A CA 1
ATOM 2580 C C . ASP A 1 351 ? -3.815 -4.686 10.981 1.00 86.81 351 ASP A C 1
ATOM 2582 O O . ASP A 1 351 ? -4.470 -5.307 10.137 1.00 86.81 351 ASP A O 1
ATOM 2586 N N . PRO A 1 352 ? -2.708 -5.211 11.546 1.00 86.06 352 PRO A N 1
ATOM 2587 C CA . PRO A 1 352 ? -2.211 -6.550 11.224 1.00 86.06 352 PRO A CA 1
ATOM 2588 C C . PRO A 1 352 ? -3.200 -7.678 11.556 1.00 86.06 352 PRO A C 1
ATOM 2590 O O . PRO A 1 352 ? -3.073 -8.788 11.042 1.00 86.06 352 PRO A O 1
ATOM 2593 N N . GLU A 1 353 ? -4.180 -7.447 12.437 1.00 88.94 353 GLU A N 1
ATOM 2594 C CA . GLU A 1 353 ? -5.258 -8.410 12.686 1.00 88.94 353 GLU A CA 1
ATOM 2595 C C . GLU A 1 353 ? -6.123 -8.580 11.432 1.00 88.94 353 GLU A C 1
ATOM 2597 O O . GLU A 1 353 ? -6.425 -9.705 11.045 1.00 88.94 353 GLU A O 1
ATOM 2602 N N . ILE A 1 354 ? -6.465 -7.481 10.755 1.00 92.69 354 ILE A N 1
ATOM 2603 C CA . ILE A 1 354 ? -7.302 -7.499 9.548 1.00 92.69 354 ILE A CA 1
ATOM 2604 C C . ILE A 1 354 ? -6.586 -8.196 8.400 1.00 92.69 354 ILE A C 1
ATOM 2606 O O . ILE A 1 354 ? -7.190 -9.020 7.719 1.00 92.69 354 ILE A O 1
ATOM 2610 N N . GLU A 1 355 ? -5.300 -7.909 8.208 1.00 91.44 355 GLU A N 1
ATOM 2611 C CA . GLU A 1 355 ? -4.494 -8.587 7.192 1.00 91.44 355 GLU A CA 1
ATOM 2612 C C . GLU A 1 355 ? -4.458 -10.108 7.419 1.00 91.44 355 GLU A C 1
ATOM 2614 O O . GLU A 1 355 ? -4.659 -10.879 6.478 1.00 91.44 355 GLU A O 1
ATOM 2619 N N . ARG A 1 356 ? -4.280 -10.542 8.678 1.00 93.19 356 ARG A N 1
ATOM 2620 C CA . ARG A 1 356 ? -4.300 -11.962 9.064 1.00 93.19 356 ARG A CA 1
ATOM 2621 C C . ARG A 1 356 ? -5.672 -12.602 8.877 1.00 93.19 356 ARG A C 1
ATOM 2623 O O . ARG A 1 356 ? -5.746 -13.698 8.332 1.00 93.19 356 ARG A O 1
ATOM 2630 N N . LEU A 1 357 ? -6.745 -11.937 9.308 1.00 95.12 357 LEU A N 1
ATOM 2631 C CA . LEU A 1 357 ? -8.116 -12.452 9.207 1.00 95.12 357 LEU A CA 1
ATOM 2632 C C . LEU A 1 357 ? -8.583 -12.560 7.754 1.00 95.12 357 LEU A C 1
ATOM 2634 O O . LEU A 1 357 ? -9.259 -13.520 7.398 1.00 95.12 357 LEU A O 1
ATOM 2638 N N . LEU A 1 358 ? -8.188 -11.609 6.905 1.00 96.50 358 LEU A N 1
ATOM 2639 C CA . LEU A 1 358 ? -8.435 -11.673 5.467 1.00 96.50 358 LEU A CA 1
ATOM 2640 C C . LEU A 1 358 ? -7.445 -12.592 4.740 1.00 96.50 358 LEU A C 1
ATOM 2642 O O . LEU A 1 358 ? -7.648 -12.856 3.562 1.00 96.50 358 LEU A O 1
ATOM 2646 N N . ALA A 1 359 ? -6.391 -13.082 5.399 1.00 96.19 359 ALA A N 1
ATOM 2647 C CA . ALA A 1 359 ? -5.339 -13.895 4.787 1.00 96.19 359 ALA A CA 1
ATOM 2648 C C . ALA A 1 359 ? -4.827 -13.286 3.465 1.00 96.19 359 ALA A C 1
ATOM 2650 O O . ALA A 1 359 ? -4.783 -13.953 2.428 1.00 96.19 359 ALA A O 1
ATOM 2651 N N . VAL A 1 360 ? -4.507 -11.987 3.488 1.00 91.50 360 VAL A N 1
ATOM 2652 C CA . VAL A 1 360 ? -4.114 -11.238 2.284 1.00 91.50 360 VAL A CA 1
ATOM 2653 C C . VAL A 1 360 ? -2.826 -11.816 1.700 1.00 91.50 360 VAL A C 1
ATOM 2655 O O . VAL A 1 360 ? -1.823 -11.952 2.399 1.00 91.50 360 VAL A O 1
ATOM 2658 N N . THR A 1 361 ? -2.837 -12.164 0.412 1.00 89.06 361 THR A N 1
ATOM 2659 C CA . THR A 1 361 ? -1.672 -12.772 -0.247 1.00 89.06 361 THR A CA 1
ATOM 2660 C C . THR A 1 361 ? -0.677 -11.726 -0.753 1.00 89.06 361 THR A C 1
ATOM 2662 O O . THR A 1 361 ? -0.998 -10.548 -0.936 1.00 89.06 361 THR A O 1
ATOM 2665 N N . ASN A 1 362 ? 0.546 -12.162 -1.069 1.00 79.38 362 ASN A N 1
ATOM 2666 C CA . ASN A 1 362 ? 1.557 -11.297 -1.685 1.00 79.38 362 ASN A CA 1
ATOM 2667 C C . ASN A 1 362 ? 1.090 -10.722 -3.033 1.00 79.38 362 ASN A C 1
ATOM 2669 O O . ASN A 1 362 ? 1.382 -9.572 -3.353 1.00 79.38 362 ASN A O 1
ATOM 2673 N N . GLU A 1 363 ? 0.335 -11.493 -3.820 1.00 75.44 363 GLU A N 1
ATOM 2674 C CA . GLU A 1 363 ? -0.249 -11.036 -5.084 1.00 75.44 363 GLU A CA 1
ATOM 2675 C C . GLU A 1 363 ? -1.283 -9.924 -4.864 1.00 75.44 363 GLU A C 1
ATOM 2677 O O . GLU A 1 363 ? -1.369 -8.988 -5.659 1.00 75.44 363 GLU A O 1
ATOM 2682 N N . GLN A 1 364 ? -2.051 -9.994 -3.776 1.00 84.75 364 GLN A N 1
ATOM 2683 C CA . GLN A 1 364 ? -3.020 -8.961 -3.412 1.00 84.75 364 GLN A CA 1
ATOM 2684 C C . GLN A 1 364 ? -2.329 -7.687 -2.923 1.00 84.75 364 GLN A C 1
ATOM 2686 O O . GLN A 1 364 ? -2.736 -6.595 -3.318 1.00 84.75 364 GLN A O 1
ATOM 2691 N N . HIS A 1 365 ? -1.239 -7.812 -2.161 1.00 83.69 365 HIS A N 1
ATOM 2692 C CA . HIS A 1 365 ? -0.364 -6.684 -1.816 1.00 83.69 365 HIS A CA 1
ATOM 2693 C C . HIS A 1 365 ? 0.250 -6.028 -3.054 1.00 83.69 365 HIS A C 1
ATOM 2695 O O . HIS A 1 365 ? 0.252 -4.801 -3.172 1.00 83.69 365 HIS A O 1
ATOM 2701 N N . ASP A 1 366 ? 0.725 -6.831 -4.010 1.00 74.44 366 ASP A N 1
ATOM 2702 C CA . ASP A 1 366 ? 1.223 -6.347 -5.300 1.00 74.44 366 ASP A CA 1
ATOM 2703 C C . ASP A 1 366 ? 0.133 -5.576 -6.057 1.00 74.44 366 ASP A C 1
ATOM 2705 O O . ASP A 1 366 ? 0.378 -4.467 -6.539 1.00 74.44 366 ASP A O 1
ATOM 2709 N N . LYS A 1 367 ? -1.088 -6.121 -6.111 1.00 77.06 367 LYS A N 1
ATOM 2710 C CA . LYS A 1 367 ? -2.229 -5.479 -6.770 1.00 77.06 367 LYS A CA 1
ATOM 2711 C C . LYS A 1 367 ? -2.647 -4.186 -6.075 1.00 77.06 367 LYS A C 1
ATOM 2713 O O . LYS A 1 367 ? -2.915 -3.195 -6.750 1.00 77.06 367 LYS A O 1
ATOM 2718 N N . LEU A 1 368 ? -2.654 -4.160 -4.744 1.00 83.88 368 LEU A N 1
ATOM 2719 C CA . LEU A 1 368 ? -2.955 -2.965 -3.961 1.00 83.88 368 LEU A CA 1
ATOM 2720 C C . LEU A 1 368 ? -1.912 -1.866 -4.201 1.00 83.88 368 LEU A C 1
ATOM 2722 O O . LEU A 1 368 ? -2.267 -0.713 -4.443 1.00 83.88 368 LEU A O 1
ATOM 2726 N N . ALA A 1 369 ? -0.627 -2.228 -4.193 1.00 77.69 369 ALA A N 1
ATOM 2727 C CA . ALA A 1 369 ? 0.461 -1.311 -4.517 1.00 77.69 369 ALA A CA 1
ATOM 2728 C C . ALA A 1 369 ? 0.318 -0.759 -5.942 1.00 77.69 369 ALA A C 1
ATOM 2730 O O . ALA A 1 369 ? 0.444 0.448 -6.144 1.00 77.69 369 ALA A O 1
ATOM 2731 N N . PHE A 1 370 ? -0.015 -1.617 -6.909 1.00 72.94 370 PHE A N 1
ATOM 2732 C CA . PHE A 1 370 ? -0.274 -1.203 -8.283 1.00 72.94 370 PHE A CA 1
ATOM 2733 C C . PHE A 1 370 ? -1.460 -0.235 -8.382 1.00 72.94 370 PHE A C 1
ATOM 2735 O O . PHE A 1 370 ? -1.340 0.800 -9.032 1.00 72.94 370 PHE A O 1
ATOM 2742 N N . LEU A 1 371 ? -2.586 -0.507 -7.715 1.00 76.69 371 LEU A N 1
ATOM 2743 C CA . LEU A 1 371 ? -3.752 0.388 -7.702 1.00 76.69 371 LEU A CA 1
ATOM 2744 C C . LEU A 1 371 ? -3.413 1.772 -7.125 1.00 76.69 371 LEU A C 1
ATOM 2746 O O . LEU A 1 371 ? -3.843 2.792 -7.663 1.00 76.69 371 LEU A O 1
ATOM 2750 N N . LEU A 1 372 ? -2.596 1.812 -6.068 1.00 76.19 372 LEU A N 1
ATOM 2751 C CA . LEU A 1 372 ? -2.132 3.056 -5.447 1.00 76.19 372 LEU A CA 1
ATOM 2752 C C . LEU A 1 372 ? -1.161 3.840 -6.339 1.00 76.19 372 LEU A C 1
ATOM 2754 O O . LEU A 1 372 ? -1.197 5.068 -6.350 1.00 76.19 372 LEU A O 1
ATOM 2758 N N . GLN A 1 373 ? -0.282 3.150 -7.067 1.00 66.81 373 GLN A N 1
ATOM 2759 C CA . GLN A 1 373 ? 0.754 3.780 -7.891 1.00 66.81 373 GLN A CA 1
ATOM 2760 C C . GLN A 1 373 ? 0.242 4.179 -9.278 1.00 66.81 373 GLN A C 1
ATOM 2762 O O . GLN A 1 373 ? 0.571 5.254 -9.765 1.00 66.81 373 GLN A O 1
ATOM 2767 N N . SER A 1 374 ? -0.601 3.358 -9.902 1.00 61.66 374 SER A N 1
ATOM 2768 C CA . SER A 1 374 ? -1.155 3.609 -11.243 1.00 61.66 374 SER A CA 1
ATOM 2769 C C . SER A 1 374 ? -2.109 4.806 -11.305 1.00 61.66 374 SER A C 1
ATOM 2771 O O . SER A 1 374 ? -2.464 5.246 -12.395 1.00 61.66 374 SER A O 1
ATOM 2773 N N . GLY A 1 375 ? -2.554 5.319 -10.151 1.00 64.38 375 GLY A N 1
ATOM 2774 C CA . GLY A 1 375 ? -3.628 6.311 -10.057 1.00 64.38 375 GLY A CA 1
ATOM 2775 C C . GLY A 1 375 ? -4.995 5.783 -10.468 1.00 64.38 375 GLY A C 1
ATOM 2776 O O . GLY A 1 375 ? -5.887 6.580 -10.744 1.00 64.38 375 GLY A O 1
ATOM 2777 N N . ALA A 1 376 ? -5.166 4.458 -10.507 1.00 66.75 376 ALA A N 1
ATOM 2778 C CA . ALA A 1 376 ? -6.480 3.841 -10.652 1.00 66.75 376 ALA A CA 1
ATOM 2779 C C . ALA A 1 376 ? -7.406 4.215 -9.483 1.00 66.75 376 ALA A C 1
ATOM 2781 O O . ALA A 1 376 ? -8.621 4.293 -9.651 1.00 66.75 376 ALA A O 1
ATOM 2782 N N . LEU A 1 377 ? -6.831 4.470 -8.303 1.00 77.06 377 LEU A N 1
ATOM 2783 C CA . LEU A 1 377 ? -7.549 5.019 -7.161 1.00 77.06 377 LEU A CA 1
ATOM 2784 C C . LEU A 1 377 ? -7.581 6.554 -7.232 1.00 77.06 377 LEU A C 1
ATOM 2786 O O . LEU A 1 377 ? -6.578 7.168 -7.615 1.00 77.06 377 LEU A O 1
ATOM 2790 N N . PRO A 1 378 ? -8.697 7.198 -6.831 1.00 77.88 378 PRO A N 1
ATOM 2791 C CA . PRO A 1 378 ? -8.748 8.651 -6.731 1.00 77.88 378 PRO A CA 1
ATOM 2792 C C . PRO A 1 378 ? -7.657 9.166 -5.783 1.00 77.88 378 PRO A C 1
ATOM 2794 O O . PRO A 1 378 ? -7.086 8.427 -4.987 1.00 77.88 378 PRO A O 1
ATOM 2797 N N . THR A 1 379 ? -7.347 10.459 -5.849 1.00 74.44 379 THR A N 1
ATOM 2798 C CA . THR A 1 379 ? -6.439 11.084 -4.875 1.00 74.44 379 THR A CA 1
ATOM 2799 C C . THR A 1 379 ? -7.237 11.514 -3.641 1.00 74.44 379 THR A C 1
ATOM 2801 O O . THR A 1 379 ? -8.320 12.082 -3.812 1.00 74.44 379 THR A O 1
ATOM 2804 N N . PRO A 1 380 ? -6.734 11.304 -2.408 1.00 80.38 380 PRO A N 1
ATOM 2805 C CA . PRO A 1 380 ? -7.415 11.803 -1.221 1.00 80.38 380 PRO A CA 1
ATOM 2806 C C . PRO A 1 380 ? -7.539 13.335 -1.279 1.00 80.38 380 PRO A C 1
ATOM 2808 O O . PRO A 1 380 ? -6.579 14.010 -1.676 1.00 80.38 380 PRO A O 1
ATOM 2811 N N . PRO A 1 381 ? -8.685 13.909 -0.865 1.00 78.00 381 PRO A N 1
ATOM 2812 C CA . PRO A 1 381 ? -8.843 15.354 -0.760 1.00 78.00 381 PRO A CA 1
ATOM 2813 C C . PRO A 1 381 ? -7.714 15.974 0.071 1.00 78.00 381 PRO A C 1
ATOM 2815 O O . PRO A 1 381 ? -7.345 15.468 1.133 1.00 78.00 381 PRO A O 1
ATOM 2818 N N . ARG A 1 382 ? -7.136 17.083 -0.398 1.00 77.62 382 ARG A N 1
ATOM 2819 C CA . ARG A 1 382 ? -6.084 17.780 0.353 1.00 77.62 382 ARG A CA 1
ATOM 2820 C C . ARG A 1 382 ? -6.716 18.641 1.442 1.00 77.62 382 ARG A C 1
ATOM 2822 O O . ARG A 1 382 ? -7.511 19.531 1.152 1.00 77.62 382 ARG A O 1
ATOM 2829 N N . VAL A 1 383 ? -6.307 18.422 2.690 1.00 76.62 383 VAL A N 1
ATOM 2830 C CA . VAL A 1 383 ? -6.699 19.283 3.810 1.00 76.62 383 VAL A CA 1
ATOM 2831 C C . VAL A 1 383 ? -5.866 20.563 3.758 1.00 76.62 383 VAL A C 1
ATOM 2833 O O . VAL A 1 383 ? -4.707 20.575 4.168 1.00 76.62 383 VAL A O 1
ATOM 2836 N N . VAL A 1 384 ? -6.445 21.643 3.235 1.00 81.00 384 VAL A N 1
ATOM 2837 C CA . VAL A 1 384 ? -5.841 22.981 3.275 1.00 81.00 384 VAL A CA 1
ATOM 2838 C C . VAL A 1 384 ? -6.549 23.788 4.360 1.00 81.00 384 VAL A C 1
ATOM 2840 O O . VAL A 1 384 ? -7.682 24.227 4.182 1.00 81.00 384 VAL A O 1
ATOM 2843 N N . GLY A 1 385 ? -5.890 23.963 5.505 1.00 85.69 385 GLY A N 1
ATOM 2844 C CA . GLY A 1 385 ? -6.451 24.683 6.650 1.00 85.69 385 GLY A CA 1
ATOM 2845 C C . GLY A 1 385 ? -7.395 23.834 7.506 1.00 85.69 385 GLY A C 1
ATOM 2846 O O . GLY A 1 385 ? -7.175 22.640 7.705 1.00 85.69 385 GLY A O 1
ATOM 2847 N N . ARG A 1 386 ? -8.424 24.469 8.080 1.00 85.62 386 ARG A N 1
ATOM 2848 C CA . ARG A 1 386 ? -9.376 23.793 8.973 1.00 85.62 386 ARG A CA 1
ATOM 2849 C C . ARG A 1 386 ? -10.338 22.923 8.147 1.00 85.62 386 ARG A C 1
ATOM 2851 O O . ARG A 1 386 ? -10.956 23.458 7.229 1.00 85.62 386 ARG A O 1
ATOM 2858 N N . PRO A 1 387 ? -10.522 21.631 8.479 1.00 83.06 387 PRO A N 1
ATOM 2859 C CA . PRO A 1 387 ? -11.475 20.774 7.776 1.00 83.06 387 PRO A CA 1
ATOM 2860 C C . PRO A 1 387 ? -12.898 21.353 7.779 1.00 83.06 387 PRO A C 1
ATOM 2862 O O . PRO A 1 387 ? -13.424 21.711 8.837 1.00 83.06 387 PRO A O 1
ATOM 2865 N N . THR A 1 388 ? -13.522 21.435 6.602 1.00 88.06 388 THR A N 1
ATOM 2866 C CA . THR A 1 388 ? -14.909 21.894 6.418 1.00 88.06 388 THR A CA 1
ATOM 2867 C C . THR A 1 388 ? -15.874 20.702 6.328 1.00 88.06 388 THR A C 1
ATOM 2869 O O . THR A 1 388 ? -15.443 19.597 5.997 1.00 88.06 388 THR A O 1
ATOM 2872 N N . PRO A 1 389 ? -17.186 20.877 6.589 1.00 86.69 389 PRO A N 1
ATOM 2873 C CA . PRO A 1 389 ? -18.186 19.821 6.377 1.00 86.69 389 PRO A CA 1
ATOM 2874 C C . PRO A 1 389 ? -18.157 19.221 4.963 1.00 86.69 389 PRO A C 1
ATOM 2876 O O . PRO A 1 389 ? -18.222 18.006 4.807 1.00 86.69 389 PRO A O 1
ATOM 2879 N N . GLU A 1 390 ? -17.978 20.064 3.944 1.00 88.12 390 GLU A N 1
ATOM 2880 C CA . GLU A 1 390 ? -17.848 19.636 2.547 1.00 88.12 390 GLU A CA 1
ATOM 2881 C C . GLU A 1 390 ? -16.642 18.711 2.341 1.00 88.12 390 GLU A C 1
ATOM 2883 O O . GLU A 1 390 ? -16.762 17.659 1.716 1.00 88.12 390 GLU A O 1
ATOM 2888 N N . MET A 1 391 ? -15.497 19.046 2.943 1.00 85.06 391 MET A N 1
ATOM 2889 C CA . MET A 1 391 ? -14.292 18.220 2.887 1.00 85.06 391 MET A CA 1
ATOM 2890 C C . MET A 1 391 ? -14.521 16.833 3.505 1.00 85.06 391 MET A C 1
ATOM 2892 O O . MET A 1 391 ? -14.044 15.839 2.964 1.00 85.06 391 MET A O 1
ATOM 2896 N N . PHE A 1 392 ? -15.281 16.727 4.600 1.00 84.81 392 PHE A N 1
ATOM 2897 C CA . PHE A 1 392 ? -15.635 15.421 5.172 1.00 84.81 392 PHE A CA 1
ATOM 2898 C C . PHE A 1 392 ? -16.518 14.593 4.232 1.00 84.81 392 PHE A C 1
ATOM 2900 O O . PHE A 1 392 ? -16.303 13.387 4.114 1.00 84.81 392 PHE A O 1
ATOM 2907 N N . GLY A 1 393 ? -17.446 15.236 3.514 1.00 86.81 393 GLY A N 1
ATOM 2908 C CA . GLY A 1 393 ? -18.215 14.596 2.444 1.00 86.81 393 GLY A CA 1
ATOM 2909 C C . GLY A 1 393 ? -17.316 14.063 1.325 1.00 86.81 393 GLY A C 1
ATOM 2910 O O . GLY A 1 393 ? -17.437 12.902 0.943 1.00 86.81 393 GLY A O 1
ATOM 2911 N N . GLN A 1 394 ? -16.341 14.860 0.877 1.00 86.50 394 GLN A N 1
ATOM 2912 C CA . GLN A 1 394 ? -15.350 14.433 -0.119 1.00 86.50 394 GLN A CA 1
ATOM 2913 C C . GLN A 1 394 ? -14.498 13.253 0.375 1.00 86.50 394 GLN A C 1
ATOM 2915 O O . GLN A 1 394 ? -14.218 12.340 -0.394 1.00 86.50 394 GLN A O 1
ATOM 2920 N N . PHE A 1 395 ? -14.107 13.228 1.654 1.00 85.25 395 PHE A N 1
ATOM 2921 C CA . PHE A 1 395 ? -13.371 12.098 2.236 1.00 85.25 395 PHE A CA 1
ATOM 2922 C C . PHE A 1 395 ? -14.214 10.829 2.374 1.00 85.25 395 PHE A C 1
ATOM 2924 O O . PHE A 1 395 ? -13.671 9.730 2.261 1.00 85.25 395 PHE A O 1
ATOM 2931 N N . ARG A 1 396 ? -15.518 10.950 2.655 1.00 86.88 396 ARG A N 1
ATOM 2932 C CA . ARG A 1 396 ? -16.438 9.802 2.641 1.00 86.88 396 ARG A CA 1
ATOM 2933 C C . ARG A 1 396 ? -16.554 9.220 1.241 1.00 86.88 396 ARG A C 1
ATOM 2935 O O . ARG A 1 396 ? -16.366 8.021 1.084 1.00 86.88 396 ARG A O 1
ATOM 2942 N N . GLU A 1 397 ? -16.768 10.068 0.240 1.00 87.44 397 GLU A N 1
ATOM 2943 C CA . GLU A 1 397 ? -16.889 9.613 -1.145 1.00 87.44 397 GLU A CA 1
ATOM 2944 C C . GLU A 1 397 ? -15.582 9.009 -1.667 1.00 87.44 397 GLU A C 1
ATOM 2946 O O . GLU A 1 397 ? -15.580 7.930 -2.251 1.00 87.44 397 GLU A O 1
ATOM 2951 N N . TYR A 1 398 ? -14.448 9.649 -1.371 1.00 87.00 398 TYR A N 1
ATOM 2952 C CA . TYR A 1 398 ? -13.125 9.098 -1.652 1.00 87.00 398 TYR A CA 1
ATOM 2953 C C . TYR A 1 398 ? -12.948 7.696 -1.052 1.00 87.00 398 TYR A C 1
ATOM 2955 O O . TYR A 1 398 ? -12.536 6.781 -1.762 1.00 87.00 398 TYR A O 1
ATOM 2963 N N . ARG A 1 399 ? -13.272 7.516 0.238 1.00 88.44 399 ARG A N 1
ATOM 2964 C CA . ARG A 1 399 ? -13.181 6.206 0.901 1.00 88.44 399 ARG A CA 1
ATOM 2965 C C . ARG A 1 399 ? -14.083 5.182 0.235 1.00 88.44 399 ARG A C 1
ATOM 2967 O O . ARG A 1 399 ? -13.595 4.108 -0.076 1.00 88.44 399 ARG A O 1
ATOM 2974 N N . ARG A 1 400 ? -15.342 5.529 -0.047 1.00 90.50 400 ARG A N 1
ATOM 2975 C CA . ARG A 1 400 ? -16.295 4.638 -0.721 1.00 90.50 400 ARG A CA 1
ATOM 2976 C C . ARG A 1 400 ? -15.736 4.121 -2.049 1.00 90.50 400 ARG A C 1
ATOM 2978 O O . ARG A 1 400 ? -15.700 2.916 -2.256 1.00 90.50 400 ARG A O 1
ATOM 2985 N N . ILE A 1 401 ? -15.235 5.016 -2.905 1.00 87.38 401 ILE A N 1
ATOM 2986 C CA . ILE A 1 401 ? -14.662 4.648 -4.212 1.00 87.38 401 ILE A CA 1
ATOM 2987 C C . ILE A 1 401 ? -13.430 3.746 -4.047 1.00 87.38 401 ILE A C 1
ATOM 2989 O O . ILE A 1 401 ? -13.274 2.767 -4.776 1.00 87.38 401 ILE A O 1
ATOM 2993 N N . VAL A 1 402 ? -12.539 4.074 -3.106 1.00 88.56 402 VAL A N 1
ATOM 2994 C CA . VAL A 1 402 ? -11.331 3.276 -2.849 1.00 88.56 402 VAL A CA 1
ATOM 2995 C C . VAL A 1 402 ? -11.683 1.895 -2.305 1.00 88.56 402 VAL A C 1
ATOM 2997 O O . VAL A 1 402 ? -11.118 0.900 -2.757 1.00 88.56 402 VAL A O 1
ATOM 3000 N N . ASP A 1 403 ? -12.618 1.833 -1.364 1.00 92.25 403 ASP A N 1
ATOM 3001 C CA . ASP A 1 403 ? -13.047 0.592 -0.738 1.00 92.25 403 ASP A CA 1
ATOM 3002 C C . ASP A 1 403 ? -13.742 -0.312 -1.752 1.00 92.25 403 ASP A C 1
ATOM 3004 O O . ASP A 1 403 ? -13.375 -1.477 -1.833 1.00 92.25 403 ASP A O 1
ATOM 3008 N N . GLU A 1 404 ? -14.641 0.213 -2.591 1.00 91.88 404 GLU A N 1
ATOM 3009 C CA . GLU A 1 404 ? -15.267 -0.542 -3.688 1.00 91.88 404 GLU A CA 1
ATOM 3010 C C . GLU A 1 404 ? -14.220 -1.109 -4.654 1.00 91.88 404 GLU A C 1
ATOM 3012 O O . GLU A 1 404 ? -14.231 -2.300 -4.962 1.00 91.88 404 GLU A O 1
ATOM 3017 N N . ALA A 1 405 ? -13.245 -0.293 -5.069 1.00 88.12 405 ALA A N 1
ATOM 3018 C CA . ALA A 1 405 ? -12.190 -0.747 -5.968 1.00 88.12 405 ALA A CA 1
ATOM 3019 C C . ALA A 1 405 ? -11.351 -1.886 -5.362 1.00 88.12 405 ALA A C 1
ATOM 3021 O O . ALA A 1 405 ? -11.034 -2.854 -6.054 1.00 88.12 405 ALA A O 1
ATOM 3022 N N . ILE A 1 406 ? -10.994 -1.803 -4.078 1.00 92.62 406 ILE A N 1
ATOM 3023 C CA . ILE A 1 406 ? -10.212 -2.852 -3.405 1.00 92.62 406 ILE A CA 1
ATOM 3024 C C . ILE A 1 406 ? -11.078 -4.088 -3.145 1.00 92.62 406 ILE A C 1
ATOM 3026 O O . ILE A 1 406 ? -10.634 -5.213 -3.371 1.00 92.62 406 ILE A O 1
ATOM 3030 N N . PHE A 1 407 ? -12.318 -3.896 -2.715 1.00 94.38 407 PHE A N 1
ATOM 3031 C CA . PHE A 1 407 ? -13.260 -4.967 -2.418 1.00 94.38 407 PHE A CA 1
ATOM 3032 C C . PHE A 1 407 ? -13.563 -5.823 -3.657 1.00 94.38 407 PHE A C 1
ATOM 3034 O O . PHE A 1 407 ? -13.534 -7.055 -3.583 1.00 94.38 407 PHE A O 1
ATOM 3041 N N . ASP A 1 408 ? -13.766 -5.188 -4.812 1.00 90.88 408 ASP A N 1
ATOM 3042 C CA . ASP A 1 408 ? -14.101 -5.882 -6.057 1.00 90.88 408 ASP A CA 1
ATOM 3043 C C . ASP A 1 408 ? -12.872 -6.426 -6.783 1.00 90.88 408 ASP A C 1
ATOM 3045 O O . ASP A 1 408 ? -12.907 -7.529 -7.336 1.00 90.88 408 ASP A O 1
ATOM 3049 N N . GLN A 1 409 ? -11.773 -5.665 -6.808 1.00 88.81 409 GLN A N 1
ATOM 3050 C CA . GLN A 1 409 ? -10.615 -6.022 -7.624 1.00 88.81 409 GLN A CA 1
ATOM 3051 C C . GLN A 1 409 ? -9.545 -6.783 -6.845 1.00 88.81 409 GLN A C 1
ATOM 3053 O O . GLN A 1 409 ? -8.801 -7.542 -7.464 1.00 88.81 409 GLN A O 1
ATOM 3058 N N . VAL A 1 410 ? -9.404 -6.585 -5.535 1.00 91.75 410 VAL A N 1
ATOM 3059 C CA . VAL A 1 410 ? -8.303 -7.175 -4.755 1.00 91.75 410 VAL A CA 1
ATOM 3060 C C . VAL A 1 410 ? -8.769 -8.390 -3.965 1.00 91.75 410 VAL A C 1
ATOM 3062 O O . VAL A 1 410 ? -8.111 -9.426 -4.044 1.00 91.75 410 VAL A O 1
ATOM 3065 N N . LEU A 1 411 ? -9.883 -8.290 -3.240 1.00 95.50 411 LEU A N 1
ATOM 3066 C CA . LEU A 1 411 ? -10.355 -9.373 -2.373 1.00 95.50 411 LEU A CA 1
ATOM 3067 C C . LEU A 1 411 ? -11.023 -10.518 -3.157 1.00 95.50 411 LEU A C 1
ATOM 3069 O O . LEU A 1 411 ? -11.674 -10.302 -4.183 1.00 95.50 411 LEU A O 1
ATOM 3073 N N . THR A 1 412 ? -10.893 -11.750 -2.657 1.00 97.12 412 THR A N 1
ATOM 3074 C CA . THR A 1 412 ? -11.680 -12.905 -3.128 1.00 97.12 412 THR A CA 1
ATOM 3075 C C . THR A 1 412 ? -13.113 -12.852 -2.591 1.00 97.12 412 THR A C 1
ATOM 3077 O O . THR A 1 412 ? -13.441 -12.021 -1.746 1.00 97.12 412 THR A O 1
ATOM 3080 N N . ALA A 1 413 ? -13.996 -13.737 -3.068 1.00 97.69 413 ALA A N 1
ATOM 3081 C CA . ALA A 1 413 ? -15.372 -13.803 -2.569 1.00 97.69 413 ALA A CA 1
ATOM 3082 C C . ALA A 1 413 ? -15.426 -14.125 -1.067 1.00 97.69 413 ALA A C 1
ATOM 3084 O O . ALA A 1 413 ? -16.141 -13.464 -0.322 1.00 97.69 413 ALA A O 1
ATOM 3085 N N . GLU A 1 414 ? -14.597 -15.062 -0.622 1.00 98.00 414 GLU A N 1
ATOM 3086 C CA . GLU A 1 414 ? -14.505 -15.493 0.771 1.00 98.00 414 GLU A CA 1
ATOM 3087 C C . GLU A 1 414 ? -13.988 -14.353 1.657 1.00 98.00 414 GLU A C 1
ATOM 3089 O O . GLU A 1 414 ? -14.562 -14.055 2.701 1.00 98.00 414 GLU A O 1
ATOM 3094 N N . GLN A 1 415 ? -12.945 -13.648 1.210 1.00 98.06 415 GLN A N 1
ATOM 3095 C CA . GLN A 1 415 ? -12.398 -12.495 1.930 1.00 98.06 415 GLN A CA 1
ATOM 3096 C C . GLN A 1 415 ? -13.386 -11.329 2.000 1.00 98.06 415 GLN A C 1
ATOM 3098 O O . GLN A 1 415 ? -13.443 -10.629 3.009 1.00 98.06 415 GLN A O 1
ATOM 3103 N N . ARG A 1 416 ? -14.184 -11.112 0.947 1.00 98.25 416 ARG A N 1
ATOM 3104 C CA . ARG A 1 416 ? -15.265 -10.120 0.961 1.00 98.25 416 ARG A CA 1
ATOM 3105 C C . ARG A 1 416 ? -16.302 -10.430 2.036 1.00 98.25 416 ARG A C 1
ATOM 3107 O O . ARG A 1 416 ? -16.782 -9.506 2.688 1.00 98.25 416 ARG A O 1
ATOM 3114 N N . ASP A 1 417 ? -16.637 -11.699 2.236 1.00 98.00 417 ASP A N 1
ATOM 3115 C CA . ASP A 1 417 ? -17.594 -12.102 3.267 1.00 98.00 417 ASP A CA 1
ATOM 3116 C C . ASP A 1 417 ? -17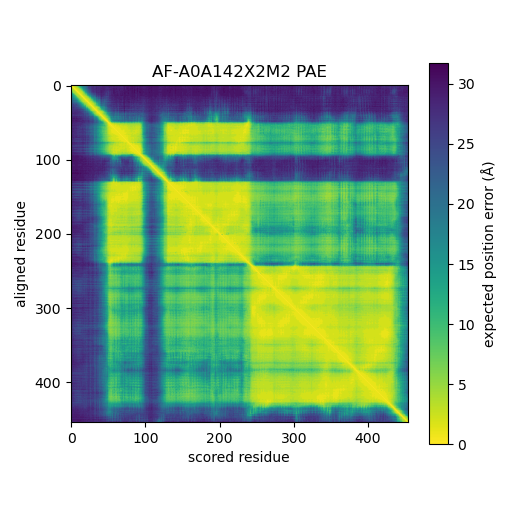.002 -11.978 4.676 1.00 98.00 417 ASP A C 1
ATOM 3118 O O . ASP A 1 417 ? -17.664 -11.441 5.565 1.00 98.00 417 ASP A O 1
ATOM 3122 N N . VAL A 1 418 ? -15.718 -12.311 4.854 1.00 98.06 418 VAL A N 1
ATOM 3123 C CA . VAL A 1 418 ? -14.991 -12.019 6.102 1.00 98.06 418 VAL A CA 1
ATOM 3124 C C . VAL A 1 418 ? -14.965 -10.513 6.377 1.00 98.06 418 VAL A C 1
ATOM 3126 O O . VAL A 1 418 ? -15.244 -10.085 7.494 1.00 98.06 418 VAL A O 1
ATOM 3129 N N . TRP A 1 419 ? -14.698 -9.673 5.372 1.00 97.56 419 TRP A N 1
ATOM 3130 C CA . TRP A 1 419 ? -14.721 -8.218 5.548 1.00 97.56 419 TRP A CA 1
ATOM 3131 C C . TRP A 1 419 ? -16.100 -7.705 5.984 1.00 97.56 419 TRP A C 1
ATOM 3133 O O . TRP A 1 419 ? -16.182 -6.876 6.895 1.00 97.56 419 TRP A O 1
ATOM 3143 N N . LYS A 1 420 ? -17.190 -8.226 5.402 1.00 97.62 420 LYS A N 1
ATOM 3144 C CA . LYS A 1 420 ? -18.561 -7.894 5.827 1.00 97.62 420 LYS A CA 1
ATOM 3145 C C . LYS A 1 420 ? -18.823 -8.308 7.272 1.00 97.62 420 LYS A C 1
ATOM 3147 O O . LYS A 1 420 ? -19.435 -7.547 8.007 1.00 97.62 420 LYS A O 1
ATOM 3152 N N . GLU A 1 421 ? -18.332 -9.460 7.721 1.00 97.69 421 GLU A N 1
ATOM 3153 C CA . GLU A 1 421 ? -18.461 -9.867 9.127 1.00 97.69 421 GLU A CA 1
ATOM 3154 C C . GLU A 1 421 ? -17.667 -8.941 10.070 1.00 97.69 421 GLU A C 1
ATOM 3156 O O . GLU A 1 421 ? -18.170 -8.504 11.114 1.00 97.69 421 GLU A O 1
ATOM 3161 N N . LEU A 1 422 ? -16.437 -8.588 9.678 1.00 96.94 422 LEU A N 1
ATOM 3162 C CA . LEU A 1 422 ? -15.540 -7.724 10.454 1.00 96.94 422 LEU A CA 1
ATOM 3163 C C . LEU A 1 422 ? -16.037 -6.292 10.595 1.00 96.94 422 LEU A C 1
ATOM 3165 O O . LEU A 1 422 ? -15.682 -5.624 11.572 1.00 96.94 422 LEU A O 1
ATOM 3169 N N . THR A 1 423 ? -16.824 -5.834 9.625 1.00 96.81 423 THR A N 1
ATOM 3170 C CA . THR A 1 423 ? -17.445 -4.510 9.598 1.00 96.81 423 THR A CA 1
ATOM 3171 C C . THR A 1 423 ? -18.889 -4.531 10.084 1.00 96.81 423 THR A C 1
ATOM 3173 O O . THR A 1 423 ? -19.334 -3.526 10.617 1.00 96.81 423 THR A O 1
ATOM 3176 N N . GLY A 1 424 ? -19.599 -5.656 10.022 1.00 97.38 424 GLY A N 1
ATOM 3177 C CA . GLY A 1 424 ? -20.981 -5.804 10.486 1.00 97.38 424 GLY A CA 1
ATOM 3178 C C . GLY A 1 424 ? -22.001 -4.985 9.688 1.00 97.38 424 GLY A C 1
ATOM 3179 O O . GLY A 1 424 ? -21.709 -4.467 8.613 1.00 97.38 424 GLY A O 1
ATOM 3180 N N . GLU A 1 425 ? -23.209 -4.842 10.241 1.00 97.38 425 GLU A N 1
ATOM 3181 C CA . GLU A 1 425 ? -24.287 -4.070 9.607 1.00 97.38 425 GLU A CA 1
ATOM 3182 C C . GLU A 1 425 ? -23.885 -2.595 9.430 1.00 97.38 425 GLU A C 1
ATOM 3184 O O . GLU A 1 425 ? -23.498 -1.971 10.432 1.00 97.38 425 GLU A O 1
ATOM 3189 N N . PRO A 1 426 ? -23.977 -2.022 8.214 1.00 96.00 426 PRO A N 1
ATOM 3190 C CA . PRO A 1 426 ? -23.615 -0.632 7.951 1.00 96.00 426 PRO A CA 1
ATOM 3191 C C . PRO A 1 426 ? -24.348 0.344 8.874 1.00 96.00 426 PRO A C 1
ATOM 3193 O O . PRO A 1 426 ? -25.568 0.273 9.020 1.00 96.00 426 PRO A O 1
ATOM 3196 N N . LEU A 1 427 ? -23.610 1.281 9.469 1.00 96.19 427 LEU A N 1
ATOM 3197 C CA . LEU A 1 427 ? -24.173 2.354 10.279 1.00 96.19 427 LEU A CA 1
ATOM 3198 C C . LEU A 1 427 ? -23.769 3.708 9.690 1.00 96.19 427 LEU A C 1
ATOM 3200 O O . LEU A 1 427 ? -22.582 4.028 9.587 1.00 96.19 427 LEU A O 1
ATOM 3204 N N . ASP A 1 428 ? -24.763 4.510 9.313 1.00 90.69 428 ASP A N 1
ATOM 3205 C CA . ASP A 1 428 ? -24.536 5.866 8.816 1.00 90.69 428 ASP A CA 1
ATOM 3206 C C . ASP A 1 428 ? -24.217 6.800 9.988 1.00 90.69 428 ASP A C 1
ATOM 3208 O O . ASP A 1 428 ? -25.093 7.165 10.777 1.00 90.69 428 ASP A O 1
ATOM 3212 N N . VAL A 1 429 ? -22.937 7.144 10.129 1.00 89.12 429 VAL A N 1
ATOM 3213 C CA . VAL A 1 429 ? -22.440 8.051 11.167 1.00 89.12 429 VAL A CA 1
ATOM 3214 C C . VAL A 1 429 ? -21.642 9.184 10.535 1.00 89.12 429 VAL A C 1
ATOM 3216 O O . VAL A 1 429 ? -20.804 8.975 9.654 1.00 89.12 429 VAL A O 1
ATOM 3219 N N . ASP A 1 430 ? -21.846 10.409 11.022 1.00 81.69 430 ASP A N 1
ATOM 3220 C CA . ASP A 1 430 ? -21.076 11.583 10.590 1.00 81.69 430 ASP A CA 1
ATOM 3221 C C . ASP A 1 430 ? -19.766 11.702 11.388 1.00 81.69 430 ASP A C 1
ATOM 3223 O O . ASP A 1 430 ? -19.432 12.745 11.962 1.00 81.69 430 ASP A O 1
ATOM 3227 N N . LEU A 1 431 ? -18.991 10.612 11.441 1.00 83.38 431 LEU A N 1
ATOM 3228 C CA . LEU A 1 431 ? -17.716 10.611 12.145 1.00 83.38 431 LEU A CA 1
ATOM 3229 C C . LEU A 1 431 ? -16.639 11.319 11.324 1.00 83.38 431 LEU A C 1
ATOM 3231 O O . LEU A 1 431 ? -16.184 10.879 10.265 1.00 83.38 431 LEU A O 1
ATOM 3235 N N . LYS A 1 432 ? -16.143 12.417 11.892 1.00 76.00 432 LYS A N 1
ATOM 3236 C CA . LYS A 1 432 ? -15.025 13.208 11.366 1.00 76.00 432 LYS A CA 1
ATOM 3237 C C . LYS A 1 432 ? -13.686 12.552 11.702 1.00 76.00 432 LYS A C 1
ATOM 3239 O O . LYS A 1 432 ? -12.837 13.126 12.387 1.00 76.00 432 LYS A O 1
ATOM 3244 N N . LEU A 1 433 ? -13.504 11.321 11.235 1.00 68.69 433 LEU A N 1
ATOM 3245 C CA . LEU A 1 433 ? -12.223 10.629 11.272 1.00 68.69 433 LEU A CA 1
ATOM 3246 C C . LEU A 1 433 ? -11.442 11.021 10.021 1.00 68.69 433 LEU A C 1
ATOM 3248 O O . LEU A 1 433 ? -11.790 10.625 8.909 1.00 68.69 433 LEU A O 1
ATOM 3252 N N . LEU A 1 434 ? -10.402 11.839 10.207 1.00 64.75 434 LEU A N 1
ATOM 3253 C CA . LEU A 1 434 ? -9.387 11.988 9.172 1.00 64.75 434 LEU A CA 1
ATOM 3254 C C . LEU A 1 434 ? -8.724 10.620 8.991 1.00 64.75 434 LEU A C 1
ATOM 3256 O O . LEU A 1 434 ? -8.389 9.995 10.002 1.00 64.75 434 LEU A O 1
ATOM 3260 N N . PRO A 1 435 ? -8.554 10.144 7.749 1.00 56.16 435 PRO A N 1
ATOM 3261 C CA . PRO A 1 435 ? -7.917 8.863 7.517 1.00 56.16 435 PRO A CA 1
ATOM 3262 C C . PRO A 1 435 ? -6.497 8.932 8.078 1.00 56.16 435 PRO A C 1
ATOM 3264 O O . PRO A 1 435 ? -5.667 9.723 7.623 1.00 56.16 435 PRO A O 1
ATOM 3267 N N . PHE A 1 436 ? -6.227 8.122 9.099 1.00 54.72 436 PHE A N 1
ATOM 3268 C CA . PHE A 1 436 ? -4.863 7.866 9.516 1.00 54.72 436 PHE A CA 1
ATOM 3269 C C . PHE A 1 436 ? -4.254 6.948 8.461 1.00 54.72 436 PHE A C 1
ATOM 3271 O O . PHE A 1 436 ? -4.448 5.738 8.478 1.00 54.72 436 PHE A O 1
ATOM 3278 N N . LEU A 1 437 ? -3.593 7.545 7.475 1.00 52.41 437 LEU A N 1
ATOM 3279 C CA . LEU A 1 437 ? -2.763 6.818 6.529 1.00 52.41 437 LEU A CA 1
ATOM 3280 C C . LEU A 1 437 ? -1.318 6.995 6.993 1.00 52.41 437 LEU A C 1
ATOM 3282 O O . LEU A 1 437 ? -0.660 7.928 6.520 1.00 52.41 437 LEU A O 1
ATOM 3286 N N . PRO A 1 438 ? -0.795 6.157 7.911 1.00 47.59 438 PRO A N 1
ATOM 3287 C CA . PRO A 1 438 ? 0.649 6.087 8.046 1.00 47.59 438 PRO A CA 1
ATOM 3288 C C . PRO A 1 438 ? 1.170 5.709 6.654 1.00 47.59 438 PRO A C 1
ATOM 3290 O O . PRO A 1 438 ? 0.536 4.903 5.966 1.00 47.59 438 PRO A O 1
ATOM 3293 N N . ALA A 1 439 ? 2.227 6.370 6.173 1.00 48.06 439 ALA A N 1
ATOM 3294 C CA . ALA A 1 439 ? 2.810 6.107 4.851 1.00 48.06 439 ALA A CA 1
ATOM 3295 C C . ALA A 1 439 ? 3.017 4.591 4.651 1.00 48.06 439 ALA A C 1
ATOM 3297 O O . ALA A 1 439 ? 3.163 3.885 5.646 1.00 48.06 439 ALA A O 1
ATOM 3298 N N . PRO A 1 440 ? 2.926 4.052 3.419 1.00 44.69 440 PRO A N 1
ATOM 3299 C CA . PRO A 1 440 ? 2.918 2.603 3.252 1.00 44.69 440 PRO A CA 1
ATOM 3300 C C . PRO A 1 440 ? 4.221 2.060 3.835 1.00 44.69 440 PRO A C 1
ATOM 3302 O O . PRO A 1 440 ? 5.259 2.690 3.591 1.00 44.69 440 PRO A O 1
ATOM 3305 N N . PRO A 1 441 ? 4.185 0.955 4.604 1.00 37.97 441 PRO A N 1
ATOM 3306 C CA . PRO A 1 441 ? 5.420 0.347 5.056 1.00 37.97 441 PRO A CA 1
ATOM 3307 C C . PRO A 1 441 ? 6.298 0.089 3.827 1.00 37.97 441 PRO A C 1
ATOM 3309 O O . PRO A 1 441 ? 5.768 -0.248 2.756 1.00 37.97 441 PRO A O 1
ATOM 3312 N N . PRO A 1 442 ? 7.627 0.259 3.923 1.00 41.91 442 PRO A N 1
ATOM 3313 C CA . PRO A 1 442 ? 8.496 -0.329 2.917 1.00 41.91 44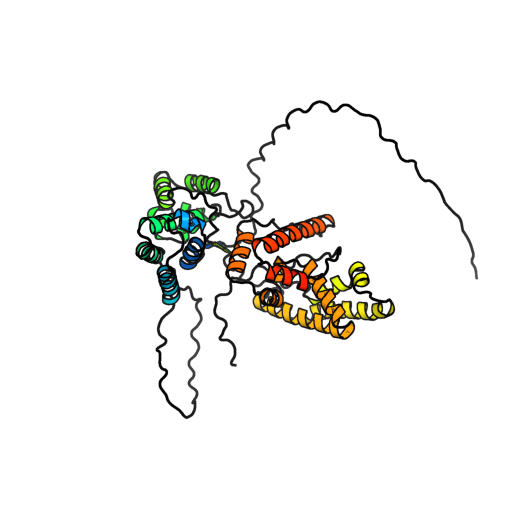2 PRO A CA 1
ATOM 3314 C C . PRO A 1 442 ? 8.124 -1.812 2.818 1.00 41.91 442 PRO A C 1
ATOM 3316 O O . PRO A 1 442 ? 7.919 -2.449 3.850 1.00 41.91 442 PRO A O 1
ATOM 3319 N N . ARG A 1 443 ? 7.976 -2.350 1.596 1.00 43.56 443 ARG A N 1
ATOM 3320 C CA . ARG A 1 443 ? 7.760 -3.793 1.401 1.00 43.56 443 ARG A CA 1
ATOM 3321 C C . ARG A 1 443 ? 8.785 -4.508 2.272 1.00 43.56 443 ARG A C 1
ATOM 3323 O O . ARG A 1 443 ? 9.984 -4.291 2.081 1.00 43.56 443 ARG A O 1
ATOM 3330 N N . SER A 1 444 ? 8.311 -5.252 3.269 1.00 39.44 444 SER A N 1
ATOM 3331 C CA . SER A 1 444 ? 9.184 -5.923 4.217 1.00 39.44 444 SER A CA 1
ATOM 3332 C C . SER A 1 444 ? 10.142 -6.786 3.406 1.00 39.44 444 SER A C 1
ATOM 3334 O O . SER A 1 444 ? 9.734 -7.630 2.604 1.00 39.44 444 SER A O 1
ATOM 3336 N N . ARG A 1 445 ? 11.447 -6.536 3.562 1.00 42.19 445 ARG A N 1
ATOM 3337 C CA . ARG A 1 445 ? 12.434 -7.537 3.175 1.00 42.19 445 ARG A CA 1
ATOM 3338 C C . ARG A 1 445 ? 12.057 -8.770 3.979 1.00 42.19 445 ARG A C 1
ATOM 3340 O O . ARG A 1 445 ? 12.031 -8.724 5.204 1.00 42.19 445 ARG A O 1
ATOM 3347 N N . THR A 1 446 ? 11.708 -9.846 3.292 1.00 37.31 446 THR A N 1
ATOM 3348 C CA . THR A 1 446 ? 11.543 -11.172 3.878 1.00 37.31 446 THR A CA 1
ATOM 3349 C C . THR A 1 446 ? 12.821 -11.560 4.622 1.00 37.31 446 THR A C 1
ATOM 3351 O O . THR A 1 446 ? 13.716 -12.140 4.019 1.00 37.31 446 THR A O 1
ATOM 3354 N N . SER A 1 447 ? 12.923 -11.224 5.908 1.00 41.94 447 SER A N 1
ATOM 3355 C CA . SER A 1 447 ? 13.806 -11.869 6.884 1.00 41.94 447 SER A CA 1
ATOM 3356 C C . SER A 1 447 ? 13.523 -11.337 8.293 1.00 41.94 447 SER A C 1
ATOM 3358 O O . SER A 1 447 ? 14.261 -10.500 8.804 1.00 41.94 447 SER A O 1
ATOM 3360 N N . GLU A 1 448 ? 12.484 -11.833 8.960 1.00 41.28 448 GLU A N 1
ATOM 3361 C CA . GLU A 1 448 ? 12.386 -11.652 10.418 1.00 41.28 448 GLU A CA 1
ATOM 3362 C C . GLU A 1 448 ? 11.854 -12.888 11.151 1.00 41.28 448 GLU A C 1
ATOM 3364 O O . GLU A 1 448 ? 11.148 -12.813 12.147 1.00 41.28 448 GLU A O 1
ATOM 3369 N N . ALA A 1 449 ? 12.274 -14.067 10.687 1.00 38.06 449 ALA A N 1
ATOM 3370 C CA . ALA A 1 449 ? 12.080 -15.327 11.404 1.00 38.06 449 ALA A CA 1
ATOM 3371 C C . ALA A 1 449 ? 13.210 -15.642 12.412 1.00 38.06 449 ALA A C 1
ATOM 3373 O O . ALA A 1 449 ? 13.370 -16.799 12.778 1.00 38.06 449 ALA A O 1
ATOM 3374 N N . ASN A 1 450 ? 14.023 -14.664 12.845 1.00 44.22 450 ASN A N 1
ATOM 3375 C CA . ASN A 1 450 ? 15.194 -14.965 13.688 1.00 44.22 450 ASN A CA 1
ATOM 3376 C C . ASN A 1 450 ? 15.527 -13.960 14.807 1.00 44.22 450 ASN A C 1
ATOM 3378 O O . ASN A 1 450 ? 16.659 -13.934 15.283 1.00 44.22 450 ASN A O 1
ATOM 3382 N N . ARG A 1 451 ? 14.564 -13.163 15.287 1.00 40.88 451 ARG A N 1
ATOM 3383 C CA . ARG A 1 451 ? 14.743 -12.401 16.537 1.00 40.88 451 ARG A CA 1
ATOM 3384 C C . ARG A 1 451 ? 13.892 -12.991 17.647 1.00 40.88 451 ARG A C 1
ATOM 3386 O O . ARG A 1 451 ? 12.721 -12.669 17.799 1.00 40.88 451 ARG A O 1
ATOM 3393 N N . GLY A 1 452 ? 14.509 -13.880 18.410 1.00 37.12 452 GLY A N 1
ATOM 3394 C CA . GLY A 1 452 ? 13.914 -14.455 19.605 1.00 37.12 452 GLY A CA 1
ATOM 3395 C C . GLY A 1 452 ? 14.876 -15.401 20.300 1.00 37.12 452 GLY A C 1
ATOM 3396 O O . GLY A 1 452 ? 14.639 -16.603 20.289 1.00 37.12 452 GLY A O 1
ATOM 3397 N N . ARG A 1 453 ? 15.967 -14.852 20.847 1.00 32.28 453 ARG A N 1
ATOM 3398 C CA . ARG A 1 453 ? 16.752 -15.388 21.972 1.00 32.28 453 ARG A CA 1
ATOM 3399 C C . ARG A 1 453 ? 17.735 -14.300 22.417 1.00 32.28 453 ARG A C 1
ATOM 3401 O O . ARG A 1 453 ? 18.833 -14.200 21.878 1.00 32.28 453 ARG A O 1
ATOM 3408 N N . GLU A 1 454 ? 17.279 -13.474 23.353 1.00 41.00 454 GLU A N 1
ATOM 3409 C CA . GLU A 1 454 ? 18.150 -12.852 24.358 1.00 41.00 454 GLU A CA 1
ATOM 3410 C C . GLU A 1 454 ? 18.121 -13.712 25.621 1.00 41.00 454 GLU A C 1
ATOM 3412 O O . GLU A 1 454 ? 17.026 -14.244 25.934 1.00 41.00 454 GLU A O 1
#

Radius of gyration: 29.96 Å; Cα contacts (8 Å, |Δi|>4): 407; chains: 1; bounding box: 83×80×83 Å

Foldseek 3Di:
DDDDDDDDDDDDDDDDDDDDDDDDDDDDDDDPPDDDDPDDPDDDQPADPPQAKAFDFLLLLLVQLLPDCLSCVQLVHNHDDPVLVVQSVVLVVVLPDPDDDPDPDDDDDDDDDDDDDDDDDDPDDPSDRDANVSNLVSCCVRPNNSSSLQSQLLSCLLFDPLHCCVSHVVLVVVLVQDPVLVVCSVQQAGHLFDVSNSHDYSVVSLVVSCVSGDPVSNVSSCSSNDDDRPDRHFRSIDRPDPQDFFFQDLAAQLQLLLLLLPFPLSCVVLVPDPVCVVLSVVLSVVSSVLSVVLCVVPPRTDGPVVSLVSNAVSNVVSLVSCCVRPRNVSSQQSQLQSDLVLADVLCCQNPPVLCVLLVFDPVLVVVLVRCVRSCVQPDQDDDDPDDDLVSLVSNVVSRVRSRVCSLPPRGDPVSNVSNCSSNDDDGDTSRPDDRPDRDGHDPDPPDDPPPDDD

Solvent-accessible surface area (backbone atoms only — not comparable to full-atom values): 27713 Å² total; per-residue (Å²): 135,87,80,86,82,87,89,86,85,90,88,82,88,77,91,77,80,86,80,75,85,79,80,85,77,84,79,80,77,90,67,80,82,78,76,79,74,76,76,75,90,80,74,75,72,80,74,56,80,86,70,50,72,34,62,45,56,60,66,55,41,53,53,57,49,66,69,33,62,68,50,19,55,75,35,72,35,83,64,79,55,68,66,48,57,48,54,55,52,47,56,66,54,63,58,56,82,90,79,80,80,92,78,90,75,88,81,85,85,88,84,90,77,93,75,93,76,82,81,82,80,84,70,79,85,74,63,65,85,63,59,66,63,60,59,38,50,49,39,24,75,70,66,31,64,66,28,26,52,44,51,52,11,52,52,35,56,18,29,22,73,48,37,32,38,72,74,31,63,68,55,33,58,74,51,60,64,48,74,70,53,61,66,48,33,78,76,50,54,37,28,43,26,40,60,83,74,49,15,24,55,73,66,60,39,50,55,52,54,45,69,75,38,54,75,77,33,34,55,54,50,47,62,55,31,51,75,83,74,93,64,90,53,63,52,43,53,40,68,50,54,71,80,52,60,39,73,58,67,95,58,46,42,15,39,52,51,27,52,51,67,67,31,69,64,48,34,57,74,69,62,64,46,80,86,45,45,67,58,48,56,51,48,37,47,51,22,40,50,51,29,54,60,73,46,61,90,55,59,68,49,38,48,63,68,60,50,48,53,52,39,49,57,40,34,54,52,36,47,49,53,38,26,78,72,69,31,62,70,53,30,53,52,51,52,10,51,52,43,61,69,54,28,56,67,40,38,57,74,71,30,72,65,52,33,58,75,49,60,68,45,73,70,39,52,52,50,51,51,45,36,67,56,47,50,76,41,84,78,77,76,80,82,77,77,79,87,47,75,67,53,53,54,51,47,50,52,49,44,52,56,45,31,52,51,43,51,70,72,54,43,53,75,67,36,45,53,51,50,45,63,59,27,47,82,88,73,93,67,94,71,89,66,74,78,72,68,74,76,72,74,57,82,75,76,93,74,78,93,79,86,83,83,134

Sequence (454 aa):
MFGSLHWMLILVALAGPAQAPRPGRPLPGGGPPPGGRPLPAGRTAPAAPSASWIPLSTAEQFAMLLKLKEVGKEIGVESPPQEMLADLRQLVRGGGSAEVSDSTKGAEGLPIEKRAEGPPTEKGAEGPPTDPAEYLAIVEKHCGRAPAKRLRELRFQALGLRFAAKADPALARALSLSPSQTAGLGELPIAGLPEQLGGSSGEALRAVELRFLTESQRGKWQEACGTPSTVQLPPLISVAGFGGKVRVPQLLAGGGFARVLGDPAVQKDLSITERQQGKLDGLITALKEGDAAALEGVPERVEYDELASLAEKRRDAARKTIQDTLGTEVEKRVSQIARQQAGLLPSLRSDPEIERLLAVTNEQHDKLAFLLQSGALPTPPRVVGRPTPEMFGQFREYRRIVDEAIFDQVLTAEQRDVWKELTGEPLDVDLKLLPFLPAPPPRSRTSEANRGRE

pLDDT: mean 78.18, std 23.45, range [23.16, 98.25]